Protein AF-A0A7X4ADR6-F1 (afdb_monomer_lite)

Sequence (473 aa):
MSANGYEGRRKHPQASEDVLLRLSPVIRKASERYAVDDDHADDLVHDCLVHIAVKLRRCRAEDIESIEAWAWKVTHNLCESIRRAAPAIHGAWDDRCEIPDSGPLPDQLLERKLRRAAVRAAVRKLPRSQRDAIELVYLQGLSHKTAASRLGVGVNALRASVYRAIHSLRGMRDLAVWRESFHKNAMCGIRNLDDGQHPVLALESETWARDRIRAGICYGEIDRLLDGVYFATGWDDLYEMARRAPGCPVVVDPCFPTTRRSGIEELRVLRARLPTCPIIGHGHARGAWCRASVRHEIGFVAILRKGLDDDREAVRLAALRATDCDETERLLDRIRKCVPRSMHHLLDATLHESLTRSSVARLAEKLGLTPRTLARNCRTHRLPTPKRLLSLAVIFHVERLARWSGHKRGPTALALGFSDAANYAHLVKRTLGATPTEIARRGGPDFVAMMMLRELRCGGADAANRRSKNSAA

pLDDT: mean 72.92, std 17.97, range [28.48, 96.0]

Radius of gyration: 27.36 Å; chains: 1; bounding box: 55×110×75 Å

Secondary structure (DSSP, 8-state):
----------------HHHHHHHHHHHHHHHTTT-SSHHHHHHHHHHHHHHHHHHHTTS-GGG-S-HHHHHHHHHHHHHHHHHTT-SS------TTS-----SPPHHHHHHHHHHHHHHHHHHTTS-HHHHHHHIIIIIS---HHHHHHHHTS-HHHHHHHHHHHHHHHHHHHHTTSTTTGGGTSEEESGGG--TT--PEEEE---HHHHHHHHHHHHSSSGGGTS--EEEESSHHHHHHHHHHSTT--EEE-TT---SSS-HHHHHHHHHHH-TT--EEEEE-TTSGGGSHHHHHHHT-SEEEETTTT--HHHHHHHHHHHHHHHHHHHHHHHHHTTS-GGGHHHHHHHHHHHTTT--HHHHHHHTT--HHHHHHHHHHTTPPPHHHHHHHHHHHHHHHHHHHS---HHHHHHHTT-S-HHHHHHHHHHHHSS-HHHHHHTTTHHHHHHHHHHHHHHHHHHHHHHHHHTT--

Structure (mmCIF, N/CA/C/O backbone):
data_AF-A0A7X4ADR6-F1
#
_entry.id   AF-A0A7X4ADR6-F1
#
loop_
_atom_site.group_PDB
_atom_site.id
_atom_site.type_symbol
_atom_site.label_atom_id
_atom_site.label_alt_id
_atom_site.label_comp_id
_atom_site.label_asym_id
_atom_site.label_entity_id
_atom_site.label_seq_id
_atom_site.pdbx_PDB_ins_code
_atom_site.Cartn_x
_atom_site.Cartn_y
_atom_site.Cartn_z
_atom_site.occupancy
_atom_site.B_iso_or_equiv
_atom_site.auth_seq_id
_atom_site.auth_comp_id
_atom_site.auth_asym_id
_atom_site.auth_atom_id
_atom_site.pdbx_PDB_model_num
ATOM 1 N N . MET A 1 1 ? 7.170 -78.328 5.150 1.00 33.66 1 MET A N 1
ATOM 2 C CA . MET A 1 1 ? 7.908 -77.104 4.778 1.00 33.66 1 MET A CA 1
ATOM 3 C C . MET A 1 1 ? 7.060 -76.309 3.803 1.00 33.66 1 MET A C 1
ATOM 5 O O . MET A 1 1 ? 6.721 -76.823 2.751 1.00 33.66 1 MET A O 1
ATOM 9 N N . SER A 1 2 ? 6.685 -75.118 4.267 1.00 33.12 2 SER A N 1
ATOM 10 C CA . SER A 1 2 ? 6.192 -73.909 3.595 1.00 33.12 2 SER A CA 1
ATOM 11 C C . SER A 1 2 ? 5.150 -73.989 2.473 1.00 33.12 2 SER A C 1
ATOM 13 O O . SER A 1 2 ? 5.432 -74.321 1.327 1.00 33.12 2 SER A O 1
ATOM 15 N N . ALA A 1 3 ? 3.957 -73.527 2.856 1.00 31.69 3 ALA A N 1
ATOM 16 C CA . ALA A 1 3 ? 2.855 -73.061 2.031 1.00 31.69 3 ALA A CA 1
ATOM 17 C C . ALA A 1 3 ? 3.181 -71.728 1.329 1.00 31.69 3 ALA A C 1
ATOM 19 O O . ALA A 1 3 ? 3.885 -70.889 1.891 1.00 31.69 3 ALA A O 1
ATOM 20 N N . ASN A 1 4 ? 2.607 -71.508 0.143 1.00 32.53 4 ASN A N 1
ATOM 21 C CA . ASN A 1 4 ? 2.608 -70.213 -0.537 1.00 32.53 4 ASN A CA 1
ATOM 22 C C . ASN A 1 4 ? 1.157 -69.716 -0.646 1.00 32.53 4 ASN A C 1
ATOM 24 O O . ASN A 1 4 ? 0.418 -70.102 -1.551 1.00 32.53 4 ASN A O 1
ATOM 28 N N . GLY A 1 5 ? 0.736 -68.928 0.346 1.00 31.34 5 GLY A N 1
ATOM 29 C CA . GLY A 1 5 ? -0.575 -68.291 0.413 1.00 31.34 5 GLY A CA 1
ATOM 30 C C . GLY A 1 5 ? -0.587 -66.977 -0.365 1.00 31.34 5 GLY A C 1
ATOM 31 O O . GLY A 1 5 ? 0.107 -66.025 -0.015 1.00 31.34 5 GLY A O 1
ATOM 32 N N . TYR A 1 6 ? -1.402 -66.928 -1.415 1.00 31.30 6 TYR A N 1
ATOM 33 C CA . TYR A 1 6 ? -1.815 -65.694 -2.072 1.00 31.30 6 TYR A CA 1
ATOM 34 C C . TYR A 1 6 ? -2.906 -65.025 -1.230 1.00 31.30 6 TYR A C 1
ATOM 36 O O . TYR A 1 6 ? -4.086 -65.305 -1.408 1.00 31.30 6 TYR A O 1
ATOM 44 N N . GLU A 1 7 ? -2.526 -64.114 -0.336 1.00 30.67 7 GLU A N 1
ATOM 45 C CA . GLU A 1 7 ? -3.484 -63.267 0.378 1.00 30.67 7 GLU A CA 1
ATOM 46 C C . GLU A 1 7 ? -2.957 -61.831 0.518 1.00 30.67 7 GLU A C 1
ATOM 48 O O . GLU A 1 7 ? -1.876 -61.579 1.044 1.00 30.67 7 GLU A O 1
ATOM 53 N N . GLY A 1 8 ? -3.750 -60.867 0.035 1.00 32.00 8 GLY A N 1
ATOM 54 C CA . GLY A 1 8 ? -3.743 -59.506 0.575 1.00 32.00 8 GLY A CA 1
ATOM 55 C C . GLY A 1 8 ? -2.842 -58.451 -0.077 1.00 32.00 8 GLY A C 1
ATOM 56 O O . GLY A 1 8 ? -2.153 -57.725 0.639 1.00 32.00 8 GLY A O 1
ATOM 57 N N . ARG A 1 9 ? -2.942 -58.201 -1.394 1.00 32.81 9 ARG A N 1
ATOM 58 C CA . ARG A 1 9 ? -2.665 -56.832 -1.888 1.00 32.81 9 ARG A CA 1
ATOM 59 C C . ARG A 1 9 ? -3.774 -55.906 -1.384 1.00 32.81 9 ARG A C 1
ATOM 61 O O . ARG A 1 9 ? -4.807 -55.755 -2.035 1.00 32.81 9 ARG A O 1
ATOM 68 N N . ARG A 1 10 ? -3.566 -55.281 -0.222 1.00 32.16 10 ARG A N 1
ATOM 69 C CA . ARG A 1 10 ? -4.364 -54.131 0.227 1.00 32.16 10 ARG A CA 1
ATOM 70 C C . ARG A 1 10 ? -4.291 -53.053 -0.860 1.00 32.16 10 ARG A C 1
ATOM 72 O O . ARG A 1 10 ? -3.235 -52.471 -1.090 1.00 32.16 10 ARG A O 1
ATOM 79 N N . LYS A 1 11 ? -5.403 -52.828 -1.567 1.00 33.94 11 LYS A N 1
ATOM 80 C CA . LYS A 1 11 ? -5.556 -51.726 -2.522 1.00 33.94 11 LYS A CA 1
ATOM 81 C C . LYS A 1 11 ? -5.337 -50.413 -1.764 1.00 33.94 11 LYS A C 1
ATOM 83 O O . LYS A 1 11 ? -6.095 -50.097 -0.852 1.00 33.94 11 LYS A O 1
ATOM 88 N N . HIS A 1 12 ? -4.304 -49.659 -2.133 1.00 34.62 12 HIS A N 1
ATOM 89 C CA . HIS A 1 12 ? -4.188 -48.255 -1.746 1.00 34.62 12 HIS A CA 1
ATOM 90 C C . HIS A 1 12 ? -5.453 -47.507 -2.204 1.00 34.62 12 HIS A C 1
ATOM 92 O O . HIS A 1 12 ? -5.927 -47.789 -3.309 1.00 34.62 12 HIS A O 1
ATOM 98 N N . PRO A 1 13 ? -5.996 -46.556 -1.422 1.00 40.88 13 PRO A N 1
ATOM 99 C CA . PRO A 1 13 ? -7.131 -45.754 -1.850 1.00 40.88 13 PRO A CA 1
ATOM 100 C C . PRO A 1 13 ? -6.663 -44.780 -2.938 1.00 40.88 13 PRO A C 1
ATOM 102 O O . PRO A 1 13 ? -6.348 -43.620 -2.692 1.00 40.88 13 PRO A O 1
ATOM 105 N N . GLN A 1 14 ? -6.609 -45.264 -4.179 1.00 47.75 14 GLN A N 1
ATOM 106 C CA . GLN A 1 14 ? -6.922 -44.425 -5.329 1.00 47.75 14 GLN A CA 1
ATOM 107 C C . GLN A 1 14 ? -8.293 -43.800 -5.041 1.00 47.75 14 GLN A C 1
ATOM 109 O O . GLN A 1 14 ? -9.113 -44.454 -4.401 1.00 47.75 14 GLN A O 1
ATOM 114 N N . ALA A 1 15 ? -8.533 -42.545 -5.434 1.00 55.06 15 ALA A N 1
ATOM 115 C CA . ALA A 1 15 ? -9.849 -41.923 -5.282 1.00 55.06 15 ALA A CA 1
ATOM 116 C C . ALA A 1 15 ? -10.878 -42.776 -6.042 1.00 55.06 15 ALA A C 1
ATOM 118 O O . ALA A 1 15 ? -11.037 -42.608 -7.249 1.00 55.06 15 ALA A O 1
ATOM 119 N N . SER A 1 16 ? -11.471 -43.761 -5.364 1.00 60.09 16 SER A N 1
ATOM 120 C CA . SER A 1 16 ? -12.432 -44.661 -5.966 1.00 60.09 16 SER A CA 1
ATOM 121 C C . SER A 1 16 ? -13.657 -43.833 -6.288 1.00 60.09 16 SER A C 1
ATOM 123 O O . SER A 1 16 ? -14.042 -42.940 -5.529 1.00 60.09 16 SER A O 1
ATOM 125 N N . GLU A 1 17 ? -14.242 -44.111 -7.441 1.00 67.75 17 GLU A N 1
ATOM 126 C CA . GLU A 1 17 ? -15.492 -43.507 -7.880 1.00 67.75 17 GLU A CA 1
ATOM 127 C C . GLU A 1 17 ? -16.547 -43.557 -6.760 1.00 67.75 17 GLU A C 1
ATOM 129 O O . GLU A 1 17 ? -17.162 -42.540 -6.451 1.00 67.75 17 GLU A O 1
ATOM 134 N N . ASP A 1 18 ? -16.595 -44.665 -6.015 1.00 69.44 18 ASP A N 1
ATOM 135 C CA . ASP A 1 18 ? -17.421 -44.859 -4.816 1.00 69.44 18 ASP A CA 1
ATOM 136 C C . ASP A 1 18 ? -17.256 -43.772 -3.740 1.00 69.44 18 ASP A C 1
ATOM 138 O O . ASP A 1 18 ? -18.233 -43.332 -3.132 1.00 69.44 18 ASP A O 1
ATOM 142 N N . VAL A 1 19 ? -16.027 -43.313 -3.480 1.00 75.69 19 VAL A N 1
ATOM 143 C CA . VAL A 1 19 ? -15.764 -42.265 -2.482 1.00 75.69 19 VAL A CA 1
ATOM 144 C C . VAL A 1 19 ? -16.271 -40.916 -2.981 1.00 75.69 19 VAL A C 1
ATOM 146 O O . VAL A 1 19 ? -16.854 -40.158 -2.208 1.00 75.69 19 VAL A O 1
ATOM 149 N N . LEU A 1 20 ? -16.081 -40.610 -4.264 1.00 78.50 20 LEU A N 1
ATOM 150 C CA . LEU A 1 20 ? -16.569 -39.363 -4.856 1.00 78.50 20 LEU A CA 1
ATOM 151 C C . LEU A 1 20 ? -18.102 -39.343 -4.925 1.00 78.50 20 LEU A C 1
ATOM 153 O O . LEU A 1 20 ? -18.711 -38.337 -4.559 1.00 78.50 20 LEU A O 1
ATOM 157 N N . LEU A 1 21 ? -18.727 -40.468 -5.284 1.00 79.19 21 LEU A N 1
ATOM 158 C CA . LEU A 1 21 ? -20.180 -40.643 -5.267 1.00 79.19 21 LEU A CA 1
ATOM 159 C C . LEU A 1 21 ? -20.753 -40.462 -3.856 1.00 79.19 21 LEU A C 1
ATOM 161 O O . LEU A 1 21 ? -21.745 -39.755 -3.684 1.00 79.19 21 LEU A O 1
ATOM 165 N N . ARG A 1 22 ? -20.084 -40.998 -2.825 1.00 81.81 22 ARG A N 1
ATOM 166 C CA . ARG A 1 22 ? -20.490 -40.813 -1.420 1.00 81.81 22 ARG A CA 1
ATOM 167 C C . ARG A 1 22 ? -20.415 -39.355 -0.957 1.00 81.81 22 ARG A C 1
ATOM 169 O O . ARG A 1 22 ? -21.207 -38.933 -0.117 1.00 81.81 22 ARG A O 1
ATOM 176 N N . LEU A 1 23 ? -19.464 -38.584 -1.482 1.00 81.81 23 LEU A N 1
ATOM 177 C CA . LEU A 1 23 ? -19.277 -37.171 -1.136 1.00 81.81 23 LEU A CA 1
ATOM 178 C C . LEU A 1 23 ? -20.188 -36.226 -1.929 1.00 81.81 23 LEU A C 1
ATOM 180 O O . LEU A 1 23 ? -20.439 -35.111 -1.468 1.00 81.81 23 LEU A O 1
ATOM 184 N N . SER A 1 24 ? -20.693 -36.660 -3.087 1.00 81.50 24 SER A N 1
ATOM 185 C CA . SER A 1 24 ? -21.496 -35.841 -4.000 1.00 81.50 24 SER A CA 1
ATOM 186 C C . SER A 1 24 ? -22.678 -35.125 -3.315 1.00 81.50 24 SER A C 1
ATOM 188 O O . SER A 1 24 ? -22.763 -33.901 -3.443 1.00 81.50 24 SER A O 1
ATOM 190 N N . PRO A 1 25 ? -23.509 -35.772 -2.465 1.00 79.31 25 PRO A N 1
ATOM 191 C CA . PRO A 1 25 ? -24.607 -35.079 -1.779 1.00 79.31 25 PRO A CA 1
ATOM 192 C C . PRO A 1 25 ? -24.140 -33.988 -0.801 1.00 79.31 25 PRO A C 1
ATOM 194 O O . PRO A 1 25 ? -24.793 -32.956 -0.643 1.00 79.31 25 PRO A O 1
ATOM 197 N N . VAL A 1 26 ? -22.998 -34.196 -0.136 1.00 75.69 26 VAL A N 1
ATOM 198 C CA . VAL A 1 26 ? -22.420 -33.234 0.821 1.00 75.69 26 VAL A CA 1
ATOM 199 C C . VAL A 1 26 ? -21.851 -32.019 0.091 1.00 75.69 26 VAL A C 1
ATOM 201 O O . VAL A 1 26 ? -21.988 -30.893 0.571 1.00 75.69 26 VAL A O 1
ATOM 204 N N . ILE A 1 27 ? -21.229 -32.252 -1.066 1.00 81.88 27 ILE A N 1
ATOM 205 C CA . ILE A 1 27 ? -20.672 -31.210 -1.931 1.00 81.88 27 ILE A CA 1
ATOM 206 C C . ILE A 1 27 ? -21.804 -30.401 -2.558 1.00 81.88 27 ILE A C 1
ATOM 208 O O . ILE A 1 27 ? -21.786 -29.182 -2.439 1.00 81.88 27 ILE A O 1
ATOM 212 N N . ARG A 1 28 ? -22.827 -31.062 -3.112 1.00 80.38 28 ARG A N 1
ATOM 213 C CA . ARG A 1 28 ? -24.028 -30.422 -3.670 1.00 80.38 28 ARG A CA 1
ATOM 214 C C . ARG A 1 28 ? -24.687 -29.479 -2.673 1.00 80.38 28 ARG A C 1
ATOM 216 O O . ARG A 1 28 ? -24.751 -28.278 -2.917 1.00 80.38 28 ARG A O 1
ATOM 223 N N . LYS A 1 29 ? -25.006 -29.977 -1.478 1.00 70.38 29 LYS A N 1
ATOM 224 C CA . LYS A 1 29 ? -25.606 -29.167 -0.406 1.00 70.38 29 LYS A CA 1
ATOM 225 C C . LYS A 1 29 ? -24.734 -27.987 0.048 1.00 70.38 29 LYS A C 1
ATOM 227 O O . LYS A 1 29 ? -25.226 -27.019 0.632 1.00 70.38 29 LYS A O 1
ATOM 232 N N . ALA A 1 30 ? -23.417 -28.086 -0.122 1.00 69.69 30 ALA A N 1
ATOM 233 C CA . ALA A 1 30 ? -22.496 -27.000 0.184 1.00 69.69 30 ALA A CA 1
ATOM 234 C C . ALA A 1 30 ? -22.424 -25.976 -0.959 1.00 69.69 30 ALA A C 1
ATOM 236 O O . ALA A 1 30 ? -22.438 -24.782 -0.664 1.00 69.69 30 ALA A O 1
ATOM 237 N N . SER A 1 31 ? -22.389 -26.430 -2.215 1.00 72.25 31 SER A N 1
ATOM 238 C CA . SER A 1 31 ? -22.344 -25.611 -3.433 1.00 72.25 31 SER A CA 1
ATOM 239 C C . SER A 1 31 ? -23.630 -24.816 -3.666 1.00 72.25 31 SER A C 1
ATOM 241 O O . SER A 1 31 ? -23.544 -23.645 -4.018 1.00 72.25 31 SER A O 1
ATOM 243 N N . GLU A 1 32 ? -24.801 -25.380 -3.354 1.00 75.19 32 GLU A N 1
ATOM 244 C CA . GLU A 1 32 ? -26.114 -24.704 -3.439 1.00 75.19 32 GLU A CA 1
ATOM 245 C C . GLU A 1 32 ? -26.166 -23.379 -2.659 1.00 75.19 32 GLU A C 1
ATOM 247 O O . GLU A 1 32 ? -26.910 -22.470 -2.999 1.00 75.19 32 GLU A O 1
ATOM 252 N N . ARG A 1 33 ? -25.341 -23.222 -1.616 1.00 68.69 33 ARG A N 1
ATOM 253 C CA . ARG A 1 33 ? -25.262 -21.973 -0.834 1.00 68.69 33 ARG A CA 1
ATOM 254 C C . ARG A 1 33 ? -24.536 -20.837 -1.559 1.00 68.69 33 ARG A C 1
ATOM 256 O O . ARG A 1 33 ? -24.566 -19.705 -1.080 1.00 68.69 33 ARG A O 1
ATOM 263 N N . TYR A 1 34 ? -23.814 -21.164 -2.626 1.00 63.19 34 TYR A N 1
ATOM 264 C CA . TYR A 1 34 ? -22.998 -20.252 -3.429 1.00 63.19 34 TYR A CA 1
ATOM 265 C C . TYR A 1 34 ? -23.509 -20.118 -4.863 1.00 63.19 34 TYR A C 1
ATOM 267 O O . TYR A 1 34 ? -23.107 -19.182 -5.554 1.00 63.19 34 TYR A O 1
ATOM 275 N N . ALA A 1 35 ? -24.359 -21.047 -5.293 1.00 70.00 35 ALA A N 1
ATOM 276 C CA . ALA A 1 35 ? -24.985 -21.052 -6.598 1.00 70.00 35 ALA A CA 1
ATOM 277 C C . ALA A 1 35 ? -26.071 -19.971 -6.703 1.00 70.00 35 ALA A C 1
ATOM 279 O O . ALA A 1 35 ? -26.639 -19.536 -5.700 1.00 70.00 35 ALA A O 1
ATOM 280 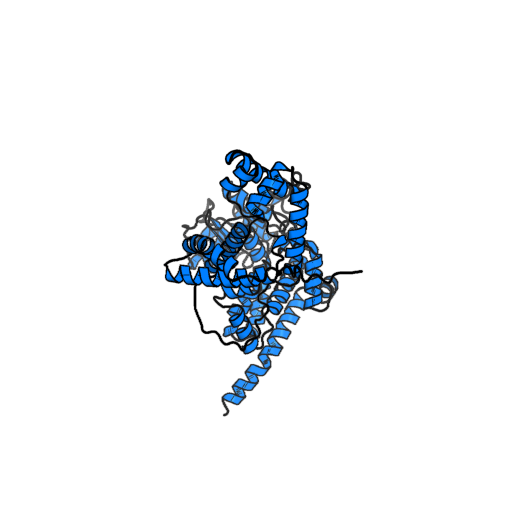N N . VAL A 1 36 ? -26.326 -19.523 -7.931 1.00 63.44 36 VAL A N 1
ATOM 281 C CA . VAL A 1 36 ? -27.368 -18.527 -8.246 1.00 63.44 36 VAL A CA 1
ATOM 282 C C . VAL A 1 36 ? -28.600 -19.214 -8.846 1.00 63.44 36 VAL A C 1
ATOM 284 O O . VAL A 1 36 ? -29.717 -18.749 -8.641 1.00 63.44 36 VAL A O 1
ATOM 287 N N . ASP A 1 37 ? -28.385 -20.345 -9.513 1.00 64.00 37 ASP A N 1
ATOM 288 C CA . ASP A 1 37 ? -29.369 -21.257 -10.088 1.00 64.00 37 ASP A CA 1
ATOM 289 C C . ASP A 1 37 ? -28.838 -22.705 -10.000 1.00 64.00 37 ASP A C 1
ATOM 291 O O . ASP A 1 37 ? -27.716 -22.940 -9.531 1.00 64.00 37 ASP A O 1
ATOM 295 N N . ASP A 1 38 ? -29.660 -23.673 -10.407 1.00 62.97 38 ASP A N 1
ATOM 296 C CA . ASP A 1 38 ? -29.329 -25.101 -10.327 1.00 62.97 38 ASP A CA 1
ATOM 297 C C . ASP A 1 38 ? -28.189 -25.496 -11.284 1.00 62.97 38 ASP A C 1
ATOM 299 O O . ASP A 1 38 ? -27.338 -26.307 -10.914 1.00 62.97 38 ASP A O 1
ATOM 303 N N . ASP A 1 39 ? -28.098 -24.864 -12.458 1.00 63.31 39 ASP A N 1
ATOM 304 C CA . ASP A 1 39 ? -27.028 -25.116 -13.432 1.00 63.31 39 ASP A CA 1
ATOM 305 C C . ASP A 1 39 ? -25.659 -24.686 -12.869 1.00 63.31 39 ASP A C 1
ATOM 307 O O . ASP A 1 39 ? -24.684 -25.440 -12.893 1.00 63.31 39 ASP A O 1
ATOM 311 N N . HIS A 1 40 ? -25.587 -23.508 -12.243 1.00 71.62 40 HIS A N 1
ATOM 312 C CA . HIS A 1 40 ? -24.388 -23.044 -11.548 1.00 71.62 40 HIS A CA 1
ATOM 313 C C . HIS A 1 40 ? -24.062 -23.920 -10.328 1.00 71.62 40 HIS A C 1
ATOM 315 O O . HIS A 1 40 ? -22.891 -24.091 -9.972 1.00 71.62 40 HIS A O 1
ATOM 321 N N . ALA A 1 41 ? -25.070 -24.499 -9.669 1.00 68.12 41 ALA A N 1
ATOM 322 C CA . ALA A 1 41 ? -24.833 -25.454 -8.592 1.00 68.12 41 ALA A CA 1
ATOM 323 C C . ALA A 1 41 ? -24.142 -26.718 -9.121 1.00 68.12 41 ALA A C 1
ATOM 325 O O . ALA A 1 41 ? -23.187 -27.186 -8.493 1.00 68.12 41 ALA A O 1
ATOM 326 N N . ASP A 1 42 ? -24.571 -27.229 -10.274 1.00 70.31 42 ASP A N 1
ATOM 327 C CA . ASP A 1 42 ? -23.968 -28.388 -10.934 1.00 70.31 42 ASP A CA 1
ATOM 328 C C . ASP A 1 42 ? -22.524 -28.120 -11.378 1.00 70.31 42 ASP A C 1
ATOM 330 O O . ASP A 1 42 ? -21.637 -28.936 -11.093 1.00 70.31 42 ASP A O 1
ATOM 334 N N . ASP A 1 43 ? -22.251 -26.945 -11.947 1.00 72.69 43 ASP A N 1
ATOM 335 C CA . ASP A 1 43 ? -20.895 -26.517 -12.310 1.00 72.69 43 ASP A CA 1
ATOM 336 C C . ASP A 1 43 ? -19.966 -26.460 -11.085 1.00 72.69 43 ASP A C 1
ATOM 338 O O . ASP A 1 43 ? -18.859 -27.012 -11.079 1.00 72.69 43 ASP A O 1
ATOM 342 N N . LEU A 1 44 ? -20.432 -25.857 -9.985 1.00 71.38 44 LEU A N 1
ATOM 343 C CA . LEU A 1 44 ? -19.664 -25.788 -8.740 1.00 71.38 44 LEU A CA 1
ATOM 344 C C . LEU A 1 44 ? -19.421 -27.174 -8.136 1.00 71.38 44 LEU A C 1
ATOM 346 O O . LEU A 1 44 ? -18.357 -27.421 -7.558 1.00 71.38 44 LEU A O 1
ATOM 350 N N . VAL A 1 45 ? -20.394 -28.082 -8.228 1.00 79.88 45 VAL A N 1
ATOM 351 C CA . VAL A 1 45 ? -20.243 -29.473 -7.779 1.00 79.88 45 VAL A CA 1
ATOM 352 C C . VAL A 1 45 ? -19.175 -30.184 -8.599 1.00 79.88 45 VAL A C 1
ATOM 354 O O . VAL A 1 45 ? -18.303 -30.830 -8.009 1.00 79.88 45 VAL A O 1
ATOM 357 N N . HIS A 1 46 ? -19.202 -30.029 -9.923 1.00 77.12 46 HIS A N 1
ATOM 358 C CA . HIS A 1 46 ? -18.214 -30.608 -10.823 1.00 77.12 46 HIS A CA 1
ATOM 359 C C . HIS A 1 46 ? -16.795 -30.144 -10.469 1.00 77.12 46 HIS A C 1
ATOM 361 O O . HIS A 1 46 ? -15.924 -30.968 -10.168 1.00 77.12 46 HIS A O 1
ATOM 367 N N . ASP A 1 47 ? -16.580 -28.831 -10.393 1.00 73.69 47 ASP A N 1
ATOM 368 C CA . ASP A 1 47 ? -15.283 -28.239 -10.055 1.00 73.69 47 ASP A CA 1
ATOM 369 C C . ASP A 1 47 ? -14.771 -28.708 -8.688 1.00 73.69 47 ASP A C 1
ATOM 371 O O . ASP A 1 47 ? -13.587 -29.032 -8.509 1.00 73.69 47 ASP A O 1
ATOM 375 N N . CYS A 1 48 ? -15.671 -28.796 -7.706 1.00 77.50 48 CYS A N 1
ATOM 376 C CA . CYS A 1 48 ? -15.334 -29.296 -6.381 1.00 77.50 48 CYS A CA 1
ATOM 377 C C . CYS A 1 48 ? -14.924 -30.767 -6.407 1.00 77.50 48 CYS A C 1
ATOM 379 O O . CYS A 1 48 ? -13.920 -31.114 -5.781 1.00 77.50 48 CYS A O 1
ATOM 381 N N . LEU A 1 49 ? -15.650 -31.623 -7.130 1.00 79.00 49 LEU A N 1
ATOM 382 C CA . LEU A 1 49 ? -15.340 -33.047 -7.257 1.00 79.00 49 LEU A CA 1
ATOM 383 C C . LEU A 1 49 ? -13.998 -33.275 -7.956 1.00 79.00 49 LEU A C 1
ATOM 385 O O . LEU A 1 49 ? -13.177 -34.044 -7.451 1.00 79.00 49 LEU A O 1
ATOM 389 N N . VAL A 1 50 ? -13.719 -32.557 -9.049 1.00 77.19 50 VAL A N 1
ATOM 390 C CA . VAL A 1 50 ? -12.428 -32.616 -9.756 1.00 77.19 50 VAL A CA 1
ATOM 391 C C . VAL A 1 50 ? -11.289 -32.203 -8.825 1.00 77.19 50 VAL A C 1
ATOM 393 O O . VAL A 1 50 ? -10.281 -32.905 -8.687 1.00 77.19 50 VAL A O 1
ATOM 396 N N . HIS A 1 51 ? -11.454 -31.086 -8.117 1.00 72.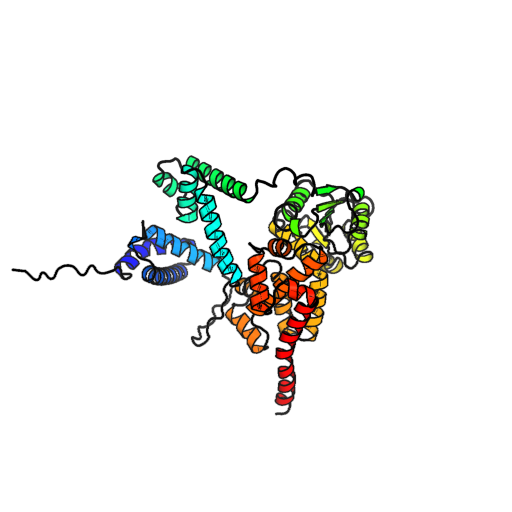06 51 HIS A N 1
ATOM 397 C CA . HIS A 1 51 ? -10.436 -30.578 -7.206 1.00 72.06 51 HIS A CA 1
ATOM 398 C C . HIS A 1 51 ? -10.217 -31.501 -5.994 1.00 72.06 51 HIS A C 1
ATOM 400 O O . HIS A 1 51 ? -9.082 -31.682 -5.536 1.00 72.06 51 HIS A O 1
ATOM 406 N N . ILE A 1 52 ? -11.282 -32.131 -5.494 1.00 75.81 52 ILE A N 1
ATOM 407 C CA . ILE A 1 52 ? -11.230 -33.149 -4.443 1.00 75.81 52 ILE A CA 1
ATOM 408 C C . ILE A 1 52 ? -10.500 -34.401 -4.935 1.00 75.81 52 ILE A C 1
ATOM 410 O O . ILE A 1 52 ? -9.586 -34.862 -4.249 1.00 75.81 52 ILE A O 1
ATOM 414 N N . ALA A 1 53 ? -10.806 -34.899 -6.133 1.00 75.44 53 ALA A N 1
ATOM 415 C CA . ALA A 1 53 ? -10.144 -36.061 -6.720 1.00 75.44 53 ALA A CA 1
ATOM 416 C C . ALA A 1 53 ? -8.630 -35.836 -6.880 1.00 75.44 53 ALA A C 1
ATOM 418 O O . ALA A 1 53 ? -7.821 -36.685 -6.497 1.00 75.44 53 ALA A O 1
ATOM 419 N N . VAL A 1 54 ? -8.221 -34.656 -7.363 1.00 71.56 54 VAL A N 1
ATOM 420 C CA . VAL A 1 54 ? -6.801 -34.278 -7.482 1.00 71.56 54 VAL A CA 1
ATOM 421 C C . VAL A 1 54 ? -6.111 -34.233 -6.117 1.00 71.56 54 VAL A C 1
ATOM 423 O O . VAL A 1 54 ? -4.953 -34.642 -5.996 1.00 71.56 54 VAL A O 1
ATOM 426 N N . LYS A 1 55 ? -6.795 -33.752 -5.074 1.00 68.62 55 LYS A N 1
ATOM 427 C CA . LYS A 1 55 ? -6.227 -33.700 -3.722 1.00 68.62 55 LYS A CA 1
ATOM 428 C C . LYS A 1 55 ? -6.162 -35.065 -3.047 1.00 68.62 55 LYS A C 1
ATOM 430 O O . LYS A 1 55 ? -5.154 -35.345 -2.407 1.00 68.62 55 LYS A O 1
ATOM 435 N N . LEU A 1 56 ? -7.167 -35.919 -3.227 1.00 71.38 56 LEU A N 1
ATOM 436 C CA . LEU A 1 56 ? -7.151 -37.295 -2.721 1.00 71.38 56 LEU A CA 1
ATOM 437 C C . LEU A 1 56 ? -6.013 -38.110 -3.346 1.00 71.38 56 LEU A C 1
ATOM 439 O O . LEU A 1 56 ? -5.395 -38.910 -2.661 1.00 71.38 56 LEU A O 1
ATOM 443 N N . ARG A 1 57 ? -5.637 -37.834 -4.602 1.00 66.56 57 ARG A N 1
ATOM 444 C CA . ARG A 1 57 ? -4.443 -38.436 -5.228 1.00 66.56 57 ARG A CA 1
ATOM 445 C C . ARG A 1 57 ? -3.116 -38.001 -4.590 1.00 66.56 57 ARG A C 1
ATOM 447 O O . ARG A 1 57 ? -2.100 -38.650 -4.812 1.00 66.56 57 ARG A O 1
ATOM 454 N N . ARG A 1 58 ? -3.096 -36.887 -3.850 1.00 62.44 58 ARG A N 1
ATOM 455 C CA . ARG A 1 58 ? -1.886 -36.282 -3.257 1.00 62.44 58 ARG A CA 1
ATOM 456 C C . ARG A 1 58 ? -1.818 -36.402 -1.732 1.00 62.44 58 ARG A C 1
ATOM 458 O O . ARG A 1 58 ? -0.766 -36.122 -1.162 1.00 62.44 58 ARG A O 1
ATOM 465 N N . CYS A 1 59 ? -2.909 -36.784 -1.075 1.00 53.75 59 CYS A N 1
ATOM 466 C CA . CYS A 1 59 ? -3.003 -36.951 0.374 1.00 53.75 59 CYS A CA 1
ATOM 467 C C . CYS A 1 59 ? -3.230 -38.429 0.705 1.00 53.75 59 CYS A C 1
ATOM 469 O O . CYS A 1 59 ? -4.027 -39.086 0.042 1.00 53.75 59 CYS A O 1
ATOM 471 N N . ARG A 1 60 ? -2.566 -38.961 1.738 1.00 55.41 60 ARG A N 1
ATOM 472 C CA . ARG A 1 60 ? -2.903 -40.300 2.235 1.00 55.41 60 ARG A CA 1
ATOM 473 C C . ARG A 1 60 ? -4.268 -40.210 2.918 1.00 55.41 60 ARG A C 1
ATOM 475 O O . ARG A 1 60 ? -4.455 -39.378 3.800 1.00 55.41 60 ARG A O 1
ATOM 482 N N . ALA A 1 61 ? -5.229 -41.032 2.496 1.00 49.25 61 ALA A N 1
ATOM 483 C CA . ALA A 1 61 ? -6.577 -41.043 3.079 1.00 49.25 61 ALA A CA 1
ATOM 484 C C . ALA A 1 61 ? -6.568 -41.399 4.582 1.00 49.25 61 ALA A C 1
ATOM 486 O O . ALA A 1 61 ? -7.474 -41.014 5.311 1.00 49.25 61 ALA A O 1
ATOM 487 N N . GLU A 1 62 ? -5.509 -42.073 5.037 1.00 49.59 62 GLU A N 1
ATOM 488 C CA . GLU A 1 62 ? -5.221 -42.429 6.433 1.00 49.59 62 GLU A CA 1
ATOM 489 C C . GLU A 1 62 ? -5.026 -41.202 7.348 1.00 49.59 62 GLU A C 1
ATOM 491 O O . GLU A 1 62 ? -5.236 -41.303 8.552 1.00 49.59 62 GLU A O 1
ATOM 496 N N . ASP A 1 63 ? -4.696 -40.032 6.786 1.00 49.25 63 ASP A N 1
ATOM 497 C CA . ASP A 1 63 ? -4.507 -38.776 7.530 1.00 49.25 63 ASP A CA 1
ATOM 498 C C . ASP A 1 63 ? -5.816 -37.964 7.686 1.00 49.25 63 ASP A C 1
ATOM 500 O O . ASP A 1 63 ? -5.799 -36.824 8.160 1.00 49.25 63 ASP A O 1
ATOM 504 N N . ILE A 1 64 ? -6.958 -38.500 7.230 1.00 55.94 64 ILE A N 1
ATOM 505 C CA . ILE A 1 64 ? -8.240 -37.787 7.160 1.00 55.94 64 ILE A CA 1
ATOM 506 C C . ILE A 1 64 ? -9.246 -38.412 8.138 1.00 55.94 64 ILE A C 1
ATOM 508 O O . ILE A 1 64 ? -9.929 -39.376 7.811 1.00 55.94 64 ILE A O 1
ATOM 512 N N . GLU A 1 65 ? -9.396 -37.809 9.323 1.00 54.44 65 GLU A N 1
ATOM 513 C CA . GLU A 1 65 ? -10.327 -38.273 10.376 1.00 54.44 65 GLU A CA 1
ATOM 514 C C . GLU A 1 65 ? -11.810 -38.298 9.943 1.00 54.44 65 GLU A C 1
ATOM 516 O O . GLU A 1 65 ? -12.598 -39.083 10.462 1.00 54.44 65 GLU A O 1
ATOM 521 N N . SER A 1 66 ? -12.221 -37.437 9.002 1.00 71.00 66 SER A N 1
ATOM 522 C CA . SER A 1 66 ? -13.526 -37.517 8.326 1.00 71.00 66 SER A CA 1
ATOM 523 C C . SER A 1 66 ? -13.427 -36.932 6.924 1.00 71.00 66 SER A C 1
ATOM 525 O O . SER A 1 66 ? -13.140 -35.743 6.736 1.00 71.00 66 SER A O 1
ATOM 527 N N . ILE A 1 67 ? -13.682 -37.781 5.934 1.00 70.06 67 ILE A N 1
ATOM 528 C CA . ILE A 1 67 ? -13.570 -37.424 4.523 1.00 70.06 67 ILE A CA 1
ATOM 529 C C . ILE A 1 67 ? -14.673 -36.452 4.089 1.00 70.06 67 ILE A C 1
ATOM 531 O O . ILE A 1 67 ? -14.428 -35.575 3.266 1.00 70.06 67 ILE A O 1
ATOM 535 N N . GLU A 1 68 ? -15.844 -36.520 4.724 1.00 70.19 68 GLU A N 1
ATOM 536 C CA . GLU A 1 68 ? -16.982 -35.630 4.499 1.00 70.19 68 GLU A CA 1
ATOM 537 C C . GLU A 1 68 ? -16.686 -34.210 4.997 1.00 70.19 68 GLU A C 1
ATOM 539 O O . GLU A 1 68 ? -16.912 -33.236 4.278 1.00 70.19 68 GLU A O 1
ATOM 544 N N . ALA A 1 69 ? -16.123 -34.073 6.204 1.00 59.19 69 ALA A N 1
ATOM 545 C CA . ALA A 1 69 ? -15.745 -32.771 6.759 1.00 59.19 69 ALA A CA 1
ATOM 546 C C . ALA A 1 69 ? -14.614 -32.117 5.950 1.00 59.19 69 ALA A C 1
ATOM 548 O O . ALA A 1 69 ? -14.615 -30.906 5.708 1.00 59.19 69 ALA A O 1
ATOM 549 N N . TRP A 1 70 ? -13.656 -32.926 5.497 1.00 73.94 70 TRP A N 1
ATOM 550 C CA . TRP A 1 70 ? -12.578 -32.470 4.631 1.00 73.94 70 TRP A CA 1
ATOM 551 C C . TRP A 1 70 ? -13.093 -32.033 3.251 1.00 73.94 70 TRP A C 1
ATOM 553 O O . TRP A 1 70 ? -12.736 -30.945 2.795 1.00 73.94 70 TRP A O 1
ATOM 563 N N . ALA A 1 71 ? -13.971 -32.819 2.623 1.00 71.38 71 ALA A N 1
ATOM 564 C CA . ALA A 1 71 ? -14.587 -32.489 1.339 1.00 71.38 71 ALA A CA 1
ATOM 565 C C . ALA A 1 71 ? -15.394 -31.191 1.427 1.00 71.38 71 ALA A C 1
ATOM 567 O O . ALA A 1 71 ? -15.152 -30.271 0.649 1.00 71.38 71 ALA A O 1
ATOM 568 N N . TRP A 1 72 ? -16.241 -31.054 2.453 1.00 71.88 72 TRP A N 1
ATOM 569 C CA . TRP A 1 72 ? -17.007 -29.832 2.710 1.00 71.88 72 TRP A CA 1
ATOM 570 C C . TRP A 1 72 ? -16.103 -28.598 2.819 1.00 71.88 72 TRP A C 1
ATOM 572 O O . TRP A 1 72 ? -16.380 -27.549 2.239 1.00 71.88 72 TRP A O 1
ATOM 582 N N . LYS A 1 73 ? -14.966 -28.724 3.514 1.00 63.62 73 LYS A N 1
ATOM 583 C CA . LYS A 1 73 ? -13.980 -27.646 3.643 1.00 63.62 73 LYS A CA 1
ATOM 584 C C . LYS A 1 73 ? -13.304 -27.308 2.313 1.00 63.62 73 LYS A C 1
ATOM 586 O O . LYS A 1 73 ? -13.013 -26.136 2.060 1.00 63.62 73 LYS A O 1
ATOM 591 N N . VAL A 1 74 ? -12.993 -28.303 1.482 1.00 69.62 74 VAL A N 1
ATOM 592 C CA . VAL A 1 74 ? -12.417 -28.073 0.148 1.00 69.62 74 VAL A CA 1
ATOM 593 C C . VAL A 1 74 ? -13.423 -27.339 -0.738 1.00 69.62 74 VAL A C 1
ATOM 595 O O . VAL A 1 74 ? -13.035 -26.340 -1.342 1.00 69.62 74 VAL A O 1
ATOM 598 N N . THR A 1 75 ? -14.687 -27.764 -0.725 1.00 70.44 75 THR A N 1
ATOM 599 C CA . THR A 1 75 ? -15.805 -27.127 -1.433 1.00 70.44 75 THR A CA 1
ATOM 600 C C . THR A 1 75 ? -16.003 -25.685 -0.988 1.00 70.44 75 THR A C 1
ATOM 602 O O . THR A 1 75 ? -15.892 -24.774 -1.799 1.00 70.44 75 THR A O 1
ATOM 605 N N . HIS A 1 76 ? -16.156 -25.444 0.317 1.00 64.12 76 HIS A N 1
ATOM 606 C CA . HIS A 1 76 ? -16.349 -24.103 0.872 1.00 64.12 76 HIS A CA 1
ATOM 607 C C . HIS A 1 76 ? -15.254 -23.123 0.434 1.00 64.12 76 HIS A C 1
ATOM 609 O O . HIS A 1 76 ? -15.547 -22.016 -0.005 1.00 64.12 76 HIS A O 1
ATOM 615 N N . ASN A 1 77 ? -13.982 -23.528 0.519 1.00 59.75 77 ASN A N 1
ATOM 616 C CA . ASN A 1 77 ? -12.870 -22.659 0.134 1.00 59.75 77 ASN A CA 1
ATOM 617 C C . ASN A 1 77 ? -12.800 -22.410 -1.376 1.00 59.75 77 ASN A C 1
ATOM 619 O O . ASN A 1 77 ? -12.353 -21.337 -1.778 1.00 59.75 77 ASN A O 1
ATOM 623 N N . LEU A 1 78 ? -13.192 -23.390 -2.195 1.00 65.81 78 LEU A N 1
ATOM 624 C CA . LEU A 1 78 ? -13.217 -23.249 -3.647 1.00 65.81 78 LEU A CA 1
ATOM 625 C C . LEU A 1 78 ? -14.356 -22.319 -4.076 1.00 65.81 78 LEU A C 1
ATOM 627 O O . LEU A 1 78 ? -14.081 -21.308 -4.713 1.00 65.81 78 LEU A O 1
ATOM 631 N N . CYS A 1 79 ? -15.587 -22.575 -3.628 1.00 62.56 79 CYS A N 1
ATOM 632 C CA . CYS A 1 79 ? -16.748 -21.731 -3.922 1.00 62.56 79 CYS A CA 1
ATOM 633 C C . CYS A 1 79 ? -16.551 -20.295 -3.421 1.00 62.56 79 CYS A C 1
ATOM 635 O O . CYS A 1 79 ? -16.832 -19.338 -4.130 1.00 62.56 79 CYS A O 1
ATOM 637 N N . GLU A 1 80 ? -15.985 -20.116 -2.229 1.00 58.47 80 GLU A N 1
ATOM 638 C CA . GLU A 1 80 ? -15.679 -18.793 -1.687 1.00 58.47 80 GLU A CA 1
ATOM 639 C C . GLU A 1 80 ? -14.546 -18.092 -2.461 1.00 58.47 80 GLU A C 1
ATOM 641 O O . GLU A 1 80 ? -14.547 -16.868 -2.593 1.00 58.47 80 GLU A O 1
ATOM 646 N N . SER A 1 81 ? -13.583 -18.846 -3.001 1.00 53.28 81 SER A N 1
ATOM 647 C CA . SER A 1 81 ? -12.554 -18.300 -3.893 1.00 53.28 81 SER A CA 1
ATOM 648 C C . SER A 1 81 ? -13.140 -17.868 -5.237 1.00 53.28 81 SER A C 1
ATOM 650 O O . SER A 1 81 ? -12.735 -16.828 -5.744 1.00 53.28 81 SER A O 1
ATOM 652 N N . ILE A 1 82 ? -14.076 -18.643 -5.792 1.00 63.88 82 ILE A N 1
ATOM 653 C CA . ILE A 1 82 ? -14.790 -18.341 -7.041 1.00 63.88 82 ILE A CA 1
ATOM 654 C C . ILE A 1 82 ? -15.684 -17.111 -6.845 1.00 63.88 82 ILE A C 1
ATOM 656 O O . ILE A 1 82 ? -15.589 -16.151 -7.603 1.00 63.88 82 ILE A O 1
ATOM 660 N N . ARG A 1 83 ? -16.460 -17.069 -5.756 1.00 64.75 83 ARG A N 1
ATOM 661 C CA . ARG A 1 83 ? -17.333 -15.942 -5.392 1.00 64.75 83 ARG A CA 1
ATOM 662 C C . ARG A 1 83 ? -16.566 -14.632 -5.229 1.00 64.75 83 ARG A C 1
ATOM 664 O O . ARG A 1 83 ? -17.048 -13.579 -5.626 1.00 64.75 83 ARG A O 1
ATOM 671 N N . ARG A 1 84 ? -15.370 -14.678 -4.632 1.00 52.16 84 ARG A N 1
ATOM 672 C CA . ARG A 1 84 ? -14.495 -13.499 -4.506 1.00 52.16 84 ARG A CA 1
ATOM 673 C C . ARG A 1 84 ? -13.845 -13.080 -5.826 1.00 52.16 84 ARG A C 1
ATOM 675 O O . ARG A 1 84 ? -13.279 -11.997 -5.871 1.00 52.16 84 ARG A O 1
ATOM 682 N N . ALA A 1 85 ? -13.879 -13.932 -6.847 1.00 54.44 85 ALA A N 1
ATOM 683 C CA . ALA A 1 85 ? -13.207 -13.726 -8.124 1.00 54.44 85 ALA A CA 1
ATOM 684 C C . ALA A 1 85 ? -14.143 -13.292 -9.274 1.00 54.44 85 ALA A C 1
ATOM 686 O O . ALA A 1 85 ? -13.649 -13.097 -10.381 1.00 54.44 85 ALA A O 1
ATOM 687 N N . ALA A 1 86 ? -15.450 -13.113 -9.051 1.00 42.09 86 ALA A N 1
ATOM 688 C CA . ALA A 1 86 ? -16.399 -12.636 -10.073 1.00 42.09 86 ALA A CA 1
ATOM 689 C C . ALA A 1 86 ? -16.834 -11.176 -9.802 1.00 42.09 86 ALA A C 1
ATOM 691 O O . ALA A 1 86 ? -17.032 -10.865 -8.622 1.00 42.09 86 ALA A O 1
ATOM 692 N N . PRO A 1 87 ? -17.021 -10.278 -10.812 1.00 39.00 87 PRO A N 1
ATOM 693 C CA . PRO A 1 87 ? -17.165 -10.468 -12.284 1.00 39.00 87 PRO A CA 1
ATOM 694 C C . PRO A 1 87 ? -16.060 -9.740 -13.125 1.00 39.00 87 PRO A C 1
ATOM 696 O O . PRO A 1 87 ? -15.393 -8.856 -12.604 1.00 39.00 87 PRO A O 1
ATOM 699 N N . ALA A 1 88 ? -15.750 -9.983 -14.413 1.00 38.66 88 ALA A N 1
ATOM 700 C CA . ALA A 1 88 ? -16.457 -10.542 -15.573 1.00 38.66 88 ALA A CA 1
ATOM 701 C C . ALA A 1 88 ? -15.486 -11.169 -16.622 1.00 38.66 88 ALA A C 1
ATOM 703 O O . ALA A 1 88 ? -14.278 -10.932 -16.594 1.00 38.66 88 ALA A O 1
ATOM 704 N N . ILE A 1 89 ? -16.085 -11.835 -17.622 1.00 34.97 89 ILE A N 1
ATOM 705 C CA . ILE A 1 89 ? -15.552 -12.371 -18.896 1.00 34.97 89 ILE A CA 1
ATOM 706 C C . ILE A 1 89 ? -15.046 -13.823 -18.842 1.00 34.97 89 ILE A C 1
ATOM 708 O O . ILE A 1 89 ? -13.856 -14.109 -18.698 1.00 34.97 89 ILE A O 1
ATOM 712 N N . HIS A 1 90 ? -15.988 -14.738 -19.092 1.00 34.12 90 HIS A N 1
ATOM 713 C CA . HIS A 1 90 ? -15.716 -16.022 -19.731 1.00 34.12 90 HIS A CA 1
ATOM 714 C C . HIS A 1 90 ? -15.121 -15.770 -21.124 1.00 34.12 90 HIS A C 1
ATOM 716 O O . HIS A 1 90 ? -15.763 -15.179 -21.989 1.00 34.12 90 HIS A O 1
ATOM 722 N N . GLY A 1 91 ? -13.878 -16.199 -21.329 1.00 29.66 91 GLY A N 1
ATOM 723 C CA . GLY A 1 91 ? -13.192 -16.152 -22.615 1.00 29.66 91 GLY A CA 1
ATOM 724 C C . GLY A 1 91 ? -12.412 -17.443 -22.825 1.00 29.66 91 GLY A C 1
ATOM 725 O O . GLY A 1 91 ? -11.671 -17.858 -21.937 1.00 29.66 91 GLY A O 1
ATOM 726 N N . ALA A 1 92 ? -12.644 -18.058 -23.983 1.00 29.98 92 ALA A N 1
ATOM 727 C CA . ALA A 1 92 ? -12.197 -19.371 -24.439 1.00 29.98 92 ALA A CA 1
ATOM 728 C C . ALA A 1 92 ? -10.772 -19.795 -24.028 1.00 29.98 92 ALA A C 1
ATOM 730 O O . ALA A 1 92 ? -9.824 -19.006 -24.012 1.00 29.98 92 ALA A O 1
ATOM 731 N N . TRP A 1 93 ? -10.653 -21.089 -23.736 1.00 29.89 93 TRP A N 1
ATOM 732 C CA . TRP A 1 93 ? -9.431 -21.786 -23.364 1.00 29.89 93 TRP A CA 1
ATOM 733 C C . TRP A 1 93 ? -8.604 -22.068 -24.627 1.00 29.89 93 TRP A C 1
ATOM 735 O O . TRP A 1 93 ? -9.074 -22.754 -25.528 1.00 29.89 93 TRP A O 1
ATOM 745 N N . ASP A 1 94 ? -7.382 -21.537 -24.690 1.00 30.27 94 ASP A N 1
ATOM 746 C CA . ASP A 1 94 ? -6.349 -21.969 -25.639 1.00 30.27 94 ASP A CA 1
ATOM 747 C C . ASP A 1 94 ? -5.194 -22.594 -24.840 1.00 30.27 94 ASP A C 1
ATOM 749 O O . ASP A 1 94 ? -4.541 -21.931 -24.024 1.00 30.27 94 ASP A O 1
ATOM 753 N N . ASP A 1 95 ? -4.980 -23.891 -25.060 1.00 30.77 95 ASP A N 1
ATOM 754 C CA . ASP A 1 95 ? -4.113 -24.801 -24.298 1.00 30.77 95 ASP A CA 1
ATOM 755 C C . ASP A 1 95 ? -2.606 -24.651 -24.598 1.00 30.77 95 ASP A C 1
ATOM 757 O O . ASP A 1 95 ? -1.795 -25.505 -24.241 1.00 30.77 95 ASP A O 1
ATOM 761 N N . ARG A 1 96 ? -2.177 -23.550 -25.229 1.00 30.50 96 ARG A N 1
ATOM 762 C CA . ARG A 1 96 ? -0.771 -23.350 -25.647 1.00 30.50 96 ARG A CA 1
ATOM 763 C C . ARG A 1 96 ? 0.011 -22.278 -24.888 1.00 30.50 96 ARG A C 1
ATOM 765 O O . ARG A 1 96 ? 1.135 -21.952 -25.266 1.00 30.50 96 ARG A O 1
ATOM 772 N N . CYS A 1 97 ? -0.524 -21.732 -23.799 1.00 32.75 97 CYS A N 1
ATOM 773 C CA . CYS A 1 97 ? 0.181 -20.732 -22.993 1.00 32.75 97 CYS A CA 1
ATOM 774 C C . CYS A 1 97 ? 0.665 -21.312 -21.658 1.00 32.75 97 CYS A C 1
ATOM 776 O O . CYS A 1 97 ? -0.153 -21.586 -20.779 1.00 32.75 97 CYS A O 1
ATOM 778 N N . GLU A 1 98 ? 1.989 -21.393 -21.456 1.00 33.75 98 GLU A N 1
ATOM 779 C CA . GLU A 1 98 ? 2.578 -21.526 -20.116 1.00 33.75 98 GLU A CA 1
ATOM 780 C C . GLU A 1 98 ? 1.894 -20.540 -19.162 1.00 33.75 98 GLU A C 1
ATOM 782 O O . GLU A 1 98 ? 1.871 -19.328 -19.403 1.00 33.75 98 GLU A O 1
ATOM 787 N N . ILE A 1 99 ? 1.293 -21.068 -18.096 1.00 39.44 99 ILE A N 1
ATOM 788 C CA . ILE A 1 99 ? 0.606 -20.275 -17.080 1.00 39.44 99 ILE A CA 1
ATOM 789 C C . ILE A 1 99 ? 1.679 -19.434 -16.375 1.00 39.44 99 ILE A C 1
ATOM 791 O O . ILE A 1 99 ? 2.513 -20.003 -15.669 1.00 39.44 99 ILE A O 1
ATOM 795 N N . PRO A 1 100 ? 1.699 -18.096 -16.534 1.00 44.34 100 PRO A N 1
ATOM 796 C CA . PRO A 1 100 ? 2.666 -17.266 -15.831 1.00 44.34 100 PRO A CA 1
ATOM 797 C C . PRO A 1 100 ? 2.447 -17.416 -14.325 1.00 44.34 100 PRO A C 1
ATOM 799 O O . PRO A 1 100 ? 1.297 -17.495 -13.892 1.00 44.34 100 PRO A O 1
ATOM 802 N N . ASP A 1 101 ? 3.525 -17.420 -13.534 1.00 51.03 101 ASP A N 1
ATOM 803 C CA . ASP A 1 101 ? 3.465 -17.452 -12.067 1.00 51.03 101 ASP A CA 1
ATOM 804 C C . ASP A 1 101 ? 2.703 -16.223 -11.537 1.00 51.03 101 ASP A C 1
ATOM 806 O O . ASP A 1 101 ? 3.270 -15.161 -11.267 1.00 51.03 101 ASP A O 1
ATOM 810 N N . SER A 1 102 ? 1.382 -16.373 -11.437 1.00 48.97 102 SER A N 1
ATOM 811 C CA . SER A 1 102 ? 0.422 -15.411 -10.898 1.00 48.97 102 SER A CA 1
ATOM 812 C C . SER A 1 102 ? 0.413 -15.410 -9.369 1.00 48.97 102 SER A C 1
ATOM 814 O O . SER A 1 102 ? -0.389 -14.707 -8.745 1.00 48.97 102 SER A O 1
ATOM 816 N N . GLY A 1 103 ? 1.284 -16.223 -8.765 1.00 56.09 103 GLY A N 1
ATOM 817 C CA . GLY A 1 103 ? 1.436 -16.361 -7.336 1.00 56.09 103 GLY A CA 1
ATOM 818 C C . GLY A 1 103 ? 2.019 -15.110 -6.672 1.00 56.09 103 GLY A C 1
ATOM 819 O O . GLY A 1 103 ? 2.542 -14.200 -7.324 1.00 56.09 103 GLY A O 1
ATOM 820 N N . PRO A 1 104 ? 1.923 -15.036 -5.336 1.00 58.25 104 PRO A N 1
ATOM 821 C CA . PRO A 1 104 ? 2.645 -14.030 -4.567 1.00 58.25 104 PRO A CA 1
ATOM 822 C C . PRO A 1 104 ? 4.161 -14.158 -4.805 1.00 58.25 104 PRO A C 1
ATOM 824 O O . PRO A 1 104 ? 4.650 -15.209 -5.226 1.00 58.25 104 PRO A O 1
ATOM 827 N N . LEU A 1 105 ? 4.926 -13.096 -4.530 1.00 61.88 105 LEU A N 1
ATOM 828 C CA . LEU A 1 105 ? 6.388 -13.134 -4.669 1.00 61.88 105 LEU A CA 1
ATOM 829 C C . LEU A 1 105 ? 6.969 -14.338 -3.883 1.00 61.88 105 LEU A C 1
ATOM 831 O O . LEU A 1 105 ? 6.443 -14.677 -2.826 1.00 61.88 105 LEU A O 1
ATOM 835 N N . PRO A 1 106 ? 8.051 -14.996 -4.340 1.00 54.8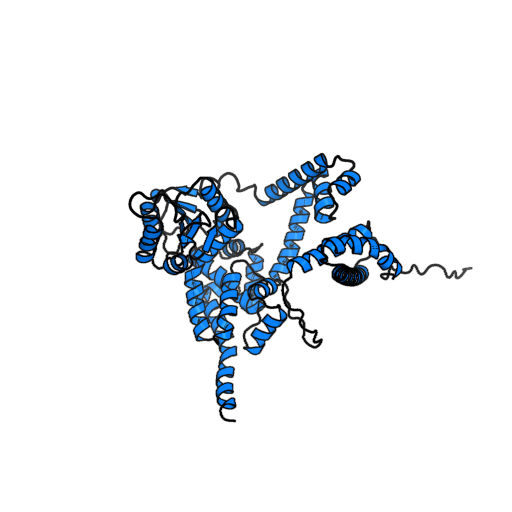1 106 PRO A N 1
ATOM 836 C CA . PRO A 1 106 ? 8.643 -16.146 -3.654 1.00 54.81 106 PRO A CA 1
ATOM 837 C C . PRO A 1 106 ? 8.924 -15.892 -2.171 1.00 54.81 106 PRO A C 1
ATOM 839 O O . PRO A 1 106 ? 8.644 -16.746 -1.332 1.00 54.81 106 PRO A O 1
ATOM 842 N N . ASP A 1 107 ? 9.355 -14.678 -1.830 1.00 57.59 107 ASP A N 1
ATOM 843 C CA . ASP A 1 107 ? 9.589 -14.273 -0.442 1.00 57.59 107 ASP A CA 1
ATOM 844 C C . ASP A 1 107 ? 8.276 -14.170 0.353 1.00 57.59 107 ASP A C 1
ATOM 846 O O . ASP A 1 107 ? 8.228 -14.538 1.521 1.00 57.59 107 ASP A O 1
ATOM 850 N N . GLN A 1 108 ? 7.169 -13.781 -0.290 1.00 58.16 108 GLN A N 1
ATOM 851 C CA . GLN A 1 108 ? 5.827 -13.826 0.302 1.00 58.16 108 GLN A CA 1
ATOM 852 C 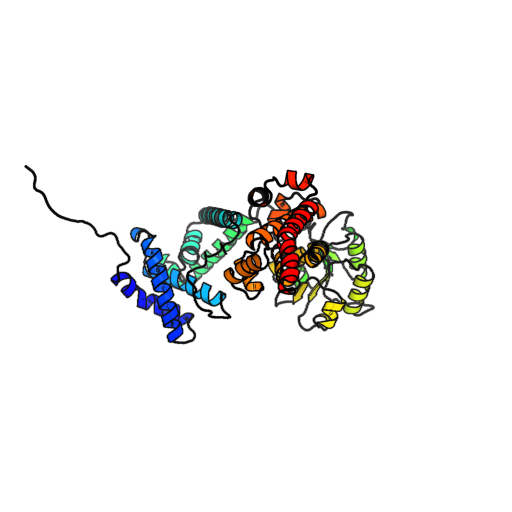C . GLN A 1 108 ? 5.319 -15.271 0.479 1.00 58.16 108 GLN A C 1
ATOM 854 O O . GLN A 1 108 ? 4.553 -15.543 1.405 1.00 58.16 108 GLN A O 1
ATOM 859 N N . LEU A 1 109 ? 5.720 -16.222 -0.378 1.00 53.78 109 LEU A N 1
ATOM 860 C CA . LEU A 1 109 ? 5.415 -17.650 -0.194 1.00 53.78 109 LEU A CA 1
ATOM 861 C C . LEU A 1 109 ? 6.176 -18.232 1.001 1.00 53.78 109 LEU A C 1
ATOM 863 O O . LEU A 1 109 ? 5.578 -18.942 1.816 1.00 53.78 109 LEU A O 1
ATOM 867 N N . LEU A 1 110 ? 7.468 -17.918 1.119 1.00 52.56 110 LEU A N 1
ATOM 868 C CA . LEU A 1 110 ? 8.296 -18.292 2.264 1.00 52.56 110 LEU A CA 1
ATOM 869 C C . LEU A 1 110 ? 7.741 -17.678 3.552 1.00 52.56 110 LEU A C 1
ATOM 871 O O . LEU A 1 110 ? 7.490 -18.389 4.522 1.00 52.56 110 LEU A O 1
ATOM 875 N N . GLU A 1 111 ? 7.423 -16.390 3.527 1.00 54.16 111 GLU A N 1
ATOM 876 C CA . GLU A 1 111 ? 6.774 -15.687 4.625 1.00 54.16 111 GLU A CA 1
ATOM 877 C C . GLU A 1 111 ? 5.429 -16.301 5.009 1.00 54.16 111 GLU A C 1
ATOM 879 O O . GLU A 1 111 ? 5.158 -16.500 6.188 1.00 54.16 111 GLU A O 1
ATOM 884 N N . ARG A 1 112 ? 4.579 -16.669 4.046 1.00 52.19 112 ARG A N 1
ATOM 885 C CA . ARG A 1 112 ? 3.325 -17.377 4.342 1.00 52.19 112 ARG A CA 1
ATOM 886 C C . ARG A 1 112 ? 3.585 -18.703 5.055 1.00 52.19 112 ARG A C 1
ATOM 888 O O . ARG A 1 112 ? 2.837 -19.044 5.971 1.00 52.19 112 ARG A O 1
ATOM 895 N N . LYS A 1 113 ? 4.625 -19.451 4.669 1.00 46.66 113 LYS A N 1
ATOM 896 C CA . LYS A 1 113 ? 5.025 -20.698 5.347 1.00 46.66 113 LYS A CA 1
ATOM 897 C C . LYS A 1 113 ? 5.537 -20.428 6.767 1.00 46.66 113 LYS A C 1
ATOM 899 O O . LYS A 1 113 ? 5.071 -21.086 7.699 1.00 46.66 113 LYS A O 1
ATOM 904 N N . LEU A 1 114 ? 6.411 -19.438 6.942 1.00 44.16 114 LEU A N 1
ATOM 905 C CA . LEU A 1 114 ? 6.973 -19.038 8.237 1.00 44.16 114 LEU A CA 1
ATOM 906 C C . LEU A 1 114 ? 5.899 -18.478 9.175 1.00 44.16 114 LEU A C 1
ATOM 908 O O . LEU A 1 114 ? 5.795 -18.906 10.318 1.00 44.16 114 LEU A O 1
ATOM 912 N N . ARG A 1 115 ? 5.007 -17.617 8.679 1.00 48.25 115 ARG A N 1
ATOM 913 C CA . ARG A 1 115 ? 3.870 -17.069 9.429 1.00 48.25 115 ARG A CA 1
ATOM 914 C C . ARG A 1 115 ? 2.897 -18.164 9.853 1.00 48.25 115 ARG A C 1
ATOM 916 O O . ARG A 1 115 ? 2.427 -18.150 10.983 1.00 48.25 115 ARG A O 1
ATOM 923 N N . ARG A 1 116 ? 2.632 -19.161 9.000 1.00 51.72 116 ARG A N 1
ATOM 924 C CA . ARG A 1 116 ? 1.856 -20.357 9.387 1.00 51.72 116 ARG A CA 1
ATOM 925 C C . ARG A 1 116 ? 2.570 -21.179 10.461 1.00 51.72 116 ARG A C 1
ATOM 927 O O . ARG A 1 116 ? 1.909 -21.715 11.345 1.00 51.72 116 ARG A O 1
ATOM 934 N N . ALA A 1 117 ? 3.896 -21.301 10.407 1.00 53.34 117 ALA A N 1
ATOM 935 C CA . ALA A 1 117 ? 4.674 -21.963 11.453 1.00 53.34 117 ALA A CA 1
ATOM 936 C C . ALA A 1 117 ? 4.629 -21.184 12.781 1.00 53.34 117 ALA A C 1
ATOM 938 O O . ALA A 1 117 ? 4.339 -21.784 13.812 1.00 53.34 117 ALA A O 1
ATOM 939 N N . ALA A 1 118 ? 4.794 -19.861 12.744 1.00 53.56 118 ALA A N 1
ATOM 940 C CA . ALA A 1 118 ? 4.717 -18.978 13.906 1.00 53.56 118 ALA A CA 1
ATOM 941 C C . ALA A 1 118 ? 3.318 -18.968 14.544 1.00 53.56 118 ALA A C 1
ATOM 943 O O . ALA A 1 118 ? 3.199 -19.094 15.758 1.00 53.56 118 ALA A O 1
ATOM 944 N N . VAL A 1 119 ? 2.250 -18.910 13.738 1.00 55.72 119 VAL A N 1
ATOM 945 C CA . VAL A 1 119 ? 0.866 -19.029 14.231 1.00 55.72 119 VAL A CA 1
ATOM 946 C C . VAL A 1 119 ? 0.641 -20.392 14.882 1.00 55.72 119 VAL A C 1
ATOM 948 O O . VAL A 1 119 ? 0.095 -20.447 15.977 1.00 55.72 119 VAL A O 1
ATOM 951 N N . ARG A 1 120 ? 1.114 -21.491 14.278 1.00 61.03 120 ARG A N 1
ATOM 952 C CA . ARG A 1 120 ? 1.038 -22.824 14.903 1.00 61.03 120 ARG A CA 1
ATOM 953 C C . ARG A 1 120 ? 1.817 -22.889 16.218 1.00 61.03 120 ARG A C 1
ATOM 955 O O . ARG A 1 120 ? 1.322 -23.467 17.179 1.00 61.03 120 ARG A O 1
ATOM 962 N N . ALA A 1 121 ? 2.995 -22.273 16.289 1.00 65.12 121 ALA A N 1
ATOM 963 C CA . ALA A 1 121 ? 3.779 -22.195 17.518 1.00 65.12 121 ALA A CA 1
ATOM 964 C C . ALA A 1 121 ? 3.075 -21.364 18.607 1.00 65.12 121 ALA A C 1
ATOM 966 O O . ALA A 1 121 ? 3.067 -21.770 19.763 1.00 65.12 121 ALA A O 1
ATOM 967 N N . ALA A 1 122 ? 2.430 -20.250 18.248 1.00 64.06 122 ALA A N 1
ATOM 968 C CA . ALA A 1 122 ? 1.643 -19.436 19.175 1.00 64.06 122 ALA A CA 1
ATOM 969 C C . ALA A 1 122 ? 0.377 -20.167 19.658 1.00 64.06 122 ALA A C 1
ATOM 971 O O . ALA A 1 122 ? 0.082 -20.167 20.848 1.00 64.06 122 ALA A O 1
ATOM 972 N N . VAL A 1 123 ? -0.327 -20.876 18.769 1.00 68.19 123 VAL A N 1
ATOM 973 C CA . VAL A 1 123 ? -1.485 -21.720 19.122 1.00 68.19 123 VAL A CA 1
ATOM 974 C C . VAL A 1 123 ? -1.089 -22.829 20.103 1.00 68.19 123 VAL A C 1
ATOM 976 O O . VAL A 1 123 ? -1.830 -23.106 21.044 1.00 68.19 123 VAL A O 1
ATOM 979 N N . ARG A 1 124 ? 0.117 -23.401 19.976 1.00 74.50 124 ARG A N 1
ATOM 980 C CA . ARG A 1 124 ? 0.659 -24.365 20.955 1.00 74.50 124 ARG A CA 1
ATOM 981 C C . ARG A 1 124 ? 0.939 -23.767 22.338 1.00 74.50 124 ARG A C 1
ATOM 983 O O . ARG A 1 124 ? 1.075 -24.534 23.284 1.00 74.50 124 ARG A O 1
ATOM 990 N N . LYS A 1 125 ? 1.030 -22.442 22.478 1.00 76.44 125 LYS A N 1
ATOM 991 C CA . LYS A 1 125 ? 1.194 -21.771 23.780 1.00 76.44 125 LYS A CA 1
ATOM 992 C C . LYS A 1 125 ? -0.141 -21.490 24.477 1.00 76.44 125 LYS A C 1
ATOM 994 O O . LYS A 1 125 ? -0.140 -21.090 25.635 1.00 76.44 125 LYS A O 1
ATOM 999 N N . LEU A 1 126 ? -1.276 -21.696 23.804 1.00 80.19 126 LEU A N 1
ATOM 1000 C CA . LEU A 1 126 ? -2.591 -21.520 24.416 1.00 80.19 126 LEU A CA 1
ATOM 1001 C C . LEU A 1 126 ? -2.919 -22.648 25.409 1.00 80.19 126 LEU A C 1
ATOM 1003 O O . LEU A 1 126 ? -2.524 -23.801 25.172 1.00 80.19 126 LEU A O 1
ATOM 1007 N N . PRO A 1 127 ? -3.721 -22.351 26.453 1.00 82.75 127 PRO A N 1
ATOM 1008 C CA . PRO A 1 127 ? -4.385 -23.364 27.266 1.00 82.75 127 PRO A CA 1
ATOM 1009 C C . PRO A 1 127 ? -5.145 -24.371 26.396 1.00 82.75 127 PRO A C 1
ATOM 1011 O O . PRO A 1 127 ? -5.721 -24.006 25.369 1.00 82.75 127 PRO A O 1
ATOM 1014 N N . ARG A 1 128 ? -5.170 -25.640 26.814 1.00 76.00 128 ARG A N 1
ATOM 1015 C CA . ARG A 1 128 ? -5.714 -26.758 26.023 1.00 76.00 128 ARG A CA 1
ATOM 1016 C C . ARG A 1 128 ? -7.144 -26.501 25.529 1.00 76.00 128 ARG A C 1
ATOM 1018 O O . ARG A 1 128 ? -7.396 -26.556 24.335 1.00 76.00 128 ARG A O 1
ATOM 1025 N N . SER A 1 129 ? -8.033 -26.046 26.412 1.00 72.38 129 SER A N 1
ATOM 1026 C CA . SER A 1 129 ? -9.429 -25.722 26.073 1.00 72.38 129 SER A CA 1
ATOM 1027 C C . SER A 1 129 ? -9.596 -24.612 25.023 1.00 72.38 129 SER A C 1
ATOM 1029 O O . SER A 1 129 ? -10.581 -24.592 24.285 1.00 72.38 129 SER A O 1
ATOM 1031 N N . GLN A 1 130 ? -8.649 -23.677 24.946 1.00 78.81 130 GLN A N 1
ATOM 1032 C CA . GLN A 1 130 ? -8.628 -22.574 23.980 1.00 78.81 130 GLN A CA 1
ATOM 1033 C C . GLN A 1 130 ? -8.033 -23.009 22.639 1.00 78.81 130 GLN A C 1
ATOM 1035 O O . GLN A 1 130 ? -8.534 -22.635 21.577 1.00 78.81 130 GLN A O 1
ATOM 1040 N N . ARG A 1 131 ? -6.978 -23.825 22.701 1.00 82.56 131 ARG A N 1
ATOM 1041 C CA . ARG A 1 131 ? -6.329 -24.432 21.541 1.00 82.56 131 ARG A CA 1
ATOM 1042 C C . ARG A 1 131 ? -7.293 -25.329 20.782 1.00 82.56 131 ARG A C 1
ATOM 1044 O O . ARG A 1 131 ? -7.499 -25.092 19.598 1.00 82.56 131 ARG A O 1
ATOM 1051 N N . ASP A 1 132 ? -7.920 -26.272 21.478 1.00 71.94 132 ASP A N 1
ATOM 1052 C CA . ASP A 1 132 ? -8.805 -27.268 20.875 1.00 71.94 132 ASP A CA 1
ATOM 1053 C C . ASP A 1 132 ? -10.025 -26.583 20.235 1.00 71.94 132 ASP A C 1
ATOM 1055 O O . ASP A 1 132 ? -10.442 -26.923 19.130 1.00 71.94 132 ASP A O 1
ATOM 1059 N N . ALA A 1 133 ? -10.543 -25.527 20.873 1.00 70.94 133 ALA A N 1
ATOM 1060 C CA . ALA A 1 133 ? -11.630 -24.719 20.331 1.00 70.94 133 ALA A CA 1
ATOM 1061 C C . ALA A 1 133 ? -11.237 -23.968 19.041 1.00 70.94 133 ALA A C 1
ATOM 1063 O O . ALA A 1 133 ? -11.991 -23.994 18.066 1.00 70.94 133 ALA A O 1
ATOM 1064 N N . ILE A 1 134 ? -10.065 -23.317 18.997 1.00 66.81 134 ILE A N 1
ATOM 1065 C CA . ILE A 1 134 ? -9.571 -22.658 17.772 1.00 66.81 134 ILE A CA 1
ATOM 1066 C C . ILE A 1 134 ? -9.215 -23.673 16.688 1.00 66.81 134 ILE A C 1
ATOM 1068 O O . ILE A 1 134 ? -9.453 -23.416 15.508 1.00 66.81 134 ILE A O 1
ATOM 1072 N N . GLU A 1 135 ? -8.652 -24.815 17.062 1.00 65.94 135 GLU A N 1
ATOM 1073 C CA . GLU A 1 135 ? -8.281 -25.862 16.123 1.00 65.94 135 GLU A CA 1
ATOM 1074 C C . GLU A 1 135 ? -9.523 -26.434 15.442 1.00 65.94 135 GLU A C 1
ATOM 1076 O O . GLU A 1 135 ? -9.598 -26.431 14.216 1.00 65.94 135 GLU A O 1
ATOM 1081 N N . LEU A 1 136 ? -10.557 -26.783 16.202 1.00 58.91 136 LEU A N 1
ATOM 1082 C CA . LEU A 1 136 ? -11.808 -27.299 15.652 1.00 58.91 136 LEU A CA 1
ATOM 1083 C C . LEU A 1 136 ? -12.548 -26.268 14.784 1.00 58.91 136 LEU A C 1
ATOM 1085 O O . LEU A 1 136 ? -13.005 -26.598 13.690 1.00 58.91 136 LEU A O 1
ATOM 1089 N N . VAL A 1 137 ? -12.637 -25.010 15.226 1.00 51.00 137 VAL A N 1
ATOM 1090 C CA . VAL A 1 137 ? -13.412 -23.976 14.515 1.00 51.00 137 VAL A CA 1
ATOM 1091 C C . VAL A 1 137 ? -12.651 -23.393 13.322 1.00 51.00 137 VAL A C 1
ATOM 1093 O O . VAL A 1 137 ? -13.198 -23.312 12.227 1.00 51.00 137 VAL A O 1
ATOM 1096 N N . TYR A 1 138 ? -11.385 -23.005 13.490 1.00 48.81 138 TYR A N 1
ATOM 1097 C CA . TYR A 1 138 ? -10.628 -22.291 12.453 1.00 48.81 138 TYR A CA 1
ATOM 1098 C C . TYR A 1 138 ? -9.685 -23.184 11.646 1.00 48.81 138 TYR A C 1
ATOM 1100 O O . TYR A 1 138 ? -9.494 -22.935 10.454 1.00 48.81 138 TYR A O 1
ATOM 1108 N N . LEU A 1 139 ? -9.074 -24.207 12.257 1.00 51.94 139 LEU A N 1
ATOM 1109 C CA . LEU A 1 139 ? -8.165 -25.103 11.532 1.00 51.94 139 LEU A CA 1
ATOM 1110 C C . LEU A 1 139 ? -8.917 -26.256 10.869 1.00 51.94 139 LEU A C 1
ATOM 1112 O O . LEU A 1 139 ? -8.587 -26.602 9.737 1.00 51.94 139 LEU A O 1
ATOM 1116 N N . GLN A 1 140 ? -9.944 -26.807 11.509 1.00 48.72 140 GLN A N 1
ATOM 1117 C CA . GLN A 1 140 ? -10.762 -27.896 10.976 1.00 48.72 140 GLN A CA 1
ATOM 1118 C C . GLN A 1 140 ? -12.069 -27.401 10.335 1.00 48.72 140 GLN A C 1
ATOM 1120 O O . GLN A 1 140 ? -12.636 -28.115 9.515 1.00 48.72 140 GLN A O 1
ATOM 1125 N N . GLY A 1 141 ? -12.489 -26.156 10.596 1.00 40.94 141 GLY A N 1
ATOM 1126 C CA . GLY A 1 141 ? -13.623 -25.520 9.910 1.00 40.94 141 GLY A CA 1
ATOM 1127 C C . GLY A 1 141 ? -14.998 -25.975 10.403 1.00 40.94 141 GLY A C 1
ATOM 1128 O O . GLY A 1 141 ? -15.979 -25.847 9.675 1.00 40.94 141 GLY A O 1
ATOM 1129 N N . LEU A 1 142 ? -15.084 -26.541 11.609 1.00 51.81 142 LEU A N 1
ATOM 1130 C CA . LEU A 1 142 ? -16.343 -27.021 12.169 1.00 51.81 142 LEU A CA 1
ATOM 1131 C C . LEU A 1 142 ? -17.244 -25.860 12.595 1.00 51.81 142 LEU A C 1
ATOM 1133 O O . LEU A 1 142 ? -16.787 -24.836 13.105 1.00 51.81 142 LEU A O 1
ATOM 1137 N N . SER A 1 143 ? -18.558 -26.060 12.468 1.00 52.16 143 SER A N 1
ATOM 1138 C CA . SER A 1 143 ? -19.531 -25.133 13.045 1.00 52.16 143 SER A CA 1
ATOM 1139 C C . SER A 1 143 ? -19.386 -25.086 14.569 1.00 52.16 143 SER A C 1
ATOM 1141 O O . SER A 1 143 ? -19.062 -26.094 15.202 1.00 52.16 143 SER A O 1
ATOM 1143 N N . HIS A 1 144 ? -19.700 -23.943 15.186 1.00 50.16 144 HIS A N 1
ATOM 1144 C CA . HIS A 1 144 ? -19.671 -23.814 16.647 1.00 50.16 144 HIS A CA 1
ATOM 1145 C C . HIS A 1 144 ? -20.537 -24.869 17.356 1.00 50.16 144 HIS A C 1
ATOM 1147 O O . HIS A 1 144 ? -20.204 -25.292 18.455 1.00 50.16 144 HIS A O 1
ATOM 1153 N N . LYS A 1 145 ? -21.630 -25.325 16.728 1.00 51.69 145 LYS A N 1
ATOM 1154 C CA . LYS A 1 145 ? -22.486 -26.383 17.278 1.00 51.69 145 LYS A CA 1
ATOM 1155 C C . LYS A 1 145 ? -21.768 -27.736 17.261 1.00 51.69 145 LYS A C 1
ATOM 1157 O O . LYS A 1 145 ? -21.697 -28.402 18.283 1.00 51.69 145 LYS A O 1
ATOM 1162 N N . THR A 1 146 ? -21.167 -28.096 16.128 1.00 48.62 146 THR A N 1
ATOM 1163 C CA . THR A 1 146 ? -20.446 -29.368 15.945 1.00 48.62 146 THR A CA 1
ATOM 1164 C C . THR A 1 146 ? -19.169 -29.441 16.785 1.00 48.62 146 THR A C 1
ATOM 1166 O O . THR A 1 146 ? -18.882 -30.471 17.388 1.00 48.62 146 THR A O 1
ATOM 1169 N N . ALA A 1 147 ? -18.411 -28.345 16.857 1.00 58.41 147 ALA A N 1
ATOM 1170 C CA . ALA A 1 147 ? -17.201 -28.259 17.671 1.00 58.41 147 ALA A CA 1
ATOM 1171 C C . ALA A 1 147 ? -17.511 -28.334 19.175 1.00 58.41 147 ALA A C 1
ATOM 1173 O O . ALA A 1 147 ? -16.770 -28.967 19.920 1.00 58.41 147 ALA A O 1
ATOM 1174 N N . ALA A 1 148 ? -18.629 -27.747 19.614 1.00 59.16 148 ALA A N 1
ATOM 1175 C CA . ALA A 1 148 ? -19.075 -27.817 21.001 1.00 59.16 148 ALA A CA 1
ATOM 1176 C C . ALA A 1 148 ? -19.459 -29.253 21.386 1.00 59.16 148 ALA A C 1
ATOM 1178 O O . ALA A 1 148 ? -18.989 -29.756 22.404 1.00 59.16 148 ALA A O 1
ATOM 1179 N N . SER A 1 149 ? -20.207 -29.944 20.517 1.00 65.00 149 SER A N 1
ATOM 1180 C CA . SER A 1 149 ? -20.530 -31.364 20.695 1.00 65.00 149 SER A CA 1
ATOM 1181 C C . SER A 1 149 ? -19.282 -32.249 20.745 1.00 65.00 149 SER A C 1
ATOM 1183 O O . SER A 1 149 ? -19.197 -33.108 21.613 1.00 65.00 149 SER A O 1
ATOM 1185 N N . ARG A 1 150 ? -18.286 -32.018 19.874 1.00 64.81 150 ARG A N 1
ATOM 1186 C CA . ARG A 1 150 ? -17.020 -32.778 19.889 1.00 64.81 150 ARG A CA 1
ATOM 1187 C C . ARG A 1 150 ? -16.192 -32.565 21.155 1.00 64.81 150 ARG A C 1
ATOM 1189 O O . ARG A 1 150 ? -15.485 -33.473 21.567 1.00 64.81 150 ARG A O 1
ATOM 1196 N N . LEU A 1 151 ? -16.263 -31.378 21.749 1.00 69.06 151 LEU A N 1
ATOM 1197 C CA . LEU A 1 151 ? -15.526 -31.040 22.967 1.00 69.06 151 LEU A CA 1
ATOM 1198 C C . LEU A 1 151 ? -16.300 -31.338 24.256 1.00 69.06 151 LEU A C 1
ATOM 1200 O O . LEU A 1 151 ? -15.761 -31.111 25.336 1.00 69.06 151 LEU A O 1
ATOM 1204 N N . GLY A 1 152 ? -17.550 -31.804 24.167 1.00 76.12 152 GLY A N 1
ATOM 1205 C CA . GLY A 1 152 ? -18.397 -32.032 25.341 1.00 76.12 152 GLY A CA 1
ATOM 1206 C C . GLY A 1 152 ? -18.740 -30.747 26.105 1.00 76.12 152 GLY A C 1
ATOM 1207 O O . GLY A 1 152 ? -18.950 -30.786 27.313 1.00 76.12 152 GLY A O 1
ATOM 1208 N N . VAL A 1 153 ? -18.775 -29.595 25.424 1.00 79.88 153 VAL A N 1
ATOM 1209 C CA . VAL A 1 153 ? -19.050 -28.279 26.031 1.00 79.88 153 VAL A CA 1
ATOM 1210 C C . VAL A 1 153 ? -20.294 -27.627 25.434 1.00 79.88 153 VAL A C 1
ATOM 1212 O O . VAL A 1 153 ? -20.713 -27.935 24.322 1.00 79.88 153 VAL A O 1
ATOM 1215 N N . GLY A 1 154 ? -20.875 -26.656 26.144 1.00 73.56 154 GLY A N 1
ATOM 1216 C CA . GLY A 1 154 ? -21.946 -25.821 25.596 1.00 73.56 154 GLY A CA 1
ATOM 1217 C C . GLY A 1 154 ? -21.454 -24.893 24.474 1.00 73.56 154 GLY A C 1
ATOM 1218 O O . GLY A 1 154 ? -20.332 -24.388 24.513 1.00 73.56 154 GLY A O 1
ATOM 1219 N N . VAL A 1 155 ? -22.315 -24.587 23.495 1.00 64.12 155 VAL A N 1
ATOM 1220 C CA . VAL A 1 155 ? -21.981 -23.704 22.351 1.00 64.12 155 VAL A CA 1
ATOM 1221 C C . VAL A 1 155 ? -21.508 -22.316 22.807 1.00 64.12 155 VAL A C 1
ATOM 1223 O O . VAL A 1 155 ? -20.577 -21.753 22.230 1.00 64.12 155 VAL A O 1
ATOM 1226 N N . ASN A 1 156 ? -22.096 -21.776 23.878 1.00 56.38 156 ASN A N 1
ATOM 1227 C CA . ASN A 1 156 ? -21.678 -20.497 24.460 1.00 56.38 156 ASN A CA 1
ATOM 1228 C C . ASN A 1 156 ? -20.294 -20.585 25.129 1.00 56.38 156 ASN A C 1
ATOM 1230 O O . ASN A 1 156 ? -19.484 -19.670 24.982 1.00 56.38 156 ASN A O 1
ATOM 1234 N N . ALA A 1 157 ? -19.980 -21.708 25.784 1.00 58.84 157 ALA A N 1
ATOM 1235 C CA . ALA A 1 157 ? -18.662 -21.956 26.367 1.00 58.84 157 ALA A CA 1
ATOM 1236 C C . ALA A 1 157 ? -17.583 -22.100 25.281 1.00 58.84 157 ALA A C 1
ATOM 1238 O O . ALA A 1 157 ? -16.492 -21.542 25.422 1.00 58.84 157 ALA A O 1
ATOM 1239 N N . LEU A 1 158 ? -17.906 -22.755 24.158 1.00 67.62 158 LEU A N 1
ATOM 1240 C CA . LEU A 1 158 ? -17.029 -22.813 22.989 1.00 67.62 158 LEU A CA 1
ATOM 1241 C C . LEU A 1 158 ? -16.761 -21.412 22.422 1.00 67.62 158 LEU A C 1
ATOM 1243 O O . LEU A 1 158 ? -15.602 -21.058 22.218 1.00 67.62 158 LEU A O 1
ATOM 1247 N N . ARG A 1 159 ? -17.803 -20.595 22.209 1.00 52.97 159 ARG A N 1
ATOM 1248 C CA . ARG A 1 159 ? -17.659 -19.207 21.725 1.00 52.97 159 ARG A CA 1
ATOM 1249 C C . ARG A 1 159 ? -16.763 -18.375 22.645 1.00 52.97 159 ARG A C 1
ATOM 1251 O O . ARG A 1 159 ? -15.872 -17.683 22.161 1.00 52.97 159 ARG A O 1
ATOM 1258 N N . ALA A 1 160 ? -16.941 -18.494 23.961 1.00 57.28 160 ALA A N 1
ATOM 1259 C CA . ALA A 1 160 ? -16.090 -17.829 24.946 1.00 57.28 160 ALA A CA 1
ATOM 1260 C C . ALA A 1 160 ? -14.640 -18.351 24.926 1.00 57.28 160 ALA A C 1
ATOM 1262 O O . ALA A 1 160 ? -13.699 -17.584 25.132 1.00 57.28 160 ALA A O 1
ATOM 1263 N N . SER A 1 161 ? -14.434 -19.648 24.678 1.00 65.31 161 SER A N 1
ATOM 1264 C CA . SER A 1 161 ? -13.096 -20.237 24.541 1.00 65.31 161 SER A CA 1
ATOM 1265 C C . SER A 1 161 ? -12.386 -19.734 23.282 1.00 65.31 161 SER A C 1
ATOM 1267 O O . SER A 1 161 ? -11.252 -19.273 23.366 1.00 65.31 161 SER A O 1
ATOM 1269 N N . VAL A 1 162 ? -13.086 -19.711 22.143 1.00 59.97 162 VAL A N 1
ATOM 1270 C CA . VAL A 1 162 ? -12.599 -19.144 20.876 1.00 59.97 162 VAL A CA 1
ATOM 1271 C C . VAL A 1 162 ? -12.254 -17.663 21.033 1.00 59.97 162 VAL A C 1
ATOM 1273 O O . VAL A 1 162 ? -11.175 -17.236 20.628 1.00 59.97 162 VAL A O 1
ATOM 1276 N N . TYR A 1 163 ? -13.133 -16.884 21.665 1.00 56.12 163 TYR A N 1
ATOM 1277 C CA . TYR A 1 163 ? -12.900 -15.466 21.928 1.00 56.12 163 TYR A CA 1
ATOM 1278 C C . TYR A 1 163 ? -11.628 -15.238 22.757 1.00 56.12 163 TYR A C 1
ATOM 1280 O O . TYR A 1 163 ? -10.764 -14.451 22.366 1.00 56.12 163 TYR A O 1
ATOM 1288 N N . ARG A 1 164 ? -11.469 -15.976 23.865 1.00 65.19 164 ARG A N 1
ATOM 1289 C CA . ARG A 1 164 ? -10.280 -15.898 24.730 1.00 65.19 164 ARG A CA 1
ATOM 1290 C C . ARG A 1 164 ? -9.013 -16.331 24.003 1.00 65.19 164 ARG A C 1
ATOM 1292 O O . ARG A 1 164 ? -8.007 -15.642 24.090 1.00 65.19 164 ARG A O 1
ATOM 1299 N N . ALA A 1 165 ? -9.087 -17.401 23.222 1.00 67.88 165 ALA A N 1
ATOM 1300 C CA . ALA A 1 165 ? -7.982 -17.891 22.417 1.00 67.88 165 ALA A CA 1
ATOM 1301 C C . ALA A 1 165 ? -7.510 -16.846 21.384 1.00 67.88 165 ALA A C 1
ATOM 1303 O O . ALA A 1 165 ? -6.313 -16.596 21.261 1.00 67.88 165 ALA A O 1
ATOM 1304 N N . ILE A 1 166 ? -8.439 -16.172 20.688 1.00 63.66 166 ILE A N 1
ATOM 1305 C CA . ILE A 1 166 ? -8.120 -15.077 19.754 1.00 63.66 166 ILE A CA 1
ATOM 1306 C C . ILE A 1 166 ? -7.472 -13.908 20.504 1.00 63.66 166 ILE A C 1
ATOM 1308 O O . ILE A 1 166 ? -6.483 -13.350 20.025 1.00 63.66 166 ILE A O 1
ATOM 1312 N N . HIS A 1 167 ? -7.995 -13.549 21.678 1.00 60.78 167 HIS A N 1
ATOM 1313 C CA . HIS A 1 167 ? -7.427 -12.491 22.512 1.00 60.78 167 HIS A CA 1
ATOM 1314 C C . HIS A 1 167 ? -6.013 -12.818 23.001 1.00 60.78 167 HIS A C 1
ATOM 1316 O O . HIS A 1 167 ? -5.123 -11.980 22.881 1.00 60.78 167 HIS A O 1
ATOM 1322 N N . SER A 1 168 ? -5.773 -14.038 23.480 1.00 69.56 168 SER A N 1
ATOM 1323 C CA . SER A 1 168 ? -4.452 -14.492 23.917 1.00 69.56 168 SER A CA 1
ATOM 1324 C C . SER A 1 168 ? -3.455 -14.559 22.758 1.00 69.56 168 SER A C 1
ATOM 1326 O O . SER A 1 168 ? -2.313 -14.143 22.923 1.00 69.56 168 SER A O 1
ATOM 1328 N N . LEU A 1 169 ? -3.873 -14.996 21.564 1.00 64.25 169 LEU A N 1
ATOM 1329 C CA . LEU A 1 169 ? -3.014 -14.992 20.370 1.00 64.25 169 LEU A CA 1
ATOM 1330 C C . LEU A 1 169 ? -2.668 -13.581 19.888 1.00 64.25 169 LEU A C 1
ATOM 1332 O O . LEU A 1 169 ? -1.543 -13.351 19.448 1.00 64.25 169 LEU A O 1
ATOM 1336 N N . ARG A 1 170 ? -3.618 -12.639 19.961 1.00 57.59 170 ARG A N 1
ATOM 1337 C CA . ARG A 1 170 ? -3.361 -11.216 19.684 1.00 57.59 170 ARG A CA 1
ATOM 1338 C C . ARG A 1 170 ? -2.394 -10.637 20.714 1.00 57.59 170 ARG A C 1
ATOM 1340 O O . ARG A 1 170 ? -1.418 -10.005 20.337 1.00 57.59 170 ARG A O 1
ATOM 1347 N N . GLY A 1 171 ? -2.602 -10.952 21.990 1.00 52.97 171 GLY A N 1
ATOM 1348 C CA . GLY A 1 171 ? -1.723 -10.532 23.072 1.00 52.97 171 GLY A CA 1
ATOM 1349 C C . GLY A 1 171 ? -0.288 -11.049 22.937 1.00 52.97 171 GLY A C 1
ATOM 1350 O O . GLY A 1 171 ? 0.654 -10.276 23.052 1.00 52.97 171 GLY A O 1
ATOM 1351 N N . MET A 1 172 ? -0.096 -12.327 22.596 1.00 63.06 172 MET A N 1
ATOM 1352 C CA . MET A 1 172 ? 1.241 -12.908 22.373 1.00 63.06 172 MET A CA 1
ATOM 1353 C C . MET A 1 172 ? 1.993 -12.297 21.181 1.00 63.06 172 MET A C 1
ATOM 1355 O O . MET A 1 172 ? 3.201 -12.492 21.070 1.00 63.06 172 MET A O 1
ATOM 1359 N N . ARG A 1 173 ? 1.293 -11.600 20.279 1.00 48.59 173 ARG A N 1
ATOM 1360 C CA . ARG A 1 173 ? 1.894 -10.918 19.131 1.00 48.59 173 ARG A CA 1
ATOM 1361 C C . ARG A 1 173 ? 2.292 -9.471 19.445 1.00 48.59 173 ARG A C 1
ATOM 1363 O O . ARG A 1 173 ? 3.218 -8.988 18.807 1.00 48.59 173 ARG A O 1
ATOM 1370 N N . ASP A 1 174 ? 1.654 -8.845 20.440 1.00 47.78 174 ASP A N 1
ATOM 1371 C CA . ASP A 1 174 ? 1.698 -7.389 20.642 1.00 47.78 174 ASP A CA 1
ATOM 1372 C C . ASP A 1 174 ? 2.099 -6.903 22.066 1.00 47.78 174 ASP A C 1
ATOM 1374 O O . ASP A 1 174 ? 2.307 -5.708 22.229 1.00 47.78 174 ASP A O 1
ATOM 1378 N N . LEU A 1 175 ? 2.241 -7.733 23.119 1.00 36.91 175 LEU A N 1
ATOM 1379 C CA . LEU A 1 175 ? 2.168 -7.223 24.519 1.00 36.91 175 LEU A CA 1
ATOM 1380 C C . LEU A 1 175 ? 3.447 -6.880 25.321 1.00 36.91 175 LEU A C 1
ATOM 1382 O O . LEU A 1 175 ? 3.301 -6.513 26.483 1.00 36.91 175 LEU A O 1
ATOM 1386 N N . ALA A 1 176 ? 4.672 -6.906 24.787 1.00 32.38 176 ALA A N 1
ATOM 1387 C CA . ALA A 1 176 ? 5.838 -6.450 25.580 1.00 32.38 176 ALA A CA 1
ATOM 1388 C C . ALA A 1 176 ? 6.164 -4.946 25.423 1.00 32.38 176 ALA A C 1
ATOM 1390 O O . ALA A 1 176 ? 6.793 -4.364 26.295 1.00 32.38 176 ALA A O 1
ATOM 1391 N N . VAL A 1 177 ? 5.693 -4.299 24.349 1.00 38.38 177 VAL A N 1
ATOM 1392 C CA . VAL A 1 177 ? 5.929 -2.863 24.044 1.00 38.38 177 VAL A CA 1
ATOM 1393 C C . VAL A 1 177 ? 4.675 -2.004 24.333 1.00 38.38 177 VAL A C 1
ATOM 1395 O O . VAL A 1 177 ? 4.681 -0.778 24.278 1.00 38.38 177 VAL A O 1
ATOM 1398 N N . TRP A 1 178 ? 3.570 -2.663 24.692 1.00 40.12 178 TRP A N 1
ATOM 1399 C CA . TRP A 1 178 ? 2.194 -2.167 24.604 1.00 40.12 178 TRP A CA 1
ATOM 1400 C C . TRP A 1 178 ? 1.754 -1.145 25.661 1.00 40.12 178 TRP A C 1
ATOM 1402 O O . TRP A 1 178 ? 0.661 -0.622 25.536 1.00 40.12 178 TRP A O 1
ATOM 1412 N N . ARG A 1 179 ? 2.518 -0.840 26.715 1.00 28.48 179 ARG A N 1
ATOM 1413 C CA . ARG A 1 179 ? 2.031 0.072 27.779 1.00 28.48 179 ARG A CA 1
ATOM 1414 C C . ARG A 1 179 ? 2.835 1.358 27.951 1.00 28.48 179 ARG A C 1
ATOM 1416 O O . ARG A 1 179 ? 2.255 2.361 28.349 1.00 28.48 179 ARG A O 1
ATOM 1423 N N . GLU A 1 180 ? 4.107 1.375 27.564 1.00 31.22 180 GLU A N 1
ATOM 1424 C CA . GLU A 1 180 ? 4.962 2.569 27.666 1.00 31.22 180 GLU A CA 1
ATOM 1425 C C . GLU A 1 180 ? 4.922 3.472 26.421 1.00 31.22 180 GLU A C 1
ATOM 1427 O O . GLU A 1 180 ? 5.023 4.691 26.553 1.00 31.22 180 GLU A O 1
ATOM 1432 N N . SER A 1 181 ? 4.698 2.922 25.220 1.00 34.22 181 SER A N 1
ATOM 1433 C CA . SER A 1 181 ? 4.634 3.720 23.977 1.00 34.22 181 SER A CA 1
ATOM 1434 C C . SER A 1 181 ? 3.283 4.420 23.752 1.00 34.22 181 SER A C 1
ATOM 1436 O O . SER A 1 181 ? 3.190 5.329 22.930 1.00 34.22 181 SER A O 1
ATOM 1438 N N . PHE A 1 182 ? 2.234 4.042 24.499 1.00 33.53 182 PHE A N 1
ATOM 1439 C CA . PHE A 1 182 ? 0.853 4.534 24.323 1.00 33.53 182 PHE A CA 1
ATOM 1440 C C . PHE A 1 182 ? 0.685 6.048 24.514 1.00 33.53 182 PHE A C 1
ATOM 1442 O O . PHE A 1 182 ? -0.237 6.627 23.947 1.00 33.53 182 PHE A O 1
ATOM 1449 N N . HIS A 1 183 ? 1.557 6.680 25.303 1.00 41.53 183 HIS A N 1
ATOM 1450 C CA . HIS A 1 183 ? 1.497 8.117 25.594 1.00 41.53 183 HIS A CA 1
ATOM 1451 C C . HIS A 1 183 ? 2.553 8.935 24.837 1.00 41.53 183 HIS A C 1
ATOM 1453 O O . HIS A 1 183 ? 2.442 10.154 24.800 1.00 41.53 183 HIS A O 1
ATOM 1459 N N . LYS A 1 184 ? 3.560 8.299 24.217 1.00 46.97 184 LYS A N 1
ATOM 1460 C CA . LYS A 1 184 ? 4.678 9.014 23.573 1.00 46.97 184 LYS A CA 1
ATOM 1461 C C . LYS A 1 184 ? 4.413 9.406 22.114 1.00 46.97 184 LYS A C 1
ATOM 1463 O O . LYS A 1 184 ? 4.986 10.378 21.650 1.00 46.97 184 LYS A O 1
ATOM 1468 N N . ASN A 1 185 ? 3.518 8.706 21.411 1.00 51.22 185 ASN A N 1
ATOM 1469 C CA . ASN A 1 185 ? 3.400 8.820 19.944 1.00 51.22 185 ASN A CA 1
ATOM 1470 C C . ASN A 1 185 ? 2.144 9.568 19.458 1.00 51.22 185 ASN A C 1
ATOM 1472 O O . ASN A 1 185 ? 1.839 9.548 18.267 1.00 51.22 185 ASN A O 1
ATOM 1476 N N . ALA A 1 186 ? 1.377 10.171 20.370 1.00 56.84 186 ALA A N 1
ATOM 1477 C CA . ALA A 1 186 ? 0.211 10.985 20.043 1.00 56.84 186 ALA A CA 1
ATOM 1478 C C . ALA A 1 186 ? 0.291 12.319 20.791 1.00 56.84 186 ALA A C 1
ATOM 1480 O O . ALA A 1 186 ? -0.264 12.455 21.881 1.00 56.84 186 ALA A O 1
ATOM 1481 N N . MET A 1 187 ? 0.999 13.281 20.205 1.00 64.12 187 MET A N 1
ATOM 1482 C CA . MET A 1 187 ? 1.224 14.600 20.797 1.00 64.12 187 MET A CA 1
ATOM 1483 C C . MET A 1 187 ? 0.209 15.618 20.277 1.00 64.12 187 MET A C 1
ATOM 1485 O O . MET A 1 187 ? -0.391 15.427 19.219 1.00 64.12 187 MET A O 1
ATOM 1489 N N . CYS A 1 188 ? -0.018 16.686 21.038 1.00 64.62 188 CYS A N 1
ATOM 1490 C CA . CYS A 1 188 ? -0.930 17.762 20.656 1.00 64.62 188 CYS A CA 1
ATOM 1491 C C . CYS A 1 188 ? -0.180 19.095 20.587 1.00 64.62 188 CYS A C 1
ATOM 1493 O O . CYS A 1 188 ? 0.557 19.430 21.513 1.00 64.62 188 CYS A O 1
ATOM 1495 N N . GLY A 1 189 ? -0.379 19.846 19.507 1.00 64.25 189 GLY A N 1
ATOM 1496 C CA . GLY A 1 189 ? 0.171 21.182 19.299 1.00 64.25 189 GLY A CA 1
ATOM 1497 C C . GLY A 1 189 ? 1.631 21.230 18.841 1.00 64.25 189 GLY A C 1
ATOM 1498 O O . GLY A 1 189 ? 2.457 20.379 19.185 1.00 64.25 189 GLY A O 1
ATOM 1499 N N . ILE A 1 190 ? 1.962 22.296 18.105 1.00 71.25 190 ILE A N 1
ATOM 1500 C CA . ILE A 1 190 ? 3.290 22.536 17.518 1.00 71.25 190 ILE A CA 1
ATOM 1501 C C . ILE A 1 190 ? 4.460 22.505 18.507 1.00 71.25 190 ILE A C 1
ATOM 1503 O O . ILE A 1 190 ? 5.582 22.186 18.124 1.00 71.25 190 ILE A O 1
ATOM 1507 N N . ARG A 1 191 ? 4.222 22.826 19.784 1.00 73.19 191 ARG A N 1
ATOM 1508 C CA . ARG A 1 191 ? 5.279 22.893 20.809 1.00 73.19 191 ARG A CA 1
ATOM 1509 C C . ARG A 1 191 ? 5.951 21.546 21.075 1.00 73.19 191 ARG A C 1
ATOM 1511 O O . ARG A 1 191 ? 7.057 21.535 21.592 1.00 73.19 191 ARG A O 1
ATOM 1518 N N . ASN A 1 192 ? 5.282 20.447 20.737 1.00 74.94 192 ASN A N 1
ATOM 1519 C CA . ASN A 1 192 ? 5.813 19.098 20.905 1.00 74.94 192 ASN A CA 1
ATOM 1520 C C . ASN A 1 192 ? 6.534 18.580 19.649 1.00 74.94 192 ASN A C 1
ATOM 1522 O O . ASN A 1 192 ? 7.076 17.477 19.684 1.00 74.94 192 ASN A O 1
ATOM 1526 N N . LEU A 1 193 ? 6.475 19.322 18.535 1.00 78.50 193 LEU A N 1
ATOM 1527 C CA . LEU A 1 193 ? 7.083 18.943 17.264 1.00 78.50 193 LEU A CA 1
ATOM 1528 C C . LEU A 1 193 ? 8.508 19.503 17.188 1.00 78.50 193 LEU A C 1
ATOM 1530 O O . LEU A 1 193 ? 8.700 20.725 17.143 1.00 78.50 193 LEU A O 1
ATOM 1534 N N . ASP A 1 194 ? 9.481 18.601 17.143 1.00 81.81 194 ASP A N 1
ATOM 1535 C CA . ASP A 1 194 ? 10.893 18.933 16.974 1.00 81.81 194 ASP A CA 1
ATOM 1536 C C . ASP A 1 194 ? 11.271 18.972 15.488 1.00 81.81 194 ASP A C 1
ATOM 1538 O O . ASP A 1 194 ? 10.654 18.318 14.641 1.00 81.81 194 ASP A O 1
ATOM 1542 N N . ASP A 1 195 ? 12.303 19.747 15.156 1.00 78.62 195 ASP A N 1
ATOM 1543 C CA . ASP A 1 195 ? 12.777 19.838 13.776 1.00 78.62 195 ASP A CA 1
ATOM 1544 C C . ASP A 1 195 ? 13.393 18.501 13.323 1.00 78.62 195 ASP A C 1
ATOM 1546 O O . ASP A 1 195 ? 14.136 17.850 14.057 1.00 78.62 195 ASP A O 1
ATOM 1550 N N . GLY A 1 196 ? 13.089 18.092 12.088 1.00 79.12 196 GLY A N 1
ATOM 1551 C CA . GLY A 1 196 ? 13.586 16.841 11.502 1.00 79.12 196 GLY A CA 1
ATOM 1552 C C . GLY A 1 196 ? 12.753 15.592 11.817 1.00 79.12 196 GLY A C 1
ATOM 1553 O O . GLY A 1 196 ? 13.109 14.509 11.349 1.00 79.12 196 GLY A O 1
ATOM 1554 N N . GLN A 1 197 ? 11.650 15.728 12.560 1.00 84.06 197 GLN A N 1
ATOM 1555 C CA . GLN A 1 197 ? 10.664 14.658 12.733 1.00 84.06 197 GLN A CA 1
ATOM 1556 C C . GLN A 1 197 ? 9.794 14.479 11.481 1.00 84.06 197 GLN A C 1
ATOM 1558 O O . GLN A 1 197 ? 9.489 15.430 10.758 1.00 84.06 197 GLN A O 1
ATOM 1563 N N . HIS A 1 198 ? 9.342 13.245 11.272 1.00 88.56 198 HIS A N 1
ATOM 1564 C CA . HIS A 1 198 ? 8.526 12.795 10.150 1.00 88.56 198 HIS A CA 1
ATOM 1565 C C . HIS A 1 198 ? 7.165 12.227 10.610 1.00 88.56 198 HIS A C 1
ATOM 1567 O O . HIS A 1 198 ? 6.885 11.037 10.408 1.00 88.56 198 HIS A O 1
ATOM 1573 N N . PRO A 1 199 ? 6.305 13.023 11.274 1.00 90.06 199 PRO A N 1
ATOM 1574 C CA . PRO A 1 199 ? 5.031 12.544 11.803 1.00 90.06 199 PRO A CA 1
ATOM 1575 C C . PRO A 1 199 ? 3.915 12.491 10.752 1.00 90.06 199 PRO A C 1
ATOM 1577 O O . PRO A 1 199 ? 4.016 13.035 9.656 1.00 90.06 199 PRO A O 1
ATOM 1580 N N . VAL A 1 200 ? 2.775 11.916 11.136 1.00 90.75 200 VAL A N 1
ATOM 1581 C CA . VAL A 1 200 ? 1.483 12.264 10.528 1.00 90.75 200 VAL A CA 1
ATOM 1582 C C . VAL A 1 200 ? 0.889 13.444 11.283 1.00 90.75 200 VAL A C 1
ATOM 1584 O O . VAL A 1 200 ? 0.670 13.366 12.490 1.00 90.75 200 VAL A O 1
ATOM 1587 N N . LEU A 1 201 ? 0.582 14.523 10.578 1.00 92.81 201 LEU A N 1
ATOM 1588 C CA . LEU A 1 201 ? -0.132 15.661 11.140 1.00 92.81 201 LEU A CA 1
ATOM 1589 C C . LEU A 1 201 ? -1.631 15.433 10.977 1.00 92.81 201 LEU A C 1
ATOM 1591 O O . LEU A 1 201 ? -2.078 14.956 9.936 1.00 92.81 201 LEU A O 1
ATOM 1595 N N . ALA A 1 202 ? -2.426 15.768 11.983 1.00 90.50 202 ALA A N 1
ATOM 1596 C CA . ALA A 1 202 ? -3.872 15.627 11.912 1.00 90.50 202 ALA A CA 1
ATOM 1597 C C . ALA A 1 202 ? -4.571 16.808 12.577 1.00 90.50 202 ALA A C 1
ATOM 1599 O O . ALA A 1 202 ? -4.142 17.252 13.633 1.00 90.50 202 ALA A O 1
ATOM 1600 N N . LEU A 1 203 ? -5.678 17.292 12.017 1.00 86.06 203 LEU A N 1
ATOM 1601 C CA . LEU A 1 203 ? -6.551 18.196 12.771 1.00 86.06 203 LEU A CA 1
ATOM 1602 C C . LEU A 1 203 ? -7.200 17.444 13.932 1.00 86.06 203 LEU A C 1
ATOM 1604 O O . LEU A 1 203 ? -7.676 16.312 13.775 1.00 86.06 203 LEU A O 1
ATOM 1608 N N . GLU A 1 204 ? -7.221 18.080 15.100 1.00 75.88 204 GLU A N 1
ATOM 1609 C CA . GLU A 1 204 ? -7.878 17.556 16.283 1.00 75.88 204 GLU A CA 1
ATOM 1610 C C . GLU A 1 204 ? -9.382 17.426 16.023 1.00 75.88 204 GLU A C 1
ATOM 1612 O O . GLU A 1 204 ? -10.134 18.379 16.121 1.00 75.88 204 GLU A O 1
ATOM 1617 N N . SER A 1 205 ? -9.833 16.225 15.678 1.00 67.81 205 SER A N 1
ATOM 1618 C CA . SER A 1 205 ? -11.234 15.927 15.370 1.00 67.81 205 SER A CA 1
ATOM 1619 C C . SER A 1 205 ? -11.961 15.322 16.575 1.00 67.81 205 SER A C 1
ATOM 1621 O O . SER A 1 205 ? -11.367 15.122 17.646 1.00 67.81 205 SER A O 1
ATOM 1623 N N . GLU A 1 206 ? -13.256 15.021 16.392 1.00 62.59 206 GLU A N 1
ATOM 1624 C CA . GLU A 1 206 ? -14.046 14.198 17.315 1.00 62.59 206 GLU A CA 1
ATOM 1625 C C . GLU A 1 206 ? -13.238 12.987 17.807 1.00 62.59 206 GLU A C 1
ATOM 1627 O O . GLU A 1 206 ? -12.469 12.383 17.051 1.00 62.59 206 GLU A O 1
ATOM 1632 N N . THR A 1 207 ? -13.460 12.588 19.061 1.00 64.06 207 THR A N 1
ATOM 1633 C CA . THR A 1 207 ? -12.766 11.471 19.729 1.00 64.06 207 THR A CA 1
ATOM 1634 C C . THR A 1 207 ? -12.685 10.221 18.857 1.00 64.06 207 THR A C 1
ATOM 1636 O O . THR A 1 207 ? -11.631 9.604 18.753 1.00 64.06 207 THR A O 1
ATOM 1639 N N . TRP A 1 208 ? -13.761 9.900 18.139 1.00 66.56 208 TRP A N 1
ATOM 1640 C CA . TRP A 1 208 ? -13.800 8.752 17.240 1.00 66.56 208 TRP A CA 1
ATOM 1641 C C . TRP A 1 208 ? -12.782 8.830 16.084 1.00 66.56 208 TRP A C 1
ATOM 1643 O O . TRP A 1 208 ? -12.079 7.857 15.817 1.00 66.56 208 TRP A O 1
ATOM 1653 N N . ALA A 1 209 ? -12.676 9.971 15.398 1.00 70.19 209 ALA A N 1
ATOM 1654 C CA . ALA A 1 209 ? -11.774 10.137 14.254 1.00 70.19 209 ALA A CA 1
ATOM 1655 C C . ALA A 1 209 ? -10.314 10.155 14.720 1.00 70.19 209 ALA A C 1
ATOM 1657 O O . ALA A 1 209 ? -9.446 9.520 14.122 1.00 70.19 209 ALA A O 1
ATOM 1658 N N . ARG A 1 210 ? -10.067 10.798 15.862 1.00 76.12 210 ARG A N 1
ATOM 1659 C CA . ARG A 1 210 ? -8.784 10.767 16.564 1.00 76.12 210 ARG A CA 1
ATOM 1660 C C . ARG A 1 210 ? -8.348 9.342 16.891 1.00 76.12 210 ARG A C 1
ATOM 1662 O O . ARG A 1 210 ? -7.209 8.978 16.605 1.00 76.12 210 ARG A O 1
ATOM 1669 N N . ASP A 1 211 ? -9.248 8.526 17.430 1.00 74.06 211 ASP A N 1
ATOM 1670 C CA . ASP A 1 211 ? -8.963 7.130 17.763 1.00 74.06 211 ASP A CA 1
ATOM 1671 C C . ASP A 1 211 ? -8.724 6.278 16.516 1.00 74.06 211 ASP A C 1
ATOM 1673 O O . ASP A 1 211 ? -7.861 5.405 16.540 1.00 74.06 211 ASP A O 1
ATOM 1677 N N . ARG A 1 212 ? -9.417 6.549 15.402 1.00 79.12 212 ARG A N 1
ATOM 1678 C CA . ARG A 1 212 ? -9.181 5.877 14.111 1.00 79.12 212 ARG A CA 1
ATOM 1679 C C . ARG A 1 212 ? -7.826 6.223 13.511 1.00 79.12 212 ARG A C 1
ATOM 1681 O O . ARG A 1 212 ? -7.096 5.316 13.113 1.00 79.12 212 ARG A O 1
ATOM 1688 N N . ILE A 1 213 ? -7.466 7.505 13.498 1.00 80.25 213 ILE A N 1
ATOM 1689 C CA . ILE A 1 213 ? -6.163 7.973 13.015 1.00 80.25 213 ILE A CA 1
ATOM 1690 C C . ILE A 1 213 ? -5.052 7.378 13.884 1.00 80.25 213 ILE A C 1
ATOM 1692 O O . ILE A 1 213 ? -4.132 6.745 13.368 1.00 80.25 213 ILE A O 1
ATOM 1696 N N . ARG A 1 214 ? -5.185 7.473 15.213 1.00 77.81 214 ARG A N 1
ATOM 1697 C CA . ARG A 1 214 ? -4.259 6.833 16.157 1.00 77.81 214 ARG A CA 1
ATOM 1698 C C . ARG A 1 214 ? -4.181 5.333 15.920 1.00 77.81 214 ARG A C 1
ATOM 1700 O O . ARG A 1 214 ? -3.081 4.807 15.838 1.00 77.81 214 ARG A O 1
ATOM 1707 N N . ALA A 1 215 ? -5.314 4.651 15.756 1.00 72.06 215 ALA A N 1
ATOM 1708 C CA . ALA A 1 215 ? -5.361 3.226 15.450 1.00 72.06 215 ALA A CA 1
ATOM 1709 C C . ALA A 1 215 ? -4.582 2.888 14.172 1.00 72.06 215 ALA A C 1
ATOM 1711 O O . ALA A 1 215 ? -3.843 1.912 14.155 1.00 72.06 215 ALA A O 1
ATOM 1712 N N . GLY A 1 216 ? -4.742 3.662 13.100 1.00 73.56 216 GLY A N 1
ATOM 1713 C CA . GLY A 1 216 ? -4.085 3.400 11.816 1.00 73.56 216 GLY A CA 1
ATOM 1714 C C . GLY A 1 216 ? -2.579 3.638 11.819 1.00 73.56 216 GLY A C 1
ATOM 1715 O O . GLY A 1 216 ? -1.848 2.904 11.155 1.00 73.56 216 GLY A O 1
ATOM 1716 N N . ILE A 1 217 ? -2.121 4.648 12.562 1.00 77.31 217 ILE A N 1
ATOM 1717 C CA . ILE A 1 217 ? -0.722 5.093 12.539 1.00 77.31 217 ILE A CA 1
ATOM 1718 C C . ILE A 1 217 ? 0.078 4.539 13.718 1.00 77.31 217 ILE A C 1
ATOM 1720 O O . ILE A 1 217 ? 1.167 4.010 13.538 1.00 77.31 217 ILE A O 1
ATOM 1724 N N . CYS A 1 218 ? -0.461 4.601 14.930 1.00 66.44 218 CYS A N 1
ATOM 1725 C CA . CYS A 1 218 ? 0.257 4.162 16.125 1.00 66.44 218 CYS A CA 1
ATOM 1726 C C . CYS A 1 218 ? 0.142 2.650 16.365 1.00 66.44 218 CYS A C 1
ATOM 1728 O O . CYS A 1 218 ? 0.863 2.118 17.203 1.00 66.44 218 CYS A O 1
ATOM 1730 N N . TYR A 1 219 ? -0.759 1.948 15.664 1.00 59.62 219 TYR A N 1
ATOM 1731 C CA . TYR A 1 219 ? -0.911 0.498 15.799 1.00 59.62 219 TYR A CA 1
ATOM 1732 C C . TYR A 1 219 ? -0.560 -0.202 14.491 1.00 59.62 219 TYR A C 1
ATOM 1734 O O . TYR A 1 219 ? -1.389 -0.374 13.595 1.00 59.62 219 TYR A O 1
ATOM 1742 N N . GLY A 1 220 ? 0.677 -0.675 14.406 1.00 59.28 220 GLY A N 1
ATOM 1743 C CA . GLY A 1 220 ? 1.154 -1.447 13.273 1.00 59.28 220 GLY A CA 1
ATOM 1744 C C . GLY A 1 220 ? 2.667 -1.440 13.200 1.00 59.28 220 GLY A C 1
ATOM 1745 O O . GLY A 1 220 ? 3.344 -1.350 14.207 1.00 59.28 220 GLY A O 1
ATOM 1746 N N . GLU A 1 221 ? 3.171 -1.572 11.982 1.00 68.19 221 GLU A N 1
ATOM 1747 C CA . GLU A 1 221 ? 4.598 -1.488 11.667 1.00 68.19 221 GLU A CA 1
ATOM 1748 C C . GLU A 1 221 ? 4.970 -0.097 11.110 1.00 68.19 221 GLU A C 1
ATOM 1750 O O . GLU A 1 221 ? 6.118 0.138 10.757 1.00 68.19 221 GLU A O 1
ATOM 1755 N N . ILE A 1 222 ? 3.991 0.810 10.956 1.00 74.06 222 ILE A N 1
ATOM 1756 C CA . ILE A 1 222 ? 4.171 2.137 10.335 1.00 74.06 222 ILE A CA 1
ATOM 1757 C C . ILE A 1 222 ? 4.800 3.163 11.288 1.00 74.06 222 ILE A C 1
ATOM 1759 O O . ILE A 1 222 ? 5.463 4.083 10.826 1.00 74.06 222 ILE A O 1
ATOM 1763 N N . ASP A 1 223 ? 4.673 2.963 12.598 1.00 69.12 223 ASP A N 1
ATOM 1764 C CA . ASP A 1 223 ? 5.389 3.701 13.649 1.00 69.12 223 ASP A CA 1
ATOM 1765 C C . ASP A 1 223 ? 6.914 3.500 13.580 1.00 69.12 223 ASP A C 1
ATOM 1767 O O . ASP A 1 223 ? 7.681 4.259 14.156 1.00 69.12 223 ASP A O 1
ATOM 1771 N N . ARG A 1 224 ? 7.372 2.483 12.841 1.00 73.75 224 ARG A N 1
ATOM 1772 C CA . ARG A 1 224 ? 8.791 2.265 12.525 1.00 73.75 224 ARG A CA 1
ATOM 1773 C C . ARG A 1 224 ? 9.303 3.105 11.356 1.00 73.75 224 ARG A C 1
ATOM 1775 O O . ARG A 1 224 ? 10.461 2.954 10.963 1.00 73.75 224 ARG A O 1
ATOM 1782 N N . LEU A 1 225 ? 8.415 3.875 10.739 1.00 80.81 225 LEU A N 1
ATOM 1783 C CA . LEU A 1 225 ? 8.679 4.726 9.587 1.00 80.81 225 LEU A CA 1
ATOM 1784 C C . LEU A 1 225 ? 8.305 6.183 9.868 1.00 80.81 225 LEU A C 1
ATOM 1786 O O . LEU A 1 225 ? 9.008 7.075 9.406 1.00 80.81 225 LEU A O 1
ATOM 1790 N N . LEU A 1 226 ? 7.187 6.397 10.561 1.00 83.94 226 LEU A N 1
ATOM 1791 C CA . LEU A 1 226 ? 6.645 7.706 10.905 1.00 83.94 226 LEU A CA 1
ATOM 1792 C C . LEU A 1 226 ? 6.791 7.940 12.404 1.00 83.94 226 LEU A C 1
ATOM 1794 O O . LEU A 1 226 ? 6.495 7.043 13.194 1.00 83.94 226 LEU A O 1
ATOM 1798 N N . ASP A 1 227 ? 7.140 9.166 12.785 1.00 84.31 227 ASP A N 1
ATOM 1799 C CA . ASP A 1 227 ? 7.341 9.579 14.180 1.00 84.31 227 ASP A CA 1
ATOM 1800 C C . ASP A 1 227 ? 6.001 9.810 14.911 1.00 84.31 227 ASP A C 1
ATOM 1802 O O . ASP A 1 227 ? 5.797 10.795 15.610 1.00 84.31 227 ASP A O 1
ATOM 1806 N N . GLY A 1 228 ? 5.037 8.903 14.731 1.00 83.00 228 GLY A N 1
ATOM 1807 C CA . GLY A 1 228 ? 3.717 8.962 15.355 1.00 83.00 228 GLY A CA 1
ATOM 1808 C C . GLY A 1 228 ? 2.744 9.945 14.699 1.00 83.00 228 GLY A C 1
ATOM 1809 O O . GLY A 1 228 ? 2.835 10.259 13.510 1.00 83.00 228 GLY A O 1
ATOM 1810 N N . VAL A 1 229 ? 1.750 10.380 15.479 1.00 85.75 229 VAL A N 1
ATOM 1811 C CA . VAL A 1 229 ? 0.711 11.327 15.053 1.00 85.75 229 VAL A CA 1
ATOM 1812 C C . VAL A 1 229 ? 0.748 12.567 15.927 1.00 85.75 229 VAL A C 1
ATOM 1814 O O . VAL A 1 229 ? 0.753 12.472 17.154 1.00 85.75 229 VAL A O 1
ATOM 1817 N N . TYR A 1 230 ? 0.678 13.730 15.296 1.00 88.88 230 TYR A N 1
ATOM 1818 C CA . TYR A 1 230 ? 0.588 15.007 15.976 1.00 88.88 230 TYR A CA 1
ATOM 1819 C C . TYR A 1 230 ? -0.731 15.684 15.634 1.00 88.88 230 TYR A C 1
ATOM 1821 O O . TYR A 1 230 ? -1.024 15.952 14.469 1.00 88.88 230 TYR A O 1
ATOM 1829 N N . PHE A 1 231 ? -1.529 15.951 16.662 1.00 87.94 231 PHE A N 1
ATOM 1830 C CA . PHE A 1 231 ? -2.816 16.611 16.516 1.00 87.94 231 PHE A CA 1
ATOM 1831 C C . PHE A 1 231 ? -2.651 18.123 16.643 1.00 87.94 231 PHE A C 1
ATOM 1833 O O . PHE A 1 231 ? -2.183 18.616 17.666 1.00 87.94 231 PHE A O 1
ATOM 1840 N N . ALA A 1 232 ? -3.036 18.846 15.602 1.00 87.31 232 ALA A N 1
ATOM 1841 C CA . ALA A 1 232 ? -3.143 20.291 15.602 1.00 87.31 232 ALA A CA 1
ATOM 1842 C C . ALA A 1 232 ? -4.467 20.710 16.242 1.00 87.31 232 ALA A C 1
ATOM 1844 O O . ALA A 1 232 ? -5.523 20.186 15.888 1.00 87.31 232 ALA A O 1
ATOM 1845 N N . THR A 1 233 ? -4.420 21.698 17.126 1.00 84.06 233 THR A N 1
ATOM 1846 C CA . THR A 1 233 ? -5.604 22.231 17.827 1.00 84.06 233 THR A CA 1
ATOM 1847 C C . THR A 1 233 ? -6.516 23.074 16.924 1.00 84.06 233 THR A C 1
ATOM 1849 O O . THR A 1 233 ? -7.665 23.350 17.263 1.00 84.06 233 THR A O 1
ATOM 1852 N N . GLY A 1 234 ? -6.023 23.470 15.746 1.00 85.38 234 GLY A N 1
ATOM 1853 C CA . GLY A 1 234 ? -6.761 24.222 14.735 1.00 85.38 234 GLY A CA 1
ATOM 1854 C C . GLY A 1 234 ? -5.958 24.399 13.443 1.00 85.38 234 GLY A C 1
ATOM 1855 O O . GLY A 1 234 ? -4.843 23.896 13.319 1.00 85.38 234 GLY A O 1
ATOM 1856 N N . TRP A 1 235 ? -6.518 25.128 12.473 1.00 86.94 235 TRP A N 1
ATOM 1857 C CA . TRP A 1 235 ? -5.904 25.321 11.150 1.00 86.94 235 TRP A CA 1
ATOM 1858 C C . TRP A 1 235 ? -4.588 26.107 11.177 1.00 86.94 235 TRP A C 1
ATOM 1860 O O . TRP A 1 235 ? -3.666 25.746 10.450 1.00 86.94 235 TRP A O 1
ATOM 1870 N N . ASP A 1 236 ? -4.472 27.135 12.023 1.00 87.75 236 ASP A N 1
ATOM 1871 C CA . ASP A 1 236 ? -3.232 27.918 12.149 1.00 87.75 236 ASP A CA 1
ATOM 1872 C C . ASP A 1 236 ? -2.087 27.070 12.734 1.00 87.75 236 ASP A C 1
ATOM 1874 O O . ASP A 1 236 ? -0.966 27.087 12.226 1.00 87.75 236 ASP A O 1
ATOM 1878 N N . ASP A 1 237 ? -2.389 26.264 13.756 1.00 88.00 237 ASP A N 1
ATOM 1879 C CA . ASP A 1 237 ? -1.452 25.309 14.364 1.00 88.00 237 ASP A CA 1
ATOM 1880 C C . ASP A 1 237 ? -1.036 24.241 13.339 1.00 88.00 237 ASP A C 1
ATOM 1882 O O . ASP A 1 237 ? 0.150 23.987 13.140 1.00 88.00 237 ASP A O 1
ATOM 1886 N N . LEU A 1 238 ? -2.000 23.703 12.581 1.00 90.50 238 LEU A N 1
ATOM 1887 C CA . LEU A 1 238 ? -1.741 22.744 11.505 1.00 90.50 238 LEU A CA 1
ATOM 1888 C C . LEU A 1 238 ? -0.818 23.322 10.431 1.00 90.50 238 LEU A C 1
ATOM 1890 O O . LEU A 1 238 ? 0.082 22.630 9.956 1.00 90.50 238 LEU A O 1
ATOM 1894 N N . TYR A 1 239 ? -1.050 24.573 10.034 1.00 90.62 239 TYR A N 1
ATOM 1895 C CA . TYR A 1 239 ? -0.246 25.255 9.029 1.00 90.62 239 TYR A CA 1
ATOM 1896 C C . TYR A 1 239 ? 1.214 25.371 9.472 1.00 90.62 239 TYR A C 1
ATOM 1898 O O . TYR A 1 239 ? 2.119 25.006 8.719 1.00 90.62 239 TYR A O 1
ATOM 1906 N N . GLU A 1 240 ? 1.455 25.825 10.702 1.00 90.44 240 GLU A N 1
ATOM 1907 C CA . GLU A 1 240 ? 2.815 25.952 11.223 1.00 90.44 240 GLU A CA 1
ATOM 1908 C C . GLU A 1 240 ? 3.492 24.587 11.411 1.00 90.44 240 GLU A C 1
ATOM 1910 O O . GLU A 1 240 ? 4.674 24.435 11.097 1.00 90.44 240 GLU A O 1
ATOM 1915 N N . MET A 1 241 ? 2.746 23.563 11.836 1.00 91.75 241 MET A N 1
ATOM 1916 C CA . MET A 1 241 ? 3.260 22.194 11.923 1.00 91.75 241 MET A CA 1
ATOM 1917 C C . MET A 1 241 ? 3.651 21.649 10.545 1.00 91.75 241 MET A C 1
ATOM 1919 O O . MET A 1 241 ? 4.747 21.116 10.385 1.00 91.75 241 MET A O 1
ATOM 1923 N N . ALA A 1 242 ? 2.802 21.833 9.529 1.00 92.00 242 ALA A N 1
ATOM 1924 C CA . ALA A 1 242 ? 3.080 21.400 8.158 1.00 92.00 242 ALA A CA 1
ATOM 1925 C C . ALA A 1 242 ? 4.264 22.157 7.538 1.00 92.00 242 ALA A C 1
ATOM 1927 O O . ALA A 1 242 ? 5.015 21.594 6.742 1.00 92.00 242 ALA A O 1
ATOM 1928 N N . ARG A 1 243 ? 4.470 23.420 7.931 1.00 91.12 243 ARG A N 1
ATOM 1929 C CA . ARG A 1 243 ? 5.641 24.210 7.536 1.00 91.12 243 ARG A CA 1
ATOM 1930 C C . ARG A 1 243 ? 6.936 23.687 8.170 1.00 91.12 243 ARG A C 1
ATOM 1932 O O . ARG A 1 243 ? 7.966 23.700 7.502 1.00 91.12 243 ARG A O 1
ATOM 1939 N N . ARG A 1 244 ? 6.900 23.239 9.433 1.00 90.38 244 ARG A N 1
ATOM 1940 C CA . ARG A 1 244 ? 8.066 22.664 10.139 1.00 90.38 244 ARG A CA 1
ATOM 1941 C C . ARG A 1 244 ? 8.383 21.227 9.718 1.00 90.38 244 ARG A C 1
ATOM 1943 O O . ARG A 1 244 ? 9.547 20.845 9.747 1.00 90.38 244 ARG A O 1
ATOM 1950 N N . ALA A 1 245 ? 7.381 20.466 9.283 1.00 88.81 245 ALA A N 1
ATOM 1951 C CA . ALA A 1 245 ? 7.524 19.084 8.822 1.00 88.81 245 ALA A CA 1
ATOM 1952 C C . ALA A 1 245 ? 7.125 18.933 7.333 1.00 88.81 245 ALA A C 1
ATOM 1954 O O . ALA A 1 245 ? 6.095 18.327 7.016 1.00 88.81 245 ALA A O 1
ATOM 1955 N N . PRO A 1 246 ? 7.909 19.487 6.386 1.00 87.88 246 PRO A N 1
ATOM 1956 C CA . PRO A 1 246 ? 7.566 19.454 4.967 1.00 87.88 246 PRO A CA 1
ATOM 1957 C C . PRO A 1 246 ? 7.526 18.021 4.412 1.00 87.88 246 PRO A C 1
ATOM 1959 O O . PRO A 1 246 ? 8.368 17.182 4.725 1.00 87.88 246 PRO A O 1
ATOM 1962 N N . GLY A 1 247 ? 6.543 17.742 3.551 1.00 86.50 247 GLY A N 1
ATOM 1963 C CA . GLY A 1 247 ? 6.346 16.422 2.933 1.00 86.50 247 GLY A CA 1
ATOM 1964 C C . GLY A 1 247 ? 5.704 15.373 3.850 1.00 86.50 247 GLY A C 1
ATOM 1965 O O . GLY A 1 247 ? 5.471 14.247 3.414 1.00 86.50 247 GLY A O 1
ATOM 1966 N N . CYS A 1 248 ? 5.387 15.725 5.098 1.00 91.56 248 CYS A N 1
ATOM 1967 C CA . CYS A 1 248 ? 4.666 14.843 6.007 1.00 91.56 248 CYS A CA 1
ATOM 1968 C C . CYS A 1 248 ? 3.160 14.789 5.681 1.00 91.56 248 CYS A C 1
ATOM 1970 O O . CYS A 1 248 ? 2.578 15.818 5.331 1.00 91.56 248 CYS A O 1
ATOM 1972 N N . PRO A 1 249 ? 2.504 13.617 5.805 1.00 93.62 249 PRO A N 1
ATOM 1973 C CA . PRO A 1 249 ? 1.061 13.472 5.607 1.00 93.62 249 PRO A CA 1
ATOM 1974 C C . PRO A 1 249 ? 0.241 14.367 6.528 1.00 93.62 249 PRO A C 1
ATOM 1976 O O . PRO A 1 249 ? 0.465 14.380 7.738 1.00 93.62 249 PRO A O 1
ATOM 1979 N N . VAL A 1 250 ? -0.769 15.030 5.964 1.00 94.44 250 VAL A N 1
ATOM 1980 C CA . VAL A 1 250 ? -1.720 15.855 6.713 1.00 94.44 250 VAL A CA 1
ATOM 1981 C C . VAL A 1 250 ? -3.127 15.283 6.585 1.00 94.44 250 VAL A C 1
ATOM 1983 O O . VAL A 1 250 ? -3.698 15.253 5.498 1.00 94.44 250 VAL A O 1
ATOM 1986 N N . VAL A 1 251 ? -3.704 14.841 7.700 1.00 92.38 251 VAL A N 1
ATOM 1987 C CA . VAL A 1 251 ? -5.076 14.333 7.789 1.00 92.38 251 VAL A CA 1
ATOM 1988 C C . VAL A 1 251 ? -6.005 15.443 8.263 1.00 92.38 251 VAL A C 1
ATOM 1990 O O . VAL A 1 251 ? -5.855 15.987 9.356 1.00 92.38 251 VAL A O 1
ATOM 1993 N N . VAL A 1 252 ? -6.997 15.776 7.450 1.00 90.06 252 VAL A N 1
ATOM 1994 C CA . VAL A 1 252 ? -7.902 16.903 7.698 1.00 90.06 252 VAL A CA 1
ATOM 1995 C C . VAL A 1 252 ? -9.344 16.460 7.584 1.00 90.06 252 VAL A C 1
ATOM 1997 O O . VAL A 1 252 ? -9.698 15.757 6.640 1.00 90.06 252 VAL A O 1
ATOM 2000 N N . ASP A 1 253 ? -10.189 16.915 8.505 1.00 85.69 253 ASP A N 1
ATOM 2001 C CA . ASP A 1 253 ? -11.632 16.927 8.281 1.00 85.69 253 ASP A CA 1
ATOM 2002 C C . ASP A 1 253 ? -12.002 18.270 7.637 1.00 85.69 253 ASP A C 1
ATOM 2004 O O . ASP A 1 253 ? -11.910 19.305 8.299 1.00 85.69 253 ASP A O 1
ATOM 2008 N N . PRO A 1 254 ? -12.414 18.312 6.356 1.00 81.25 254 PRO A N 1
ATOM 2009 C CA . PRO A 1 254 ? -12.788 19.568 5.705 1.00 81.25 254 PRO A CA 1
ATOM 2010 C C . PRO A 1 254 ? -14.044 20.216 6.304 1.00 81.25 254 PRO A C 1
ATOM 2012 O O . PRO A 1 254 ? -14.366 21.353 5.962 1.00 81.25 254 PRO A O 1
ATOM 2015 N N . CYS A 1 255 ? -14.774 19.495 7.158 1.00 77.06 255 CYS A N 1
ATOM 2016 C CA . CYS A 1 255 ? -15.902 20.003 7.930 1.00 77.06 255 CYS A CA 1
ATOM 2017 C C . CYS A 1 255 ? -15.508 20.429 9.355 1.00 77.06 255 CYS A C 1
ATOM 2019 O O . CYS A 1 255 ? -16.396 20.780 10.131 1.00 77.06 255 CYS A O 1
ATOM 2021 N N . PHE A 1 256 ? -14.215 20.401 9.707 1.00 75.00 256 PHE A N 1
ATOM 2022 C CA . PHE A 1 256 ? -13.740 20.846 11.015 1.00 75.00 256 PHE A CA 1
ATOM 2023 C C . PHE A 1 256 ? -14.193 22.290 11.292 1.00 75.00 256 PHE A C 1
ATOM 2025 O O . PHE A 1 256 ? -14.053 23.129 10.395 1.00 75.00 256 PHE A O 1
ATOM 2032 N N . PRO A 1 257 ? -14.735 22.596 12.489 1.00 69.62 257 PRO A N 1
ATOM 2033 C CA . PRO A 1 257 ? -15.219 23.930 12.808 1.00 69.62 257 PRO A CA 1
ATOM 2034 C C . PRO A 1 257 ? -14.143 24.996 12.629 1.00 69.62 257 PRO A C 1
ATOM 2036 O O . PRO A 1 257 ? -12.979 24.822 12.988 1.00 69.62 257 PRO A O 1
ATOM 2039 N N . THR A 1 258 ? -14.560 26.133 12.100 1.00 70.06 258 THR A N 1
ATOM 2040 C CA . THR A 1 258 ? -13.697 27.269 11.802 1.00 70.06 258 THR A CA 1
ATOM 2041 C C . THR A 1 258 ? -14.379 28.555 12.243 1.00 70.06 258 THR A C 1
ATOM 2043 O O . THR A 1 258 ? -15.600 28.681 12.195 1.00 70.06 258 THR A O 1
ATOM 2046 N N . THR A 1 259 ? -13.589 29.535 12.675 1.00 64.12 259 THR A N 1
ATOM 2047 C CA . THR A 1 259 ? -14.106 30.835 13.128 1.00 64.12 259 THR A CA 1
ATOM 2048 C C . THR A 1 259 ? -14.132 31.892 12.023 1.00 64.12 259 THR A C 1
ATOM 2050 O O . THR A 1 259 ? -14.849 32.878 12.158 1.00 64.12 259 THR A O 1
ATOM 2053 N N . ARG A 1 260 ? -13.357 31.718 10.938 1.00 66.69 260 ARG A N 1
ATOM 2054 C CA . ARG A 1 260 ? -13.126 32.762 9.915 1.00 66.69 260 ARG A CA 1
ATOM 2055 C C . ARG A 1 260 ? -13.530 32.392 8.486 1.00 66.69 260 ARG A C 1
ATOM 2057 O O . ARG A 1 260 ? -13.985 33.263 7.755 1.00 66.69 260 ARG A O 1
ATOM 2064 N N . ARG A 1 261 ? -13.325 31.143 8.068 1.00 75.88 261 ARG A N 1
ATOM 2065 C CA . ARG A 1 261 ? -13.512 30.657 6.686 1.00 75.88 261 ARG A CA 1
ATOM 2066 C C . ARG A 1 261 ? -14.133 29.281 6.690 1.00 75.88 261 ARG A C 1
ATOM 2068 O O . ARG A 1 261 ? -13.956 28.577 7.665 1.00 75.88 261 ARG A O 1
ATOM 2075 N N . SER A 1 262 ? -14.772 28.827 5.623 1.00 83.12 262 SER A N 1
ATOM 2076 C CA . SER A 1 262 ? -15.142 27.406 5.532 1.00 83.12 262 SER A CA 1
ATOM 2077 C C . SER A 1 262 ? -13.893 26.503 5.520 1.00 83.12 262 SER A C 1
ATOM 2079 O O . SER A 1 262 ? -12.842 26.895 5.017 1.00 83.12 262 SER A O 1
ATOM 2081 N N . GLY A 1 263 ? -13.988 25.260 6.008 1.00 83.25 263 GLY A N 1
ATOM 2082 C CA . GLY A 1 263 ? -12.842 24.335 5.983 1.00 83.25 263 GLY A CA 1
ATOM 2083 C C . GLY A 1 263 ? -12.307 24.040 4.570 1.00 83.25 263 GLY A C 1
ATOM 2084 O O . GLY A 1 263 ? -11.122 23.777 4.396 1.00 83.25 263 GLY A O 1
ATOM 2085 N N . ILE A 1 264 ? -13.140 24.168 3.528 1.00 85.50 264 ILE A N 1
ATOM 2086 C CA . ILE A 1 264 ? -12.695 24.073 2.125 1.00 85.50 264 ILE A CA 1
ATOM 2087 C C . ILE A 1 264 ? -11.804 25.264 1.744 1.00 85.50 264 ILE A C 1
ATOM 2089 O O . ILE A 1 264 ? -10.812 25.089 1.040 1.00 85.50 264 ILE A O 1
ATOM 2093 N N . GLU A 1 265 ? -12.129 26.472 2.200 1.00 87.50 265 GLU A N 1
ATOM 2094 C CA . GLU A 1 265 ? -11.290 27.653 1.970 1.00 87.50 265 GLU A CA 1
ATOM 2095 C C . GLU A 1 265 ? -9.958 27.551 2.714 1.00 87.50 265 GLU A C 1
ATOM 2097 O O . GLU A 1 265 ? -8.930 27.906 2.140 1.00 87.50 265 GLU A O 1
ATOM 2102 N N . GLU A 1 266 ? -9.936 26.998 3.930 1.00 90.50 266 GLU A N 1
ATOM 2103 C CA . GLU A 1 266 ? -8.668 26.746 4.628 1.00 90.50 266 GLU A CA 1
ATOM 2104 C C . GLU A 1 266 ? -7.795 25.732 3.881 1.00 90.50 266 GLU A C 1
ATOM 2106 O O . GLU A 1 266 ? -6.584 25.918 3.772 1.00 90.50 266 GLU A O 1
ATOM 2111 N N . LEU A 1 267 ? -8.395 24.715 3.256 1.00 89.75 267 LEU A N 1
ATOM 2112 C CA . LEU A 1 267 ? -7.653 23.780 2.404 1.00 89.75 267 LEU A CA 1
ATOM 2113 C C . LEU A 1 267 ? -7.083 24.434 1.150 1.00 89.75 267 LEU A C 1
ATOM 2115 O O . LEU A 1 267 ? -5.965 24.105 0.753 1.00 89.75 267 LEU A O 1
ATOM 2119 N N . ARG A 1 268 ? -7.811 25.373 0.537 1.00 90.88 268 ARG A N 1
ATOM 2120 C CA . ARG A 1 268 ? -7.287 26.160 -0.590 1.00 90.88 268 ARG A CA 1
ATOM 2121 C C . ARG A 1 268 ? -6.086 26.990 -0.164 1.00 90.88 268 ARG A C 1
ATOM 2123 O O . ARG A 1 268 ? -5.089 27.027 -0.877 1.00 90.88 268 ARG A O 1
ATOM 2130 N N . VAL A 1 269 ? -6.158 27.616 1.009 1.00 90.81 269 VAL A N 1
ATOM 2131 C CA . VAL A 1 269 ? -5.054 28.405 1.569 1.00 90.81 269 VAL A CA 1
ATOM 2132 C C . VAL A 1 269 ? -3.855 27.514 1.882 1.00 90.81 269 VAL A C 1
ATOM 2134 O O . VAL A 1 269 ? -2.733 27.856 1.506 1.00 90.81 269 VAL A O 1
ATOM 2137 N N . LEU A 1 270 ? -4.084 26.353 2.501 1.00 90.31 270 LEU A N 1
ATOM 2138 C CA . LEU A 1 270 ? -3.042 25.368 2.776 1.00 90.31 270 LEU A CA 1
ATOM 2139 C C . LEU A 1 270 ? -2.360 24.917 1.480 1.00 90.31 270 LEU A C 1
ATOM 2141 O O . LEU A 1 270 ? -1.137 24.962 1.395 1.00 90.31 270 LEU A O 1
ATOM 2145 N N . ARG A 1 271 ? -3.135 24.555 0.449 1.00 91.19 271 ARG A N 1
ATOM 2146 C CA . ARG A 1 271 ? -2.605 24.131 -0.855 1.00 91.19 271 ARG A CA 1
ATOM 2147 C C . ARG A 1 271 ? -1.853 25.251 -1.574 1.00 91.19 271 ARG A C 1
ATOM 2149 O O . ARG A 1 271 ? -0.813 24.986 -2.164 1.00 91.19 271 ARG A O 1
ATOM 2156 N N . ALA A 1 272 ? -2.346 26.487 -1.521 1.00 91.00 272 ALA A N 1
ATOM 2157 C CA . ALA A 1 272 ? -1.691 27.631 -2.154 1.00 91.00 272 ALA A CA 1
ATOM 2158 C C . ALA A 1 272 ? -0.330 27.949 -1.515 1.00 91.00 272 ALA A C 1
ATOM 2160 O O . ALA A 1 272 ? 0.610 28.320 -2.213 1.00 91.00 272 ALA A O 1
ATOM 2161 N N . ARG A 1 273 ? -0.214 27.797 -0.190 1.00 90.81 273 ARG A N 1
ATOM 2162 C CA . ARG A 1 273 ? 1.027 28.074 0.547 1.00 90.81 273 ARG A CA 1
ATOM 2163 C C . ARG A 1 273 ? 1.996 26.893 0.557 1.00 90.81 273 ARG A C 1
ATOM 2165 O O . ARG A 1 273 ? 3.203 27.101 0.503 1.00 90.81 273 ARG A O 1
ATOM 2172 N N . LEU A 1 274 ? 1.475 25.670 0.629 1.00 91.00 274 LEU A N 1
ATOM 2173 C CA . LEU A 1 274 ? 2.238 24.424 0.697 1.00 91.00 274 LEU A CA 1
ATOM 2174 C C . LEU A 1 274 ? 1.787 23.480 -0.438 1.00 91.00 274 LEU A C 1
ATOM 2176 O O . LEU A 1 274 ? 1.065 22.508 -0.198 1.00 91.00 274 LEU A O 1
ATOM 2180 N N . PRO A 1 275 ? 2.200 23.743 -1.692 1.00 88.81 275 PRO A N 1
ATOM 2181 C CA . PRO A 1 275 ? 1.687 23.036 -2.867 1.00 88.81 275 PRO A CA 1
ATOM 2182 C C . PRO A 1 275 ? 2.029 21.546 -2.884 1.00 88.81 275 PRO A C 1
ATOM 2184 O O . PRO A 1 275 ? 1.246 20.757 -3.403 1.00 88.81 275 PRO A O 1
ATOM 2187 N N . THR A 1 276 ? 3.144 21.148 -2.271 1.00 87.00 276 THR A N 1
ATOM 2188 C CA . THR A 1 276 ? 3.603 19.753 -2.166 1.00 87.00 276 THR A CA 1
ATOM 2189 C C . THR A 1 276 ? 3.119 19.055 -0.895 1.00 87.00 276 THR A C 1
ATOM 2191 O O . THR A 1 276 ? 3.518 17.933 -0.614 1.00 87.00 276 THR A O 1
ATOM 2194 N N . CYS A 1 277 ? 2.276 19.702 -0.083 1.00 90.62 277 CYS A N 1
ATOM 2195 C CA . CYS A 1 277 ? 1.761 19.090 1.137 1.00 90.62 277 CYS A CA 1
ATOM 2196 C C . CYS A 1 277 ? 0.816 17.922 0.791 1.00 90.62 277 CYS A C 1
ATOM 2198 O O . CYS A 1 277 ? -0.177 18.133 0.083 1.00 90.62 277 CYS A O 1
ATOM 2200 N N . PRO A 1 278 ? 1.079 16.691 1.253 1.00 93.19 278 PRO A N 1
ATOM 2201 C CA . PRO A 1 278 ? 0.215 15.563 0.949 1.00 93.19 278 PRO A CA 1
ATOM 2202 C C . PRO A 1 278 ? -0.996 15.532 1.889 1.00 93.19 278 PRO A C 1
ATOM 2204 O O . PRO A 1 278 ? -0.885 15.242 3.080 1.00 93.19 278 PRO A O 1
ATOM 2207 N N . ILE A 1 279 ? -2.177 15.825 1.337 1.00 93.81 279 ILE A N 1
ATOM 2208 C CA . ILE A 1 279 ? -3.420 15.994 2.104 1.00 93.81 279 ILE A CA 1
ATOM 2209 C C . ILE A 1 279 ? -4.299 14.742 1.998 1.00 93.81 279 ILE A C 1
ATOM 2211 O O . ILE A 1 279 ? -4.624 14.283 0.900 1.00 93.81 279 ILE A O 1
ATOM 2215 N N . ILE A 1 280 ? -4.746 14.231 3.143 1.00 93.00 280 ILE A N 1
ATOM 2216 C CA . ILE A 1 280 ? -5.716 13.144 3.288 1.00 93.00 280 ILE A CA 1
ATOM 2217 C C . ILE A 1 280 ? -7.004 13.726 3.869 1.00 93.00 280 ILE A C 1
ATOM 2219 O O . ILE A 1 280 ? -7.018 14.217 4.994 1.00 93.00 280 ILE A O 1
ATOM 2223 N N . GLY A 1 281 ? -8.103 13.645 3.122 1.00 90.25 281 GLY A N 1
ATOM 2224 C CA . GLY A 1 281 ? -9.413 14.058 3.624 1.00 90.25 281 GLY A CA 1
ATOM 2225 C C . GLY A 1 281 ? -10.034 12.954 4.476 1.00 90.25 281 GLY A C 1
ATOM 2226 O O . GLY A 1 281 ? -10.154 11.827 4.007 1.00 90.25 281 GLY A O 1
ATOM 2227 N N . HIS A 1 282 ? -10.454 13.256 5.699 1.00 89.19 282 HIS A N 1
ATOM 2228 C CA . HIS A 1 282 ? -11.101 12.313 6.604 1.00 89.19 282 HIS A CA 1
ATOM 2229 C C . HIS A 1 282 ? -12.354 12.937 7.222 1.00 89.19 282 HIS A C 1
ATOM 2231 O O . HIS A 1 282 ? -12.255 13.791 8.096 1.00 89.19 282 HIS A O 1
ATOM 2237 N N . GLY A 1 283 ? -13.542 12.491 6.815 1.00 82.50 283 GLY A N 1
ATOM 2238 C CA . GLY A 1 283 ? -14.793 13.069 7.314 1.00 82.50 283 GLY A CA 1
ATOM 2239 C C . GLY A 1 283 ? -16.042 12.393 6.754 1.00 82.50 283 GLY A C 1
ATOM 2240 O O . GLY A 1 283 ? -15.983 11.313 6.168 1.00 82.50 283 GLY A O 1
ATOM 2241 N N . HIS A 1 284 ? -17.206 13.023 6.906 1.00 77.75 284 HIS A N 1
ATOM 2242 C CA . HIS A 1 284 ? -18.474 12.450 6.443 1.00 77.75 284 HIS A CA 1
ATOM 2243 C C . HIS A 1 284 ? -18.601 12.391 4.909 1.00 77.75 284 HIS A C 1
ATOM 2245 O O . HIS A 1 284 ? -18.376 13.373 4.203 1.00 77.75 284 HIS A O 1
ATOM 2251 N N . ALA A 1 285 ? -19.094 11.254 4.398 1.00 68.25 285 ALA A N 1
ATOM 2252 C CA . ALA A 1 285 ? -19.238 10.971 2.962 1.00 68.25 285 ALA A CA 1
ATOM 2253 C C . ALA A 1 285 ? -20.151 11.943 2.184 1.00 68.25 285 ALA A C 1
ATOM 2255 O O . ALA A 1 285 ? -20.084 11.998 0.958 1.00 68.25 285 ALA A O 1
ATOM 2256 N N . ARG A 1 286 ? -21.033 12.674 2.879 1.00 67.56 286 ARG A N 1
ATOM 2257 C CA . ARG A 1 286 ? -22.029 13.583 2.282 1.00 67.56 286 ARG A CA 1
ATOM 2258 C C . ARG A 1 286 ? -21.561 15.041 2.186 1.00 67.56 286 ARG A C 1
ATOM 2260 O O . ARG A 1 286 ? -22.324 15.887 1.732 1.00 67.56 286 ARG A O 1
ATOM 2267 N N . GLY A 1 287 ? -20.335 15.355 2.608 1.00 66.69 287 GLY A N 1
ATOM 2268 C CA . GLY A 1 287 ? -19.818 16.723 2.557 1.00 66.69 287 GLY A CA 1
ATOM 2269 C C . GLY A 1 287 ? -19.561 17.211 1.126 1.00 66.69 287 GLY A C 1
ATOM 2270 O O . GLY A 1 287 ? -19.180 16.435 0.251 1.00 66.69 287 GLY A O 1
ATOM 2271 N N . ALA A 1 288 ? -19.708 18.517 0.881 1.00 73.50 288 ALA A N 1
ATOM 2272 C CA . ALA A 1 288 ? -19.429 19.128 -0.427 1.00 73.50 288 ALA A CA 1
ATOM 2273 C C . ALA A 1 288 ? -17.981 18.889 -0.911 1.00 73.50 288 ALA A C 1
ATOM 2275 O O . ALA A 1 288 ? -17.735 18.811 -2.113 1.00 73.50 288 ALA A O 1
ATOM 2276 N N . TRP A 1 289 ? -17.044 18.679 0.017 1.00 74.75 289 TRP A N 1
ATOM 2277 C CA . TRP A 1 289 ? -15.647 18.324 -0.246 1.00 74.75 289 TRP A CA 1
ATOM 2278 C C . TRP A 1 289 ? -15.464 16.938 -0.894 1.00 74.75 289 TRP A C 1
ATOM 2280 O O . TRP A 1 289 ? -14.438 16.667 -1.512 1.00 74.75 289 TRP A O 1
ATOM 2290 N N . CYS A 1 290 ? -16.477 16.065 -0.818 1.00 71.06 290 CYS A N 1
ATOM 2291 C CA . CYS A 1 290 ? -16.494 14.794 -1.536 1.00 71.06 290 CYS A CA 1
ATOM 2292 C C . CYS A 1 290 ? -16.835 14.939 -3.031 1.00 71.06 290 CYS A C 1
ATOM 2294 O O . CYS A 1 290 ? -16.756 13.944 -3.750 1.00 71.06 290 CYS A O 1
ATOM 2296 N N . ARG A 1 291 ? -17.202 16.128 -3.528 1.00 79.50 291 ARG A N 1
ATOM 2297 C CA . ARG A 1 291 ? -17.466 16.344 -4.961 1.00 79.50 291 ARG A CA 1
ATOM 2298 C C . ARG A 1 291 ? -16.174 16.267 -5.771 1.00 79.50 291 ARG A C 1
ATOM 2300 O O . ARG A 1 291 ? -15.144 16.785 -5.349 1.00 79.50 291 ARG A O 1
ATOM 2307 N N . ALA A 1 292 ? -16.239 15.668 -6.960 1.00 75.81 292 ALA A N 1
ATOM 2308 C CA . ALA A 1 292 ? -15.070 15.451 -7.817 1.00 75.81 292 ALA A CA 1
ATOM 2309 C C . ALA A 1 292 ? -14.297 16.742 -8.144 1.00 75.81 292 ALA A C 1
ATOM 2311 O O . ALA A 1 292 ? -13.070 16.702 -8.190 1.00 75.81 292 ALA A O 1
ATOM 2312 N N . SER A 1 293 ? -14.995 17.871 -8.308 1.00 78.06 293 SER A N 1
ATOM 2313 C CA . SER A 1 293 ? -14.386 19.186 -8.545 1.00 78.06 293 SER A CA 1
ATOM 2314 C C . SER A 1 293 ? -13.486 19.624 -7.390 1.00 78.06 293 SER A C 1
ATOM 2316 O O . SER A 1 293 ? -12.314 19.907 -7.606 1.00 78.06 293 SER A O 1
ATOM 2318 N N . VAL A 1 294 ? -13.996 19.581 -6.155 1.00 79.25 294 VAL A N 1
ATOM 2319 C CA . VAL A 1 294 ? -13.225 19.943 -4.953 1.00 79.25 294 VAL A CA 1
ATOM 2320 C C . VAL A 1 294 ? -12.071 18.967 -4.734 1.00 79.25 294 VAL A C 1
ATOM 2322 O O . VAL A 1 294 ? -10.980 19.371 -4.349 1.00 79.25 294 VAL A O 1
ATOM 2325 N N . ARG A 1 295 ? -12.272 17.676 -5.027 1.00 80.88 295 ARG A N 1
ATOM 2326 C CA . ARG A 1 295 ? -11.206 16.671 -4.899 1.00 80.88 295 ARG A CA 1
ATOM 2327 C C . ARG A 1 295 ? -10.012 16.952 -5.805 1.00 80.88 295 ARG A C 1
ATOM 2329 O O . ARG A 1 295 ? -8.883 16.833 -5.339 1.00 80.88 295 ARG A O 1
ATOM 2336 N N . HIS A 1 296 ? -10.266 17.306 -7.065 1.00 82.81 296 HIS A N 1
ATOM 2337 C CA . HIS A 1 296 ? -9.208 17.653 -8.016 1.00 82.81 296 HIS A CA 1
ATOM 2338 C C . HIS A 1 296 ? -8.563 18.993 -7.670 1.00 82.81 296 HIS A C 1
ATOM 2340 O O . HIS A 1 296 ? -7.346 19.102 -7.734 1.00 82.81 296 HIS A O 1
ATOM 2346 N N . GLU A 1 297 ? -9.363 19.980 -7.261 1.00 86.00 297 GLU A N 1
ATOM 2347 C CA . GLU A 1 297 ? -8.877 21.304 -6.869 1.00 86.00 297 GLU A CA 1
ATOM 2348 C C . GLU A 1 297 ? -7.916 21.232 -5.671 1.00 86.00 297 GLU A C 1
ATOM 2350 O O . GLU A 1 297 ? -6.819 21.781 -5.713 1.00 86.00 297 GLU A O 1
ATOM 2355 N N . ILE A 1 298 ? -8.308 20.525 -4.605 1.00 87.56 298 ILE A N 1
ATOM 2356 C CA . ILE A 1 298 ? -7.479 20.375 -3.402 1.00 87.56 298 ILE A CA 1
ATOM 2357 C C . ILE A 1 298 ? -6.356 19.353 -3.615 1.00 87.56 298 ILE A C 1
ATOM 2359 O O . ILE A 1 298 ? -5.319 19.440 -2.957 1.00 87.56 298 ILE A O 1
ATOM 2363 N N . GLY A 1 299 ? -6.539 18.379 -4.509 1.00 86.56 299 GLY A N 1
ATOM 2364 C CA . GLY A 1 299 ? -5.558 17.326 -4.770 1.00 86.56 299 GLY A CA 1
ATOM 2365 C C . GLY A 1 299 ? -5.379 16.388 -3.576 1.00 86.56 299 GLY A C 1
ATOM 2366 O O . GLY A 1 299 ? -4.261 16.195 -3.099 1.00 86.56 299 GLY A O 1
ATOM 2367 N N . PHE A 1 300 ? -6.476 15.847 -3.035 1.00 89.94 300 PHE A N 1
ATOM 2368 C CA . PHE A 1 300 ? -6.387 14.856 -1.956 1.00 89.94 300 PHE A CA 1
ATOM 2369 C C . PHE A 1 300 ? -5.670 13.591 -2.441 1.00 89.94 300 PHE A C 1
ATOM 2371 O O . PHE A 1 300 ? -6.087 12.984 -3.427 1.00 89.94 300 PHE A O 1
ATOM 2378 N N . VAL A 1 301 ? -4.657 13.143 -1.696 1.00 89.00 301 VAL A N 1
ATOM 2379 C CA . VAL A 1 301 ? -3.966 11.871 -1.966 1.00 89.00 301 VAL A CA 1
ATOM 2380 C C . VAL A 1 301 ? -4.883 10.685 -1.662 1.00 89.00 301 VAL A C 1
ATOM 2382 O O . VAL A 1 301 ? -4.889 9.677 -2.369 1.00 89.00 301 VAL A O 1
ATOM 2385 N N . ALA A 1 302 ? -5.673 10.804 -0.596 1.00 88.38 302 ALA A N 1
ATOM 2386 C CA . ALA A 1 302 ? -6.660 9.815 -0.198 1.00 88.38 302 ALA A CA 1
ATOM 2387 C C . ALA A 1 302 ? -7.852 10.486 0.486 1.00 88.38 302 ALA A C 1
ATOM 2389 O O . ALA A 1 302 ? -7.741 11.573 1.055 1.00 88.38 302 ALA A O 1
ATOM 2390 N N . ILE A 1 303 ? -8.998 9.810 0.427 1.00 88.50 303 ILE A N 1
ATOM 2391 C CA . ILE A 1 303 ? -10.229 10.232 1.087 1.00 88.50 303 ILE A CA 1
ATOM 2392 C C . ILE A 1 303 ? -10.751 9.060 1.899 1.00 88.50 303 ILE A C 1
ATOM 2394 O O . ILE A 1 303 ? -11.013 7.995 1.347 1.00 88.50 303 ILE A O 1
ATOM 2398 N N . LEU A 1 304 ? -10.899 9.288 3.196 1.00 86.25 304 LEU A N 1
ATOM 2399 C CA . LEU A 1 304 ? -11.420 8.359 4.180 1.00 86.25 304 LEU A CA 1
ATOM 2400 C C . LEU A 1 304 ? -12.795 8.863 4.610 1.00 86.25 304 LEU A C 1
ATOM 2402 O O . LEU A 1 304 ? -12.949 9.970 5.132 1.00 86.25 304 LEU A O 1
ATOM 2406 N N . ARG A 1 305 ? -13.824 8.072 4.333 1.00 83.19 305 ARG A N 1
ATOM 2407 C CA . ARG A 1 305 ? -15.209 8.406 4.639 1.00 83.19 305 ARG A CA 1
ATOM 2408 C C . ARG A 1 305 ? -15.586 7.733 5.941 1.00 83.19 305 ARG A C 1
ATOM 2410 O O . ARG A 1 305 ? -15.607 6.508 6.053 1.00 83.19 305 ARG A O 1
ATOM 2417 N N . LYS A 1 306 ? -15.940 8.573 6.907 1.00 80.50 306 LYS A N 1
ATOM 2418 C CA . LYS A 1 306 ? -16.316 8.179 8.259 1.00 80.50 306 LYS A CA 1
ATOM 2419 C C . LYS A 1 306 ? -17.394 7.095 8.254 1.00 80.50 306 LYS A C 1
ATOM 2421 O O . LYS A 1 306 ? -18.494 7.318 7.744 1.00 80.50 306 LYS A O 1
ATOM 2426 N N . GLY A 1 307 ? -17.069 5.947 8.848 1.00 69.75 307 GLY A N 1
ATOM 2427 C CA . GLY A 1 307 ? -17.947 4.790 9.009 1.00 69.75 307 GLY A CA 1
ATOM 2428 C C . GLY A 1 307 ? -18.113 3.925 7.758 1.00 69.75 307 GLY A C 1
ATOM 2429 O O . GLY A 1 307 ? -18.895 2.978 7.802 1.00 69.75 307 GLY A O 1
ATOM 2430 N N . LEU A 1 308 ? -17.421 4.240 6.658 1.00 73.69 308 LEU A N 1
ATOM 2431 C CA . LEU A 1 308 ? -17.559 3.533 5.384 1.00 73.69 308 LEU A CA 1
ATOM 2432 C C . LEU A 1 308 ? -16.249 2.867 4.953 1.00 73.69 308 LEU A C 1
ATOM 2434 O O . LEU A 1 308 ? -16.249 1.678 4.648 1.00 73.69 308 LEU A O 1
ATOM 2438 N N . ASP A 1 309 ? -15.151 3.621 4.913 1.00 75.31 309 ASP A N 1
ATOM 2439 C CA . ASP A 1 309 ? -13.846 3.153 4.423 1.00 75.31 309 ASP A CA 1
ATOM 2440 C C . ASP A 1 309 ? -12.659 3.770 5.184 1.00 75.31 309 ASP A C 1
ATOM 2442 O O . ASP A 1 309 ? -11.581 3.973 4.635 1.00 75.31 309 ASP A O 1
ATOM 2446 N N . ASP A 1 310 ? -12.850 4.030 6.476 1.00 77.31 310 ASP A N 1
ATOM 2447 C CA . ASP A 1 310 ? -11.855 4.577 7.406 1.00 77.31 310 ASP A CA 1
ATOM 2448 C C . ASP A 1 310 ? -11.296 3.521 8.382 1.00 77.31 310 ASP A C 1
ATOM 2450 O O . ASP A 1 310 ? -10.844 3.831 9.487 1.00 77.31 310 ASP A O 1
ATOM 2454 N N . ASP A 1 311 ? -11.344 2.238 8.011 1.00 78.19 311 ASP A N 1
ATOM 2455 C CA . ASP A 1 311 ? -10.763 1.208 8.863 1.00 78.19 311 ASP A CA 1
ATOM 2456 C C . ASP A 1 311 ? -9.256 1.434 9.090 1.00 78.19 311 ASP A C 1
ATOM 2458 O O . ASP A 1 311 ? -8.582 2.217 8.414 1.00 78.19 311 ASP A O 1
ATOM 2462 N N . ARG A 1 312 ? -8.710 0.725 10.079 1.00 79.69 312 ARG A N 1
ATOM 2463 C CA . ARG A 1 312 ? -7.313 0.885 10.489 1.00 79.69 312 ARG A CA 1
ATOM 2464 C C . ARG A 1 312 ? -6.333 0.743 9.319 1.00 79.69 312 ARG A C 1
ATOM 2466 O O . ARG A 1 312 ? -5.362 1.491 9.246 1.00 79.69 312 ARG A O 1
ATOM 2473 N N . GLU A 1 313 ? -6.557 -0.232 8.441 1.00 77.75 313 GLU A N 1
ATOM 2474 C CA . GLU A 1 313 ? -5.667 -0.461 7.306 1.00 77.75 313 GLU A CA 1
ATOM 2475 C C . GLU A 1 313 ? -5.854 0.636 6.257 1.00 77.75 313 GLU A C 1
ATOM 2477 O O . GLU A 1 313 ? -4.867 1.122 5.717 1.00 77.75 313 GLU A O 1
ATOM 2482 N N . ALA A 1 314 ? -7.081 1.099 6.014 1.00 82.06 314 ALA A N 1
ATOM 2483 C CA . ALA A 1 314 ? -7.339 2.211 5.102 1.00 82.06 314 ALA A CA 1
ATOM 2484 C C . ALA A 1 314 ? -6.604 3.495 5.527 1.00 82.06 314 ALA A C 1
ATOM 2486 O O . ALA A 1 314 ? -5.926 4.111 4.702 1.00 82.06 314 ALA A O 1
ATOM 2487 N N . VAL A 1 315 ? -6.651 3.846 6.818 1.00 84.56 315 VAL A N 1
ATOM 2488 C CA . VAL A 1 315 ? -5.896 4.977 7.392 1.00 84.56 315 VAL A CA 1
ATOM 2489 C C . VAL A 1 315 ? -4.391 4.791 7.186 1.00 84.56 315 VAL A C 1
ATOM 2491 O O . VAL A 1 315 ? -3.708 5.687 6.687 1.00 84.56 315 VAL A O 1
ATOM 2494 N N . ARG A 1 316 ? -3.872 3.608 7.529 1.00 85.56 316 ARG A N 1
ATOM 2495 C CA . ARG A 1 316 ? -2.454 3.258 7.378 1.00 85.56 316 ARG A CA 1
ATOM 2496 C C . ARG A 1 316 ? -1.986 3.407 5.928 1.00 85.56 316 ARG A C 1
ATOM 2498 O O . ARG A 1 316 ? -0.930 3.976 5.664 1.00 85.56 316 ARG A O 1
ATOM 2505 N N . LEU A 1 317 ? -2.776 2.908 4.980 1.00 84.50 317 LEU A N 1
ATOM 2506 C CA . LEU A 1 317 ? -2.474 2.968 3.552 1.00 84.50 317 LEU A CA 1
ATOM 2507 C C . LEU A 1 317 ? -2.563 4.384 2.990 1.00 84.50 317 LEU A C 1
ATOM 2509 O O . LEU A 1 317 ? -1.747 4.745 2.142 1.00 84.50 317 LEU A O 1
ATOM 2513 N N . ALA A 1 318 ? -3.526 5.179 3.454 1.00 89.19 318 ALA A N 1
ATOM 2514 C CA . ALA A 1 318 ? -3.634 6.586 3.094 1.00 89.19 318 ALA A CA 1
ATOM 2515 C C . ALA A 1 318 ? -2.378 7.355 3.521 1.00 89.19 318 ALA A C 1
ATOM 2517 O O . ALA A 1 318 ? -1.795 8.054 2.694 1.00 89.19 318 ALA A O 1
ATOM 2518 N N . ALA A 1 319 ? -1.914 7.156 4.759 1.00 89.88 319 ALA A N 1
ATOM 2519 C CA . ALA A 1 319 ? -0.686 7.773 5.256 1.00 89.88 319 ALA A CA 1
ATOM 2520 C C . ALA A 1 319 ? 0.549 7.339 4.458 1.00 89.88 319 ALA A C 1
ATOM 2522 O O . ALA A 1 319 ? 1.280 8.197 3.980 1.00 89.88 319 ALA A O 1
ATOM 2523 N N . LEU A 1 320 ? 0.739 6.036 4.215 1.00 87.75 320 LEU A N 1
ATOM 2524 C CA . LEU A 1 320 ? 1.863 5.548 3.401 1.00 87.75 320 LEU A CA 1
ATOM 2525 C C . LEU A 1 320 ? 1.874 6.145 1.989 1.00 87.75 320 LEU A C 1
ATOM 2527 O O . LEU A 1 320 ? 2.929 6.528 1.491 1.00 87.75 320 LEU A O 1
ATOM 2531 N N . ARG A 1 321 ? 0.708 6.231 1.338 1.00 88.69 321 ARG A N 1
ATOM 2532 C CA . ARG A 1 321 ? 0.584 6.836 0.003 1.00 88.69 321 ARG A CA 1
ATOM 2533 C C . ARG A 1 321 ? 0.878 8.328 0.027 1.00 88.69 321 ARG A C 1
ATOM 2535 O O . ARG A 1 321 ? 1.551 8.807 -0.875 1.00 88.69 321 ARG A O 1
ATOM 2542 N N . ALA A 1 322 ? 0.405 9.040 1.046 1.00 91.00 322 ALA A N 1
ATOM 2543 C CA . ALA A 1 322 ? 0.706 10.452 1.253 1.00 91.00 322 ALA A CA 1
ATOM 2544 C C . ALA A 1 322 ? 2.207 10.693 1.454 1.00 91.00 322 ALA A C 1
ATOM 2546 O O . ALA A 1 322 ? 2.755 11.609 0.858 1.00 91.00 322 ALA A O 1
ATOM 2547 N N . THR A 1 323 ? 2.901 9.826 2.192 1.00 89.69 323 THR A N 1
ATOM 2548 C CA . THR A 1 323 ? 4.359 9.918 2.368 1.00 89.69 323 THR A CA 1
ATOM 2549 C C . THR A 1 323 ? 5.145 9.646 1.073 1.00 89.69 323 THR A C 1
ATOM 2551 O O . THR A 1 323 ? 6.318 10.008 0.967 1.00 89.69 323 THR A O 1
ATOM 2554 N N . ASP A 1 324 ? 4.555 8.952 0.093 1.00 88.25 324 ASP A N 1
ATOM 2555 C CA . ASP A 1 324 ? 5.217 8.547 -1.161 1.00 88.25 324 ASP A CA 1
ATOM 2556 C C . ASP A 1 324 ? 4.759 9.291 -2.416 1.00 88.25 324 ASP A C 1
ATOM 2558 O O . ASP A 1 324 ? 5.348 9.112 -3.481 1.00 88.25 324 ASP A O 1
ATOM 2562 N N . CYS A 1 325 ? 3.718 10.120 -2.330 1.00 86.75 325 CYS A N 1
ATOM 2563 C CA . CYS A 1 325 ? 3.025 10.604 -3.523 1.00 86.75 325 CYS A CA 1
ATOM 2564 C C . CYS A 1 325 ? 3.945 11.356 -4.490 1.00 86.75 325 CYS A C 1
ATOM 2566 O O . CYS A 1 325 ? 3.984 11.020 -5.672 1.00 86.75 325 CYS A O 1
ATOM 2568 N N . ASP A 1 326 ? 4.736 12.304 -3.991 1.00 86.62 326 ASP A N 1
ATOM 2569 C CA . ASP A 1 326 ? 5.509 13.214 -4.838 1.00 86.62 326 ASP A CA 1
ATOM 2570 C C . ASP A 1 326 ? 6.632 12.499 -5.591 1.00 86.62 326 ASP A C 1
ATOM 2572 O O . ASP A 1 326 ? 6.816 12.681 -6.793 1.00 86.62 326 ASP A O 1
ATOM 2576 N N . GLU A 1 327 ? 7.390 11.655 -4.896 1.00 89.12 327 GLU A N 1
ATOM 2577 C CA . GLU A 1 327 ? 8.494 10.905 -5.499 1.00 89.12 327 GLU A CA 1
ATOM 2578 C C . GLU A 1 327 ? 7.991 9.791 -6.421 1.00 89.12 327 GLU A C 1
ATOM 2580 O O . GLU A 1 327 ? 8.596 9.528 -7.465 1.00 89.12 327 GLU A O 1
ATOM 2585 N N . THR A 1 328 ? 6.855 9.177 -6.079 1.00 91.25 328 THR A N 1
ATOM 2586 C CA . THR A 1 328 ? 6.176 8.235 -6.970 1.00 91.25 328 THR A CA 1
ATOM 2587 C C . THR A 1 328 ? 5.744 8.926 -8.264 1.00 91.25 328 THR A C 1
ATOM 2589 O O . THR A 1 328 ? 6.068 8.426 -9.341 1.00 91.25 328 THR A O 1
ATOM 2592 N N . GLU A 1 329 ? 5.091 10.091 -8.197 1.00 90.38 329 GLU A N 1
ATOM 2593 C CA . GLU A 1 329 ? 4.683 10.845 -9.393 1.00 90.38 329 GLU A CA 1
ATOM 2594 C C . GLU A 1 329 ? 5.885 11.333 -10.210 1.00 90.38 329 GLU A C 1
ATOM 2596 O O . GLU A 1 329 ? 5.895 11.192 -11.433 1.00 90.38 329 GLU A O 1
ATOM 2601 N N . ARG A 1 330 ? 6.965 11.798 -9.566 1.00 92.12 330 ARG A N 1
ATOM 2602 C CA . ARG A 1 330 ? 8.217 12.152 -10.266 1.00 92.12 330 ARG A CA 1
ATOM 2603 C C . ARG A 1 330 ? 8.785 10.974 -11.058 1.00 92.12 330 ARG A C 1
ATOM 2605 O O . ARG A 1 330 ? 9.274 11.152 -12.180 1.00 92.12 330 ARG A O 1
ATOM 2612 N N . LEU A 1 331 ? 8.750 9.765 -10.495 1.00 94.62 331 LEU A N 1
ATOM 2613 C CA . LEU A 1 331 ? 9.163 8.559 -11.210 1.00 94.62 331 LEU A CA 1
ATOM 2614 C C . LEU A 1 331 ? 8.187 8.226 -12.346 1.00 94.62 331 LEU A C 1
ATOM 2616 O O . LEU A 1 331 ? 8.638 7.925 -13.456 1.00 94.62 331 LEU A O 1
ATOM 2620 N N . LEU A 1 332 ? 6.879 8.318 -12.107 1.00 93.81 332 LEU A N 1
ATOM 2621 C CA . LEU A 1 332 ? 5.858 8.085 -13.127 1.00 93.81 332 LEU A CA 1
ATOM 2622 C C . LEU A 1 332 ? 5.999 9.038 -14.308 1.00 93.81 332 LEU A C 1
ATOM 2624 O O . LEU A 1 332 ? 5.985 8.581 -15.445 1.00 93.81 332 LEU A O 1
ATOM 2628 N N . ASP A 1 333 ? 6.267 10.319 -14.088 1.00 93.75 333 ASP A N 1
ATOM 2629 C CA . ASP A 1 333 ? 6.500 11.281 -15.168 1.00 93.75 333 ASP A CA 1
ATOM 2630 C C . ASP A 1 333 ? 7.717 10.924 -16.024 1.00 93.75 333 ASP A C 1
ATOM 2632 O O . ASP A 1 333 ? 7.704 11.068 -17.251 1.00 93.75 333 ASP A O 1
ATOM 2636 N N . ARG A 1 334 ? 8.779 10.397 -15.406 1.00 94.88 334 ARG A N 1
ATOM 2637 C CA . ARG A 1 334 ? 9.948 9.883 -16.138 1.00 94.88 334 ARG A CA 1
ATOM 2638 C C . ARG A 1 334 ? 9.606 8.613 -16.917 1.00 94.88 334 ARG A C 1
ATOM 2640 O O . ARG A 1 334 ? 10.063 8.459 -18.051 1.00 94.88 334 ARG A O 1
ATOM 2647 N N . ILE A 1 335 ? 8.802 7.724 -16.338 1.00 93.06 335 ILE A N 1
ATOM 2648 C CA . ILE A 1 335 ? 8.333 6.485 -16.971 1.00 93.06 335 ILE A CA 1
ATOM 2649 C C . ILE A 1 335 ? 7.422 6.795 -18.165 1.00 93.06 335 ILE A C 1
ATOM 2651 O O . ILE A 1 335 ? 7.653 6.266 -19.253 1.00 93.06 335 ILE A O 1
ATOM 2655 N N . ARG A 1 336 ? 6.444 7.693 -18.001 1.00 91.69 336 ARG A N 1
ATOM 2656 C CA . ARG A 1 336 ? 5.472 8.123 -19.021 1.00 91.69 336 ARG A CA 1
ATOM 2657 C C . ARG A 1 336 ? 6.157 8.682 -20.271 1.00 91.69 336 ARG A C 1
ATOM 2659 O O . ARG A 1 336 ? 5.664 8.467 -21.375 1.00 91.69 336 ARG A O 1
ATOM 2666 N N . LYS A 1 337 ? 7.328 9.316 -20.116 1.00 90.25 337 LYS A N 1
ATOM 2667 C CA . LYS A 1 337 ? 8.188 9.788 -21.222 1.00 90.25 337 LYS A CA 1
ATOM 2668 C C . LYS A 1 337 ? 8.887 8.661 -21.998 1.00 90.25 337 LYS A C 1
ATOM 2670 O O . LYS A 1 337 ? 9.353 8.895 -23.106 1.00 90.25 337 LYS A O 1
ATOM 2675 N N . CYS A 1 338 ? 8.997 7.462 -21.426 1.00 86.62 338 CYS A N 1
ATOM 2676 C CA . CYS A 1 338 ? 9.764 6.344 -21.989 1.00 86.62 338 CYS A CA 1
ATOM 2677 C C . CYS A 1 338 ? 8.894 5.177 -22.478 1.00 86.62 338 CYS A C 1
ATOM 2679 O O . CYS A 1 338 ? 9.418 4.264 -23.113 1.00 86.62 338 CYS A O 1
ATOM 2681 N N . VAL A 1 339 ? 7.594 5.173 -22.167 1.00 87.06 339 VAL A N 1
ATOM 2682 C CA . VAL A 1 339 ? 6.670 4.078 -22.495 1.00 87.06 339 VAL A CA 1
ATOM 2683 C C . VAL A 1 339 ? 5.424 4.579 -23.237 1.00 87.06 339 VAL A C 1
ATOM 2685 O O . VAL A 1 339 ? 4.999 5.718 -23.027 1.00 87.06 339 VAL A O 1
ATOM 2688 N N . PRO A 1 340 ? 4.796 3.746 -24.091 1.00 84.44 340 PRO A N 1
ATOM 2689 C CA . PRO A 1 340 ? 3.570 4.123 -24.791 1.00 84.44 340 PRO A CA 1
ATOM 2690 C C . PRO A 1 340 ? 2.432 4.485 -23.829 1.00 84.44 340 PRO A C 1
ATOM 2692 O O . PRO A 1 340 ? 2.267 3.832 -22.798 1.00 84.44 340 PRO A O 1
ATOM 2695 N N . ARG A 1 341 ? 1.581 5.447 -24.224 1.00 87.00 341 ARG A N 1
ATOM 2696 C CA . ARG A 1 341 ? 0.390 5.867 -23.453 1.00 87.00 341 ARG A CA 1
ATOM 2697 C C . ARG A 1 341 ? -0.513 4.701 -23.048 1.00 87.00 341 ARG A C 1
ATOM 2699 O O . ARG A 1 341 ? -1.052 4.704 -21.949 1.00 87.00 341 ARG A O 1
ATOM 2706 N N . SER A 1 342 ? -0.620 3.670 -23.892 1.00 83.88 342 SER A N 1
ATOM 2707 C CA . SER A 1 342 ? -1.425 2.476 -23.598 1.00 83.88 342 SER A CA 1
ATOM 2708 C C . SER A 1 342 ? -0.960 1.715 -22.350 1.00 83.88 342 SER A C 1
ATOM 2710 O O . SER A 1 342 ? -1.755 0.994 -21.758 1.00 83.88 342 SER A O 1
ATOM 2712 N N . MET A 1 343 ? 0.302 1.872 -21.936 1.00 88.56 343 MET A N 1
ATOM 2713 C CA . MET A 1 343 ? 0.894 1.190 -20.780 1.00 88.56 343 MET A CA 1
ATOM 2714 C C . MET A 1 343 ? 0.976 2.063 -19.523 1.00 88.56 343 MET A C 1
ATOM 2716 O O . MET A 1 343 ? 1.366 1.552 -18.474 1.00 88.56 343 MET A O 1
ATOM 2720 N N . HIS A 1 344 ? 0.607 3.350 -19.594 1.00 90.81 344 HIS A N 1
ATOM 2721 C CA . HIS A 1 344 ? 0.691 4.274 -18.451 1.00 90.81 344 HIS A CA 1
ATOM 2722 C C . HIS A 1 344 ? -0.121 3.747 -17.266 1.00 90.81 344 HIS A C 1
ATOM 2724 O O . HIS A 1 344 ? 0.435 3.528 -16.198 1.00 90.81 344 HIS A O 1
ATOM 2730 N N . HIS A 1 345 ? -1.381 3.371 -17.493 1.00 89.56 345 HIS A N 1
ATOM 2731 C CA . HIS A 1 345 ? -2.261 2.857 -16.438 1.00 89.56 345 HIS A CA 1
ATOM 2732 C C . HIS A 1 345 ? -1.715 1.600 -15.726 1.00 89.56 345 HIS A C 1
ATOM 2734 O O . HIS A 1 345 ? -1.898 1.432 -14.522 1.00 89.56 345 HIS A O 1
ATOM 2740 N N . LEU A 1 346 ? -1.010 0.713 -16.443 1.00 91.50 346 LEU A N 1
ATOM 2741 C CA . LEU A 1 346 ? -0.383 -0.475 -15.849 1.00 91.50 346 LEU A CA 1
ATOM 2742 C C . LEU A 1 346 ? 0.749 -0.087 -14.892 1.00 91.50 346 LEU A C 1
ATOM 2744 O O . LEU A 1 346 ? 0.852 -0.643 -13.796 1.00 91.50 346 LEU A O 1
ATOM 2748 N N . LEU A 1 347 ? 1.614 0.835 -15.315 1.00 92.81 347 LEU A N 1
ATOM 2749 C CA . LEU A 1 347 ? 2.796 1.245 -14.555 1.00 92.81 347 LEU A CA 1
ATOM 2750 C C . LEU A 1 347 ? 2.412 2.133 -13.367 1.00 92.81 347 LEU A C 1
ATOM 2752 O O . LEU A 1 347 ? 2.922 1.906 -12.269 1.00 92.81 347 LEU A O 1
ATOM 2756 N N . ASP A 1 348 ? 1.437 3.023 -13.557 1.00 91.38 348 ASP A N 1
ATOM 2757 C CA . ASP A 1 348 ? 0.793 3.801 -12.497 1.00 91.38 348 ASP A CA 1
ATOM 2758 C C . ASP A 1 348 ? 0.226 2.853 -11.425 1.00 91.38 348 ASP A C 1
ATOM 2760 O O . ASP A 1 348 ? 0.600 2.917 -10.250 1.00 91.38 348 ASP A O 1
ATOM 2764 N N . ALA A 1 349 ? -0.600 1.877 -11.825 1.00 89.75 349 ALA A N 1
ATOM 2765 C CA . ALA A 1 349 ? -1.158 0.899 -10.893 1.00 89.75 349 ALA A CA 1
ATOM 2766 C C . ALA A 1 349 ? -0.075 0.070 -10.186 1.00 89.75 349 ALA A C 1
ATOM 2768 O O . ALA A 1 349 ? -0.201 -0.207 -8.995 1.00 89.75 349 ALA A O 1
ATOM 2769 N N . THR A 1 350 ? 1.000 -0.303 -10.886 1.00 92.44 350 THR A N 1
ATOM 2770 C CA . THR A 1 350 ? 2.106 -1.076 -10.303 1.00 92.44 350 THR A CA 1
ATOM 2771 C C . THR A 1 350 ? 2.773 -0.313 -9.161 1.00 92.44 350 THR A C 1
ATOM 2773 O O . THR A 1 350 ? 2.952 -0.872 -8.076 1.00 92.44 350 THR A O 1
ATOM 2776 N N . LEU A 1 351 ? 3.131 0.955 -9.382 1.00 91.75 351 LEU A N 1
ATOM 2777 C CA . LEU A 1 351 ? 3.811 1.760 -8.371 1.00 91.75 351 LEU A CA 1
ATOM 2778 C C . LEU A 1 351 ? 2.900 2.025 -7.168 1.00 91.75 351 LEU A C 1
ATOM 2780 O O . LEU A 1 351 ? 3.319 1.762 -6.041 1.00 91.75 351 LEU A O 1
ATOM 2784 N N . HIS A 1 352 ? 1.634 2.392 -7.373 1.00 86.38 352 HIS A N 1
ATOM 2785 C CA . HIS A 1 352 ? 0.717 2.641 -6.253 1.00 86.38 352 HIS A CA 1
ATOM 2786 C C . HIS A 1 352 ? 0.311 1.379 -5.470 1.00 86.38 352 HIS A C 1
ATOM 2788 O O . HIS A 1 352 ? 0.082 1.455 -4.261 1.00 86.38 352 HIS A O 1
ATOM 2794 N N . GLU A 1 353 ? 0.209 0.214 -6.120 1.00 84.12 353 GLU A N 1
ATOM 2795 C CA . GLU A 1 353 ? -0.151 -1.047 -5.447 1.00 84.12 353 GLU A CA 1
ATOM 2796 C C . GLU A 1 353 ? 1.034 -1.729 -4.759 1.00 84.12 353 GLU A C 1
ATOM 2798 O O . GLU A 1 353 ? 0.848 -2.552 -3.858 1.00 84.12 353 GLU A O 1
ATOM 2803 N N . SER A 1 354 ? 2.262 -1.407 -5.157 1.00 87.06 354 SER A N 1
ATOM 2804 C CA . SER A 1 354 ? 3.457 -2.017 -4.570 1.00 87.06 354 SER A CA 1
ATOM 2805 C C . SER A 1 354 ? 3.719 -1.593 -3.117 1.00 87.06 354 SER A C 1
ATOM 2807 O O . SER A 1 354 ? 4.281 -2.389 -2.364 1.00 87.06 354 SER A O 1
ATOM 2809 N N . LEU A 1 355 ? 3.214 -0.431 -2.675 1.00 81.50 355 LEU A N 1
ATOM 2810 C CA . LEU A 1 355 ? 3.301 0.047 -1.281 1.00 81.50 355 LEU A CA 1
ATOM 2811 C C . LEU A 1 355 ? 2.695 -0.926 -0.252 1.00 81.50 355 LEU A C 1
ATOM 2813 O O . LEU A 1 355 ? 3.026 -0.877 0.928 1.00 81.50 355 LEU A O 1
ATOM 2817 N N . THR A 1 356 ? 1.811 -1.825 -0.689 1.00 69.69 356 THR A N 1
ATOM 2818 C CA . THR A 1 356 ? 1.083 -2.767 0.179 1.00 69.69 356 THR A CA 1
ATOM 2819 C C . THR A 1 356 ? 1.518 -4.218 -0.014 1.00 69.69 356 THR A C 1
ATOM 2821 O O . THR A 1 356 ? 0.842 -5.142 0.441 1.00 69.69 356 THR A O 1
ATOM 2824 N N . ARG A 1 357 ? 2.648 -4.441 -0.705 1.00 73.88 357 ARG A N 1
ATOM 2825 C CA . ARG A 1 357 ? 3.112 -5.766 -1.146 1.00 73.88 357 ARG A CA 1
ATOM 2826 C C . ARG A 1 357 ? 2.034 -6.553 -1.898 1.00 73.88 357 ARG A C 1
ATOM 2828 O O . ARG A 1 357 ? 1.744 -7.715 -1.600 1.00 73.88 357 ARG A O 1
ATOM 2835 N N . SER A 1 358 ? 1.496 -5.929 -2.939 1.00 74.44 358 SER A N 1
ATOM 2836 C CA . SER A 1 358 ? 0.543 -6.562 -3.850 1.00 74.44 358 SER A CA 1
ATOM 2837 C C . SER A 1 358 ? 1.130 -7.750 -4.621 1.00 74.44 358 SER A C 1
ATOM 2839 O O . SER A 1 358 ? 2.328 -7.824 -4.900 1.00 74.44 358 SER A O 1
ATOM 2841 N N . SER A 1 359 ? 0.263 -8.705 -4.962 1.00 83.62 359 SER A N 1
ATOM 2842 C CA . SER A 1 359 ? 0.580 -9.823 -5.855 1.00 83.62 359 SER A CA 1
ATOM 2843 C C . SER A 1 359 ? 0.251 -9.472 -7.306 1.00 83.62 359 SER A C 1
ATOM 2845 O O . SER A 1 359 ? -0.514 -8.544 -7.575 1.00 83.62 359 SER A O 1
ATOM 2847 N N . VAL A 1 360 ? 0.767 -10.264 -8.251 1.00 84.31 360 VAL A N 1
ATOM 2848 C CA . VAL A 1 360 ? 0.402 -10.136 -9.673 1.00 84.31 360 VAL A CA 1
ATOM 2849 C C . VAL A 1 360 ? -1.106 -10.306 -9.869 1.00 84.31 360 VAL A C 1
ATOM 2851 O O . VAL A 1 360 ? -1.701 -9.568 -10.645 1.00 84.31 360 VAL A O 1
ATOM 2854 N N . ALA A 1 361 ? -1.732 -11.231 -9.133 1.00 78.56 361 ALA A N 1
ATOM 2855 C CA . ALA A 1 361 ? -3.175 -11.439 -9.186 1.00 78.56 361 ALA A CA 1
ATOM 2856 C C . ALA A 1 361 ? -3.969 -10.198 -8.755 1.00 78.56 361 ALA A C 1
ATOM 2858 O O . ALA A 1 361 ? -4.867 -9.782 -9.476 1.00 78.56 361 ALA A O 1
ATOM 2859 N N . ARG A 1 362 ? -3.587 -9.567 -7.638 1.00 81.50 362 ARG A N 1
ATOM 2860 C CA . ARG A 1 362 ? -4.256 -8.356 -7.141 1.00 81.50 362 ARG A CA 1
ATOM 2861 C C . ARG A 1 362 ? -4.059 -7.164 -8.078 1.00 81.50 362 ARG A C 1
ATOM 2863 O O . ARG A 1 362 ? -4.983 -6.388 -8.292 1.00 81.50 362 ARG A O 1
ATOM 2870 N N . LEU A 1 363 ? -2.863 -7.027 -8.654 1.00 85.69 363 LEU A N 1
ATOM 2871 C CA . LEU A 1 363 ? -2.599 -5.999 -9.659 1.00 85.69 363 LEU A CA 1
ATOM 2872 C C . LEU A 1 363 ? -3.466 -6.212 -10.909 1.00 85.69 363 LEU A C 1
ATOM 2874 O O . LEU A 1 363 ? -4.033 -5.256 -11.423 1.00 85.69 363 LEU A O 1
ATOM 2878 N N . ALA A 1 364 ? -3.588 -7.455 -11.382 1.00 81.81 364 ALA A N 1
ATOM 2879 C CA . ALA A 1 364 ? -4.419 -7.784 -12.535 1.00 81.81 364 ALA A CA 1
ATOM 2880 C C . ALA A 1 364 ? -5.905 -7.496 -12.260 1.00 81.81 364 ALA A C 1
ATOM 2882 O O . ALA A 1 364 ? -6.534 -6.800 -13.050 1.00 81.81 364 ALA A O 1
ATOM 2883 N N . GLU A 1 365 ? -6.416 -7.926 -11.104 1.00 82.62 365 GLU A N 1
ATOM 2884 C CA . GLU A 1 365 ? -7.778 -7.639 -10.636 1.00 82.62 365 GLU A CA 1
ATOM 2885 C C . GLU A 1 365 ? -8.066 -6.132 -10.630 1.00 82.62 365 GLU A C 1
ATOM 2887 O O . GLU A 1 365 ? -9.050 -5.687 -11.213 1.00 82.62 365 GLU A O 1
ATOM 2892 N N . LYS A 1 366 ? -7.158 -5.320 -10.070 1.00 80.44 366 LYS A N 1
ATOM 2893 C CA . LYS A 1 366 ? -7.309 -3.857 -10.042 1.00 80.44 366 LYS A CA 1
ATOM 2894 C C . LYS A 1 366 ? -7.328 -3.225 -11.437 1.00 80.44 366 LYS A C 1
ATOM 2896 O O . LYS A 1 366 ? -7.948 -2.186 -11.638 1.00 80.44 366 LYS A O 1
ATOM 2901 N N . LEU A 1 367 ? -6.634 -3.837 -12.391 1.00 82.88 367 LEU A N 1
ATOM 2902 C CA . LEU A 1 367 ? -6.616 -3.410 -13.787 1.00 82.88 367 LEU A CA 1
ATOM 2903 C C . LEU A 1 367 ? -7.819 -3.942 -14.589 1.00 82.88 367 LEU A C 1
ATOM 2905 O O . LEU A 1 367 ? -7.912 -3.635 -15.775 1.00 82.88 367 LEU A O 1
ATOM 2909 N N . GLY A 1 368 ? -8.705 -4.747 -13.988 1.00 81.25 368 GLY A N 1
ATOM 2910 C CA . GLY A 1 368 ? -9.793 -5.426 -14.699 1.00 81.25 368 GLY A CA 1
ATOM 2911 C C . GLY A 1 368 ? -9.290 -6.492 -15.680 1.00 81.25 368 GLY A C 1
ATOM 2912 O O . GLY A 1 368 ? -9.897 -6.717 -16.723 1.00 81.25 368 GLY A O 1
ATOM 2913 N N . LEU A 1 369 ? -8.141 -7.112 -15.391 1.00 82.38 369 LEU A N 1
ATOM 2914 C CA . LEU A 1 369 ? -7.473 -8.086 -16.254 1.00 82.38 369 LEU A CA 1
ATOM 2915 C C . LEU A 1 369 ? -7.263 -9.418 -15.532 1.00 82.38 369 LEU A C 1
ATOM 2917 O O . LEU A 1 369 ? -7.096 -9.484 -14.317 1.00 82.38 369 LEU A O 1
ATOM 2921 N N . THR A 1 370 ? -7.132 -10.497 -16.303 1.00 81.94 370 THR A N 1
ATOM 2922 C CA . THR A 1 370 ? -6.578 -11.746 -15.767 1.00 81.94 370 THR A CA 1
ATOM 2923 C C . THR A 1 370 ? -5.049 -11.642 -15.648 1.00 81.94 370 THR A C 1
ATOM 2925 O O . THR A 1 370 ? -4.412 -10.918 -16.426 1.00 81.94 370 THR A O 1
ATOM 2928 N N . PRO A 1 371 ? -4.399 -12.402 -14.744 1.00 83.50 371 PRO A N 1
ATOM 2929 C CA . PRO A 1 371 ? -2.936 -12.433 -14.652 1.00 83.50 371 PRO A CA 1
ATOM 2930 C C . PRO A 1 371 ? -2.253 -12.834 -15.967 1.00 83.50 371 PRO A C 1
ATOM 2932 O O . PRO A 1 371 ? -1.185 -12.318 -16.301 1.00 83.50 371 PRO A O 1
ATOM 2935 N N . ARG A 1 372 ? -2.893 -13.722 -16.743 1.00 78.44 372 ARG A N 1
ATOM 2936 C CA . ARG A 1 372 ? -2.424 -14.127 -18.075 1.00 78.44 372 ARG A CA 1
ATOM 2937 C C . ARG A 1 372 ? -2.468 -12.957 -19.053 1.00 78.44 372 ARG A C 1
ATOM 2939 O O . ARG A 1 372 ? -1.470 -12.701 -19.725 1.00 78.44 372 ARG A O 1
ATOM 2946 N N . THR A 1 373 ? -3.580 -12.220 -19.096 1.00 80.56 373 THR A N 1
ATOM 2947 C CA . THR A 1 373 ? -3.725 -11.025 -19.940 1.00 80.56 373 THR A CA 1
ATOM 2948 C C . THR A 1 373 ? -2.713 -9.952 -19.553 1.00 80.56 373 THR A C 1
ATOM 2950 O O . THR A 1 373 ? -2.057 -9.397 -20.429 1.00 80.56 373 THR A O 1
ATOM 2953 N N . LEU A 1 374 ? -2.501 -9.717 -18.256 1.00 83.88 374 LEU A N 1
ATOM 2954 C CA . LEU A 1 374 ? -1.495 -8.773 -17.772 1.00 83.88 374 LEU A CA 1
ATOM 2955 C C . LEU A 1 374 ? -0.078 -9.155 -18.239 1.00 83.88 374 LEU A C 1
ATOM 2957 O O . LEU A 1 374 ? 0.643 -8.326 -18.793 1.00 83.88 374 LEU A O 1
ATOM 2961 N N . ALA A 1 375 ? 0.312 -10.424 -18.090 1.00 83.88 375 ALA A N 1
ATOM 2962 C CA . ALA A 1 375 ? 1.604 -10.913 -18.568 1.00 83.88 375 ALA A CA 1
ATOM 2963 C C . ALA A 1 375 ? 1.730 -10.855 -20.102 1.00 83.88 375 ALA A C 1
ATOM 2965 O O . ALA A 1 375 ? 2.802 -10.541 -20.625 1.00 83.88 375 ALA A O 1
ATOM 2966 N N . ARG A 1 376 ? 0.646 -11.134 -20.837 1.00 83.19 376 ARG A N 1
ATOM 2967 C CA . ARG A 1 376 ? 0.586 -10.975 -22.298 1.00 83.19 376 ARG A CA 1
ATOM 2968 C C . ARG A 1 376 ? 0.785 -9.517 -22.704 1.00 83.19 376 ARG A C 1
ATOM 2970 O O . ARG A 1 376 ? 1.572 -9.270 -23.613 1.00 83.19 376 ARG A O 1
ATOM 2977 N N . ASN A 1 377 ? 0.149 -8.569 -22.020 1.00 84.62 377 ASN A N 1
ATOM 2978 C CA . ASN A 1 377 ? 0.301 -7.139 -22.293 1.00 84.62 377 ASN A CA 1
ATOM 2979 C C . ASN A 1 377 ? 1.752 -6.692 -22.069 1.00 84.62 377 ASN A C 1
ATOM 2981 O O . ASN A 1 377 ? 2.336 -6.075 -22.958 1.00 84.62 377 ASN A O 1
ATOM 2985 N N . CYS A 1 378 ? 2.374 -7.098 -20.953 1.00 87.69 378 CYS A N 1
ATOM 2986 C CA . CYS A 1 378 ? 3.800 -6.853 -20.717 1.00 87.69 378 CYS A CA 1
ATOM 2987 C C . CYS A 1 378 ? 4.667 -7.402 -21.859 1.00 87.69 378 CYS A C 1
ATOM 2989 O O . CYS A 1 378 ? 5.456 -6.655 -22.426 1.00 87.69 378 CYS A O 1
ATOM 2991 N N . ARG A 1 379 ? 4.484 -8.672 -22.257 1.00 87.94 379 ARG A N 1
ATOM 2992 C CA . ARG A 1 379 ? 5.253 -9.288 -23.358 1.00 87.94 379 ARG A CA 1
ATOM 2993 C C . ARG A 1 379 ? 5.053 -8.573 -24.694 1.00 87.94 379 ARG A C 1
ATOM 2995 O O . ARG A 1 379 ? 6.027 -8.294 -25.385 1.00 87.94 379 ARG A O 1
ATOM 3002 N N . THR A 1 380 ? 3.807 -8.248 -25.032 1.00 86.50 380 THR A N 1
ATOM 3003 C CA . THR A 1 380 ? 3.437 -7.569 -26.287 1.00 86.50 380 THR A CA 1
ATOM 3004 C C . THR A 1 380 ? 4.134 -6.216 -26.407 1.00 86.50 380 THR A C 1
ATOM 3006 O O . THR A 1 380 ? 4.642 -5.865 -27.468 1.00 86.50 380 THR A O 1
ATOM 3009 N N . HIS A 1 381 ? 4.227 -5.486 -25.295 1.00 84.38 381 HIS A N 1
ATOM 3010 C CA . HIS A 1 381 ? 4.915 -4.198 -25.218 1.00 84.38 381 HIS A CA 1
ATOM 3011 C C . HIS A 1 381 ? 6.384 -4.309 -24.783 1.00 84.38 381 HIS A C 1
ATOM 3013 O O . HIS A 1 381 ? 7.001 -3.290 -24.481 1.00 84.38 381 HIS A O 1
ATOM 3019 N N . ARG A 1 382 ? 6.942 -5.532 -24.755 1.00 84.75 382 ARG A N 1
ATOM 3020 C CA . ARG A 1 382 ? 8.320 -5.850 -24.336 1.00 84.75 382 ARG A CA 1
ATOM 3021 C C . ARG A 1 382 ? 8.715 -5.255 -22.979 1.00 84.75 382 ARG A C 1
ATOM 3023 O O . ARG A 1 382 ? 9.879 -4.961 -22.730 1.00 84.75 382 ARG A O 1
ATOM 3030 N N . LEU A 1 383 ? 7.743 -5.084 -22.094 1.00 89.12 383 LEU A N 1
ATOM 3031 C CA . LEU A 1 383 ? 7.966 -4.663 -20.722 1.00 89.12 383 LEU A CA 1
ATOM 3032 C C . LEU A 1 383 ? 8.478 -5.845 -19.886 1.00 89.12 383 LEU A C 1
ATOM 3034 O O . LEU A 1 383 ? 8.183 -7.005 -20.205 1.00 89.12 383 LEU A O 1
ATOM 3038 N N . PRO A 1 384 ? 9.169 -5.574 -18.767 1.00 90.75 384 PRO A N 1
ATOM 3039 C CA . PRO A 1 384 ? 9.467 -6.597 -17.777 1.00 90.75 384 PRO A CA 1
ATOM 3040 C C . PRO A 1 384 ? 8.200 -7.314 -17.299 1.00 90.75 384 PRO A C 1
ATOM 3042 O O . PRO A 1 384 ? 7.085 -6.789 -17.370 1.00 90.75 384 PRO A O 1
ATOM 3045 N N . THR A 1 385 ? 8.367 -8.531 -16.779 1.00 90.12 385 THR A N 1
ATOM 3046 C CA . THR A 1 385 ? 7.231 -9.307 -16.268 1.00 90.12 385 THR A CA 1
ATOM 3047 C C . THR A 1 385 ? 6.517 -8.550 -15.138 1.00 90.12 385 THR A C 1
ATOM 3049 O O . THR A 1 385 ? 7.169 -7.822 -14.385 1.00 90.12 385 THR A O 1
ATOM 3052 N N . PRO A 1 386 ? 5.201 -8.751 -14.928 1.00 90.25 386 PRO A N 1
ATOM 3053 C CA . PRO A 1 386 ? 4.472 -8.075 -13.849 1.00 90.25 386 PRO A CA 1
ATOM 3054 C C . PRO A 1 386 ? 5.129 -8.266 -12.475 1.00 90.25 386 PRO A C 1
ATOM 3056 O O . PRO A 1 386 ? 5.239 -7.341 -11.675 1.00 90.25 386 PRO A O 1
ATOM 3059 N N . LYS A 1 387 ? 5.655 -9.470 -12.230 1.00 88.88 387 LYS A N 1
ATOM 3060 C CA . LYS A 1 387 ? 6.398 -9.821 -11.018 1.00 88.88 387 LYS A CA 1
ATOM 3061 C C . LYS A 1 387 ? 7.699 -9.027 -10.877 1.00 88.88 387 LYS A C 1
ATOM 3063 O O . LYS A 1 387 ? 8.049 -8.627 -9.766 1.00 88.88 387 LYS A O 1
ATOM 3068 N N . ARG A 1 388 ? 8.414 -8.796 -11.983 1.00 91.56 388 ARG A N 1
ATOM 3069 C CA . ARG A 1 388 ? 9.632 -7.979 -12.021 1.00 91.56 388 ARG A CA 1
ATOM 3070 C C . ARG A 1 388 ? 9.319 -6.513 -11.740 1.00 91.56 388 ARG A C 1
ATOM 3072 O O . ARG A 1 388 ? 9.969 -5.929 -10.879 1.00 91.56 388 ARG A O 1
ATOM 3079 N N . LEU A 1 389 ? 8.290 -5.970 -12.388 1.00 92.69 389 LEU A N 1
ATOM 3080 C CA . LEU A 1 389 ? 7.827 -4.596 -12.181 1.00 92.69 389 LEU A CA 1
ATOM 3081 C C . LEU A 1 389 ? 7.416 -4.351 -10.723 1.00 92.69 389 LEU A C 1
ATOM 3083 O O . LEU A 1 389 ? 7.900 -3.407 -10.107 1.00 92.69 389 LEU A O 1
ATOM 3087 N N . LEU A 1 390 ? 6.616 -5.251 -10.139 1.00 91.88 390 LEU A N 1
ATOM 3088 C CA . LEU A 1 390 ? 6.250 -5.185 -8.721 1.00 91.88 390 LEU A CA 1
ATOM 3089 C C . LEU A 1 390 ? 7.475 -5.274 -7.805 1.00 91.88 390 LEU A C 1
ATOM 3091 O O . LEU A 1 390 ? 7.555 -4.537 -6.830 1.00 91.88 390 LEU A O 1
ATOM 3095 N N . SER A 1 391 ? 8.443 -6.145 -8.110 1.00 92.19 391 SER A N 1
ATOM 3096 C CA . SER A 1 391 ? 9.660 -6.277 -7.294 1.00 92.19 391 SER A CA 1
ATOM 3097 C C . SER A 1 391 ? 10.481 -4.986 -7.294 1.00 92.19 391 SER A C 1
ATOM 3099 O O . SER A 1 391 ? 10.891 -4.532 -6.231 1.00 92.19 391 SER A O 1
ATOM 3101 N N . LEU A 1 392 ? 10.688 -4.374 -8.465 1.00 94.62 392 LEU A N 1
ATOM 3102 C CA . LEU A 1 392 ? 11.402 -3.100 -8.590 1.00 94.62 392 LEU A CA 1
ATOM 3103 C C . LEU A 1 392 ? 10.667 -1.965 -7.871 1.00 94.62 392 LEU A C 1
ATOM 3105 O O . LEU A 1 392 ? 11.302 -1.204 -7.149 1.00 94.62 392 LEU A O 1
ATOM 3109 N N . ALA A 1 393 ? 9.342 -1.897 -8.010 1.00 94.69 393 ALA A N 1
ATOM 3110 C CA . ALA A 1 393 ? 8.517 -0.886 -7.358 1.00 94.69 393 ALA A CA 1
ATOM 3111 C C . ALA A 1 393 ? 8.541 -1.013 -5.820 1.00 94.69 393 ALA A C 1
ATOM 3113 O O . ALA A 1 393 ? 8.741 -0.024 -5.123 1.00 94.69 393 ALA A O 1
ATOM 3114 N N . VAL A 1 394 ? 8.450 -2.236 -5.278 1.00 93.56 394 VAL A N 1
ATOM 3115 C CA . VAL A 1 394 ? 8.590 -2.475 -3.828 1.00 93.56 394 VAL A CA 1
ATOM 3116 C C . VAL A 1 394 ? 9.970 -2.041 -3.326 1.00 93.56 394 VAL A C 1
ATOM 3118 O O . VAL A 1 394 ? 10.063 -1.392 -2.289 1.00 93.56 394 VAL A O 1
ATOM 3121 N N . ILE A 1 395 ? 11.047 -2.396 -4.039 1.00 94.75 395 ILE A N 1
ATOM 3122 C CA . ILE A 1 395 ? 12.412 -2.017 -3.639 1.00 94.75 395 ILE A CA 1
ATOM 3123 C C . ILE A 1 395 ? 12.590 -0.497 -3.691 1.00 94.75 395 ILE A C 1
ATOM 3125 O O . ILE A 1 395 ? 13.184 0.070 -2.776 1.00 94.75 395 ILE A O 1
ATOM 3129 N N . PHE A 1 396 ? 12.053 0.159 -4.724 1.00 95.81 396 PHE A N 1
ATOM 3130 C CA . PHE A 1 396 ? 12.071 1.614 -4.849 1.00 95.81 396 PHE A CA 1
ATOM 3131 C C . PHE A 1 396 ? 11.448 2.276 -3.616 1.00 95.81 396 PHE A C 1
ATOM 3133 O O . PHE A 1 396 ? 12.108 3.095 -2.980 1.00 95.81 396 PHE A O 1
ATOM 3140 N N . HIS A 1 397 ? 10.245 1.848 -3.219 1.00 94.12 397 HIS A N 1
ATOM 3141 C CA . HIS A 1 397 ? 9.555 2.399 -2.049 1.00 94.12 397 HIS A CA 1
ATOM 3142 C C . HIS A 1 397 ? 10.312 2.166 -0.747 1.00 94.12 397 HIS A C 1
ATOM 3144 O O . HIS A 1 397 ? 10.447 3.095 0.043 1.00 94.12 397 HIS A O 1
ATOM 3150 N N . VAL A 1 398 ? 10.858 0.964 -0.523 1.00 93.62 398 VAL A N 1
ATOM 3151 C CA . VAL A 1 398 ? 11.640 0.681 0.695 1.00 93.62 398 VAL A CA 1
ATOM 3152 C C . VAL A 1 398 ? 12.887 1.566 0.768 1.00 93.62 398 VAL A C 1
ATOM 3154 O O . VAL A 1 398 ? 13.135 2.171 1.808 1.00 93.62 398 VAL A O 1
ATOM 3157 N N . GLU A 1 399 ? 13.678 1.661 -0.307 1.00 94.56 399 GLU A N 1
ATOM 3158 C CA . GLU A 1 399 ? 14.896 2.486 -0.303 1.00 94.56 399 GLU A CA 1
ATOM 3159 C C . GLU A 1 399 ? 14.580 3.978 -0.189 1.00 94.56 399 GLU A C 1
ATOM 3161 O O . GLU A 1 399 ? 15.298 4.712 0.492 1.00 94.56 399 GLU A O 1
ATOM 3166 N N . ARG A 1 400 ? 13.500 4.430 -0.828 1.00 93.94 400 ARG A N 1
ATOM 3167 C CA . ARG A 1 400 ? 13.069 5.823 -0.778 1.00 93.94 400 ARG A CA 1
ATOM 3168 C C . ARG A 1 400 ? 12.587 6.208 0.614 1.00 93.94 400 ARG A C 1
ATOM 3170 O O . ARG A 1 400 ? 13.065 7.201 1.153 1.00 93.94 400 ARG A O 1
ATOM 3177 N N . LEU A 1 401 ? 11.696 5.414 1.205 1.00 91.88 401 LEU A N 1
ATOM 3178 C CA . LEU A 1 401 ? 11.161 5.664 2.542 1.00 91.88 401 LEU A CA 1
ATOM 3179 C C . LEU A 1 401 ? 12.241 5.581 3.616 1.00 91.88 401 LEU A C 1
ATOM 3181 O O . LEU A 1 401 ? 12.277 6.442 4.485 1.00 91.88 401 LEU A O 1
ATOM 3185 N N . ALA A 1 402 ? 13.163 4.619 3.516 1.00 91.00 402 ALA A N 1
ATOM 3186 C CA . ALA A 1 402 ? 14.289 4.516 4.441 1.00 91.00 402 ALA A CA 1
ATOM 3187 C C . ALA A 1 402 ? 15.233 5.727 4.337 1.00 91.00 402 ALA A C 1
ATOM 3189 O O . ALA A 1 402 ? 15.782 6.173 5.341 1.00 91.00 402 ALA A O 1
ATOM 3190 N N . ARG A 1 403 ? 15.427 6.272 3.125 1.00 91.56 403 ARG A N 1
ATOM 3191 C CA . ARG A 1 403 ? 16.196 7.508 2.924 1.00 91.56 403 ARG A CA 1
ATOM 3192 C C . ARG A 1 403 ? 15.468 8.721 3.498 1.00 91.56 403 ARG A C 1
ATOM 3194 O O . ARG A 1 403 ? 16.114 9.544 4.130 1.00 91.56 403 ARG A O 1
ATOM 3201 N N . TRP A 1 404 ? 14.164 8.830 3.251 1.00 90.12 404 TRP A N 1
ATOM 3202 C CA . TRP A 1 404 ? 13.346 9.961 3.686 1.00 90.12 404 TRP A CA 1
ATOM 3203 C C . TRP A 1 404 ? 13.233 10.028 5.210 1.00 90.12 404 TRP A C 1
ATOM 3205 O O . TRP A 1 404 ? 13.559 11.053 5.787 1.00 90.12 404 TRP A O 1
ATOM 3215 N N . SER A 1 405 ? 12.877 8.925 5.870 1.00 85.75 405 SER A N 1
ATOM 3216 C CA . SER A 1 405 ? 12.686 8.909 7.325 1.00 85.75 405 SER A CA 1
ATOM 3217 C C . SER A 1 405 ? 13.983 8.765 8.127 1.00 85.75 405 SER A C 1
ATOM 3219 O O . SER A 1 405 ? 13.936 8.711 9.353 1.00 85.75 405 SER A O 1
ATOM 3221 N N . GLY A 1 406 ? 15.130 8.563 7.470 1.00 85.31 406 GLY A N 1
ATOM 3222 C CA . GLY A 1 406 ? 16.401 8.226 8.124 1.00 85.31 406 GLY A CA 1
ATOM 3223 C C . GLY A 1 406 ? 16.433 6.847 8.806 1.00 85.31 406 GLY A C 1
ATOM 3224 O O . GLY A 1 406 ? 17.457 6.460 9.379 1.00 85.31 406 GLY A O 1
ATOM 3225 N N . HIS A 1 407 ? 15.346 6.071 8.743 1.00 84.69 407 HIS A N 1
ATOM 3226 C CA . HIS A 1 407 ? 15.252 4.769 9.392 1.00 84.69 407 HIS A CA 1
ATOM 3227 C C . HIS A 1 407 ? 16.022 3.679 8.637 1.00 84.69 407 HIS A C 1
ATOM 3229 O O . HIS A 1 407 ? 16.304 3.735 7.438 1.00 84.69 407 HIS A O 1
ATOM 3235 N N . LYS A 1 408 ? 16.328 2.587 9.345 1.00 86.75 408 LYS A N 1
ATOM 3236 C CA . LYS A 1 408 ? 16.905 1.395 8.714 1.00 86.75 408 LYS A CA 1
ATOM 3237 C C . LYS A 1 408 ? 15.890 0.755 7.750 1.00 86.75 408 LYS A C 1
ATOM 3239 O O . LYS A 1 408 ? 14.684 0.701 8.000 1.00 86.75 408 LYS A O 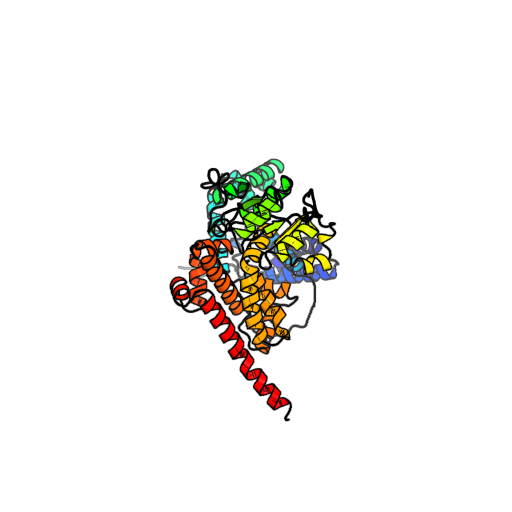1
ATOM 3244 N N . ARG A 1 409 ? 16.409 0.156 6.675 1.00 90.50 409 ARG A N 1
ATOM 3245 C CA . ARG A 1 409 ? 15.622 -0.526 5.626 1.00 90.50 409 ARG A CA 1
ATOM 3246 C C . ARG A 1 409 ? 14.796 -1.699 6.147 1.00 90.50 409 ARG A C 1
ATOM 3248 O O . ARG A 1 409 ? 13.706 -1.935 5.653 1.00 90.50 409 ARG A O 1
ATOM 3255 N N . GLY A 1 410 ? 15.302 -2.427 7.145 1.00 85.94 410 GLY A N 1
ATOM 3256 C CA . GLY A 1 410 ? 14.581 -3.542 7.768 1.00 85.94 410 GLY A CA 1
ATOM 3257 C C . GLY A 1 410 ? 13.244 -3.098 8.374 1.00 85.94 410 GLY A C 1
ATOM 3258 O O . GLY A 1 410 ? 12.208 -3.546 7.895 1.00 85.94 410 GLY A O 1
ATOM 3259 N N . PRO A 1 411 ? 13.246 -2.180 9.358 1.00 82.44 411 PRO A N 1
ATOM 3260 C CA . PRO A 1 411 ? 12.029 -1.562 9.889 1.00 82.44 411 PRO A CA 1
ATOM 3261 C C . PRO A 1 411 ? 11.111 -0.972 8.808 1.00 82.44 411 PRO A C 1
ATOM 3263 O O . PRO A 1 411 ? 9.915 -1.245 8.816 1.00 82.44 411 PRO A O 1
ATOM 3266 N N . THR A 1 412 ? 11.673 -0.274 7.815 1.00 88.12 412 THR A N 1
ATOM 3267 C CA . THR A 1 412 ? 10.903 0.279 6.683 1.00 88.12 412 THR A CA 1
ATOM 3268 C C . THR A 1 412 ? 10.217 -0.813 5.852 1.00 88.12 412 THR A C 1
ATOM 3270 O O . THR A 1 412 ? 9.054 -0.690 5.471 1.00 88.12 412 THR A O 1
ATOM 3273 N N . ALA A 1 413 ? 10.901 -1.925 5.585 1.00 87.19 413 ALA A N 1
ATOM 3274 C CA . ALA A 1 413 ? 10.310 -3.060 4.889 1.00 87.19 413 ALA A CA 1
ATOM 3275 C C . ALA A 1 413 ? 9.170 -3.679 5.711 1.00 87.19 413 ALA A C 1
ATOM 3277 O O . ALA A 1 413 ? 8.119 -4.012 5.165 1.00 87.19 413 ALA A O 1
ATOM 3278 N N . LEU A 1 414 ? 9.331 -3.799 7.028 1.00 82.12 414 LEU A N 1
ATOM 3279 C CA . LEU A 1 414 ? 8.262 -4.292 7.898 1.00 82.12 414 LEU A CA 1
ATOM 3280 C C . LEU A 1 414 ? 7.045 -3.348 7.866 1.00 82.12 414 LEU A C 1
ATOM 3282 O O . LEU A 1 414 ? 5.916 -3.820 7.713 1.00 82.12 414 LEU A O 1
ATOM 3286 N N . ALA A 1 415 ? 7.274 -2.028 7.846 1.00 80.69 415 ALA A N 1
ATOM 3287 C CA . ALA A 1 415 ? 6.236 -1.012 7.651 1.00 80.69 415 ALA A CA 1
ATOM 3288 C C . ALA A 1 415 ? 5.482 -1.186 6.323 1.00 80.69 415 ALA A C 1
ATOM 3290 O O . ALA A 1 415 ? 4.259 -1.059 6.278 1.00 80.69 415 ALA A O 1
ATOM 3291 N N . LEU A 1 416 ? 6.170 -1.567 5.248 1.00 84.00 416 LEU A N 1
ATOM 3292 C CA . LEU A 1 416 ? 5.559 -1.890 3.950 1.00 84.00 416 LEU A CA 1
ATOM 3293 C C . LEU A 1 416 ? 4.968 -3.311 3.885 1.00 84.00 416 LEU A C 1
ATOM 3295 O O . LEU A 1 416 ? 4.529 -3.777 2.834 1.00 84.00 416 LEU A O 1
ATOM 3299 N N . GLY A 1 417 ? 4.904 -4.004 5.021 1.00 79.06 417 GLY A N 1
ATOM 3300 C CA . GLY A 1 417 ? 4.179 -5.253 5.185 1.00 79.06 417 GLY A CA 1
ATOM 3301 C C . GLY A 1 417 ? 5.019 -6.506 4.985 1.00 79.06 417 GLY A C 1
ATOM 3302 O O . GLY A 1 417 ? 4.422 -7.568 4.808 1.00 79.06 417 GLY A O 1
ATOM 3303 N N . PHE A 1 418 ? 6.356 -6.426 4.983 1.00 80.44 418 PHE A N 1
ATOM 3304 C CA . PHE A 1 418 ? 7.223 -7.603 5.132 1.00 80.44 418 PHE A CA 1
ATOM 3305 C C . PHE A 1 418 ? 7.063 -8.230 6.520 1.00 80.44 418 PHE A C 1
ATOM 3307 O O . PHE A 1 418 ? 6.899 -7.521 7.503 1.00 80.44 418 PHE A O 1
ATOM 3314 N N . SER A 1 419 ? 7.117 -9.562 6.627 1.00 72.62 419 SER A N 1
ATOM 3315 C CA . SER A 1 419 ? 7.171 -10.208 7.951 1.00 72.62 419 SER A CA 1
ATOM 3316 C C . SER A 1 419 ? 8.546 -10.135 8.594 1.00 72.62 419 SER A C 1
ATOM 3318 O O . SER A 1 419 ? 8.654 -10.319 9.799 1.00 72.62 419 SER A O 1
ATOM 3320 N N . ASP A 1 420 ? 9.590 -10.016 7.771 1.00 76.56 420 ASP A N 1
ATOM 3321 C CA . ASP A 1 420 ? 10.988 -10.084 8.181 1.00 76.56 420 ASP A CA 1
ATOM 3322 C C . ASP A 1 420 ? 11.844 -9.211 7.250 1.00 76.56 420 ASP A C 1
ATOM 3324 O O . ASP A 1 420 ? 11.659 -9.219 6.028 1.00 76.56 420 ASP A O 1
ATOM 3328 N N . ALA A 1 421 ? 12.805 -8.493 7.826 1.00 80.75 421 ALA A N 1
ATOM 3329 C CA . ALA A 1 421 ? 13.817 -7.736 7.102 1.00 80.75 421 ALA A CA 1
ATOM 3330 C C . ALA A 1 421 ? 14.691 -8.632 6.200 1.00 80.75 421 ALA A C 1
ATOM 3332 O O . ALA A 1 421 ? 15.114 -8.195 5.127 1.00 80.75 421 ALA A O 1
ATOM 3333 N N . ALA A 1 422 ? 14.921 -9.895 6.574 1.00 78.81 422 ALA A N 1
ATOM 3334 C CA . ALA A 1 422 ? 15.662 -10.850 5.748 1.00 78.81 422 ALA A CA 1
ATOM 3335 C C . ALA A 1 422 ? 14.956 -11.125 4.407 1.00 78.81 422 ALA A C 1
ATOM 3337 O O . ALA A 1 422 ? 15.604 -11.212 3.363 1.00 78.81 422 ALA A O 1
ATOM 3338 N N . ASN A 1 423 ? 13.618 -11.170 4.404 1.00 81.19 423 ASN A N 1
ATOM 3339 C CA . ASN A 1 423 ? 12.834 -11.359 3.179 1.00 81.19 423 ASN A CA 1
ATOM 3340 C C . ASN A 1 423 ? 13.000 -10.183 2.209 1.00 81.19 423 ASN A C 1
ATOM 3342 O O . ASN A 1 423 ? 12.993 -10.383 0.994 1.00 81.19 423 ASN A O 1
ATOM 3346 N N . TYR A 1 424 ? 13.185 -8.966 2.727 1.00 88.88 424 TYR A N 1
ATOM 3347 C CA . TYR A 1 424 ? 13.531 -7.817 1.894 1.00 88.88 424 TYR A CA 1
ATOM 3348 C C . TYR A 1 424 ? 14.927 -7.972 1.285 1.00 88.88 424 TYR A C 1
ATOM 3350 O O . TYR A 1 424 ? 15.083 -7.834 0.074 1.00 88.88 424 TYR A O 1
ATOM 3358 N N . ALA A 1 425 ? 15.932 -8.345 2.081 1.00 87.62 425 ALA A N 1
ATOM 3359 C CA . ALA A 1 425 ? 17.284 -8.566 1.568 1.00 87.62 425 ALA A CA 1
ATOM 3360 C C . ALA A 1 425 ? 17.326 -9.647 0.469 1.00 87.62 425 ALA A C 1
ATOM 3362 O O . ALA A 1 425 ? 18.004 -9.471 -0.546 1.00 87.62 425 ALA A O 1
ATOM 3363 N N . HIS A 1 426 ? 16.557 -10.730 0.622 1.00 87.31 426 HIS A N 1
ATOM 3364 C CA . HIS A 1 426 ? 16.407 -11.763 -0.406 1.00 87.31 426 HIS A CA 1
ATOM 3365 C C . HIS A 1 426 ? 15.738 -11.236 -1.678 1.00 87.31 426 HIS A C 1
ATOM 3367 O O . HIS A 1 426 ? 16.218 -11.527 -2.778 1.00 87.31 426 HIS A O 1
ATOM 3373 N N . LEU A 1 427 ? 14.686 -10.418 -1.550 1.00 88.56 427 LEU A N 1
ATOM 3374 C CA . LEU A 1 427 ? 14.045 -9.765 -2.692 1.00 88.56 427 LEU A CA 1
ATOM 3375 C C . LEU A 1 427 ? 15.046 -8.896 -3.462 1.00 88.56 427 LEU A C 1
ATOM 3377 O O . LEU A 1 427 ? 15.118 -9.007 -4.688 1.00 88.56 427 LEU A O 1
ATOM 3381 N N . VAL A 1 428 ? 15.834 -8.070 -2.763 1.00 91.06 428 VAL A N 1
ATOM 3382 C CA . VAL A 1 428 ? 16.845 -7.198 -3.383 1.00 91.06 428 VAL A CA 1
ATOM 3383 C C . VAL A 1 428 ? 17.920 -8.028 -4.078 1.00 91.06 428 VAL A C 1
ATOM 3385 O O . VAL A 1 428 ? 18.175 -7.804 -5.259 1.00 91.06 428 VAL A O 1
ATOM 3388 N N . LYS A 1 429 ? 18.474 -9.049 -3.414 1.00 89.62 429 LYS A N 1
ATOM 3389 C CA . LYS A 1 429 ? 19.501 -9.922 -4.004 1.00 89.62 429 LYS A CA 1
ATOM 3390 C C . LYS A 1 429 ? 18.994 -10.640 -5.252 1.00 89.62 429 LYS A C 1
ATOM 3392 O O . LYS A 1 429 ? 19.681 -10.676 -6.265 1.00 89.62 429 LYS A O 1
ATOM 3397 N N . ARG A 1 430 ? 17.769 -11.166 -5.213 1.00 90.00 430 ARG A N 1
ATOM 3398 C CA . ARG A 1 430 ? 17.138 -11.865 -6.343 1.00 90.00 430 ARG A CA 1
ATOM 3399 C C . ARG A 1 430 ? 16.781 -10.929 -7.497 1.00 90.00 430 ARG A C 1
ATOM 3401 O O . ARG A 1 430 ? 16.796 -11.347 -8.650 1.00 90.00 430 ARG A O 1
ATOM 3408 N N . THR A 1 431 ? 16.419 -9.685 -7.195 1.00 90.50 431 THR A N 1
ATOM 3409 C CA . THR A 1 431 ? 15.966 -8.721 -8.205 1.00 90.50 431 THR A CA 1
ATOM 3410 C C . THR A 1 431 ? 17.155 -7.972 -8.811 1.00 90.50 431 THR A C 1
ATOM 3412 O O . THR A 1 431 ? 17.313 -7.923 -10.026 1.00 90.50 431 THR A O 1
ATOM 3415 N N . LEU A 1 432 ? 18.033 -7.412 -7.992 1.00 92.06 432 LEU A N 1
ATOM 3416 C CA . LEU A 1 432 ? 19.104 -6.519 -8.438 1.00 92.06 432 LEU A CA 1
ATOM 3417 C C . LEU A 1 432 ? 20.501 -7.146 -8.353 1.00 92.06 432 LEU A C 1
ATOM 3419 O O . LEU A 1 432 ? 21.471 -6.491 -8.722 1.00 92.06 432 LEU A O 1
ATOM 3423 N N . GLY A 1 433 ? 20.625 -8.390 -7.875 1.00 91.00 433 GLY A N 1
ATOM 3424 C CA . GLY A 1 433 ? 21.921 -9.066 -7.750 1.00 91.00 433 GLY A CA 1
ATOM 3425 C C . GLY A 1 433 ? 22.831 -8.461 -6.678 1.00 91.00 433 GLY A C 1
ATOM 3426 O O . GLY A 1 433 ? 24.027 -8.723 -6.688 1.00 91.00 433 GLY A O 1
ATOM 3427 N N . ALA A 1 434 ? 22.285 -7.641 -5.776 1.00 91.62 434 ALA A N 1
ATOM 3428 C CA . ALA A 1 434 ? 23.035 -6.890 -4.775 1.00 91.62 434 ALA A CA 1
ATOM 3429 C C . ALA A 1 434 ? 22.337 -6.935 -3.409 1.00 91.62 434 ALA A C 1
ATOM 3431 O O . ALA A 1 434 ? 21.160 -7.273 -3.295 1.00 91.62 434 ALA A O 1
ATOM 3432 N N . THR A 1 435 ? 23.062 -6.589 -2.356 1.00 91.62 435 THR A N 1
ATOM 3433 C CA . THR A 1 435 ? 22.527 -6.413 -1.005 1.00 91.62 435 THR A CA 1
ATOM 3434 C C . THR A 1 435 ? 21.896 -5.025 -0.837 1.00 91.62 435 THR A C 1
ATOM 3436 O O . THR A 1 435 ? 22.286 -4.085 -1.534 1.00 91.62 435 THR A O 1
ATOM 3439 N N . PRO A 1 436 ? 20.968 -4.834 0.120 1.00 91.62 436 PRO A N 1
ATOM 3440 C CA . PRO A 1 436 ? 20.407 -3.509 0.405 1.00 91.62 436 PRO A CA 1
ATOM 3441 C C . PRO A 1 436 ? 21.470 -2.432 0.692 1.00 91.62 436 PRO A C 1
ATOM 3443 O O . PRO A 1 436 ? 21.341 -1.290 0.261 1.00 91.62 436 PRO A O 1
ATOM 3446 N N . THR A 1 437 ? 22.562 -2.800 1.369 1.00 91.38 437 THR A N 1
ATOM 3447 C CA . THR A 1 437 ? 23.682 -1.889 1.660 1.00 91.38 437 THR A CA 1
ATOM 3448 C C . THR A 1 437 ? 24.421 -1.458 0.392 1.00 91.38 437 THR A C 1
ATOM 3450 O O . THR A 1 437 ? 24.819 -0.302 0.270 1.00 91.38 437 THR A O 1
ATOM 3453 N N . GLU A 1 438 ? 24.596 -2.356 -0.576 1.00 92.81 438 GLU A N 1
ATOM 3454 C CA . GLU A 1 438 ? 25.208 -2.018 -1.865 1.00 92.81 438 GLU A CA 1
ATOM 3455 C C . GLU A 1 438 ? 24.289 -1.142 -2.717 1.00 92.81 438 GLU A C 1
ATOM 3457 O O . GLU A 1 438 ? 24.769 -0.196 -3.338 1.00 92.81 438 GLU A O 1
ATOM 3462 N N . ILE A 1 439 ? 22.976 -1.403 -2.711 1.00 94.44 439 ILE A N 1
ATOM 3463 C CA . ILE A 1 439 ? 21.992 -0.540 -3.382 1.00 94.44 439 ILE A CA 1
ATOM 3464 C C . ILE A 1 439 ? 22.058 0.881 -2.822 1.00 94.44 439 ILE A C 1
ATOM 3466 O O . ILE A 1 439 ? 22.147 1.834 -3.594 1.00 94.44 439 ILE A O 1
ATOM 3470 N N . ALA A 1 440 ? 22.118 1.024 -1.497 1.00 90.88 440 ALA A N 1
ATOM 3471 C CA . ALA A 1 440 ? 22.286 2.315 -0.840 1.00 90.88 440 ALA A CA 1
ATOM 3472 C C . ALA A 1 440 ? 23.529 3.072 -1.333 1.00 90.88 440 ALA A C 1
ATOM 3474 O O . ALA A 1 440 ? 23.429 4.234 -1.719 1.00 90.88 440 ALA A O 1
ATOM 3475 N N . ARG A 1 441 ? 24.688 2.397 -1.385 1.00 93.81 441 ARG A N 1
ATOM 3476 C CA . ARG A 1 441 ? 25.951 2.986 -1.871 1.00 93.81 441 ARG A CA 1
ATOM 3477 C C . ARG A 1 441 ? 25.898 3.394 -3.343 1.00 93.81 441 ARG A C 1
ATOM 3479 O O . ARG A 1 441 ? 26.606 4.307 -3.740 1.00 93.81 441 ARG A O 1
ATOM 3486 N N . ARG A 1 442 ? 25.063 2.735 -4.151 1.00 94.75 442 ARG A N 1
ATOM 3487 C CA . ARG A 1 442 ? 24.876 3.046 -5.578 1.00 94.75 442 ARG A CA 1
ATOM 3488 C C . ARG A 1 442 ? 23.880 4.182 -5.838 1.00 94.75 442 ARG A C 1
ATOM 3490 O O . ARG A 1 442 ? 23.613 4.470 -6.999 1.00 94.75 442 ARG A O 1
ATOM 3497 N N . GLY A 1 443 ? 23.333 4.814 -4.796 1.00 91.94 443 GLY A N 1
ATOM 3498 C CA . GLY A 1 443 ? 22.346 5.897 -4.909 1.00 91.94 443 GLY A CA 1
ATOM 3499 C C . GLY A 1 443 ? 20.938 5.522 -4.437 1.00 91.94 443 GLY A C 1
ATOM 3500 O O . GLY A 1 443 ? 20.007 6.305 -4.611 1.00 91.94 443 GLY A O 1
ATOM 3501 N N . GLY A 1 444 ? 20.754 4.337 -3.844 1.00 93.25 444 GLY A N 1
ATOM 3502 C CA . GLY A 1 444 ? 19.503 3.921 -3.210 1.00 93.25 444 GLY A CA 1
ATOM 3503 C C . GLY A 1 444 ? 18.311 3.958 -4.176 1.00 93.25 444 GLY A C 1
ATOM 3504 O O . GLY A 1 444 ? 18.345 3.268 -5.199 1.00 93.25 444 GLY A O 1
ATOM 3505 N N . PRO A 1 445 ? 17.261 4.749 -3.898 1.00 94.56 445 PRO A N 1
ATOM 3506 C CA . PRO A 1 445 ? 16.073 4.799 -4.751 1.00 94.56 445 PRO A CA 1
ATOM 3507 C C . PRO A 1 445 ? 16.363 5.339 -6.159 1.00 94.56 445 PRO A C 1
ATOM 3509 O O . PRO A 1 445 ? 15.745 4.870 -7.114 1.00 94.56 445 PRO A O 1
ATOM 3512 N N . ASP A 1 446 ? 17.335 6.243 -6.332 1.00 95.50 446 ASP A N 1
ATOM 3513 C CA . ASP A 1 446 ? 17.679 6.794 -7.651 1.00 95.50 446 ASP A CA 1
ATOM 3514 C C . ASP A 1 446 ? 18.305 5.734 -8.560 1.00 95.50 446 ASP A C 1
ATOM 3516 O O . ASP A 1 446 ? 18.006 5.667 -9.757 1.00 95.50 446 ASP A O 1
ATOM 3520 N N . PHE A 1 447 ? 19.113 4.845 -7.976 1.00 95.88 447 PHE A N 1
ATOM 3521 C CA . PHE A 1 447 ? 19.652 3.680 -8.670 1.00 95.88 447 PHE A CA 1
ATOM 3522 C C . PHE A 1 447 ? 18.538 2.729 -9.110 1.00 95.88 447 PHE A C 1
ATOM 3524 O O . PHE A 1 447 ? 18.517 2.285 -10.258 1.00 95.88 447 PHE A O 1
ATOM 3531 N N . VAL A 1 448 ? 17.583 2.442 -8.220 1.00 96.00 448 VAL A N 1
ATOM 3532 C CA . VAL A 1 448 ? 16.452 1.551 -8.522 1.00 96.00 448 VAL A CA 1
ATOM 3533 C C . VAL A 1 448 ? 15.565 2.152 -9.617 1.00 96.00 448 VAL A C 1
ATOM 3535 O O . VAL A 1 448 ? 15.213 1.455 -10.569 1.00 96.00 448 VAL A O 1
ATOM 3538 N N . ALA A 1 449 ? 15.269 3.451 -9.541 1.00 95.75 449 ALA A N 1
ATOM 3539 C CA . ALA A 1 449 ? 14.533 4.185 -10.567 1.00 95.75 449 ALA A CA 1
ATOM 3540 C C . ALA A 1 449 ? 15.253 4.154 -11.925 1.00 95.75 449 ALA A C 1
ATOM 3542 O O . ALA A 1 449 ? 14.632 3.912 -12.960 1.00 95.75 449 ALA A O 1
ATOM 3543 N N . MET A 1 450 ? 16.573 4.359 -11.934 1.00 95.31 450 MET A N 1
ATOM 3544 C CA . MET A 1 450 ? 17.394 4.273 -13.143 1.00 95.31 450 MET A CA 1
ATOM 3545 C C . MET A 1 450 ? 17.369 2.864 -13.752 1.00 95.31 450 MET A C 1
ATOM 3547 O O . MET A 1 450 ? 17.168 2.734 -14.960 1.00 95.31 450 MET A O 1
ATOM 3551 N N . MET A 1 451 ? 17.475 1.815 -12.931 1.00 94.44 451 MET A N 1
ATOM 3552 C CA . MET A 1 451 ? 17.340 0.426 -13.382 1.00 94.44 451 MET A CA 1
ATOM 3553 C C . MET A 1 451 ? 15.955 0.145 -13.971 1.00 94.44 451 MET A C 1
ATOM 3555 O O . MET A 1 451 ? 15.858 -0.435 -15.052 1.00 94.44 451 MET A O 1
ATOM 3559 N N . MET A 1 452 ? 14.887 0.611 -13.317 1.00 94.56 452 MET A N 1
ATOM 3560 C CA . MET A 1 452 ? 13.518 0.469 -13.815 1.00 94.56 452 MET A CA 1
ATOM 3561 C C . MET A 1 452 ? 13.342 1.161 -15.173 1.00 94.56 452 MET A C 1
ATOM 3563 O O . MET A 1 452 ? 12.849 0.550 -16.118 1.00 94.56 452 MET A O 1
ATOM 3567 N N . LEU A 1 453 ? 13.809 2.405 -15.316 1.00 93.62 453 LEU A N 1
ATOM 3568 C CA . LEU A 1 453 ? 13.751 3.142 -16.582 1.00 93.62 453 LEU A CA 1
ATOM 3569 C C . LEU A 1 453 ? 14.578 2.475 -17.686 1.00 93.62 453 LEU A C 1
ATOM 3571 O O . LEU A 1 453 ? 14.143 2.447 -18.836 1.00 93.62 453 LEU A O 1
ATOM 3575 N N . ARG A 1 454 ? 15.749 1.920 -17.355 1.00 91.62 454 ARG A N 1
ATOM 3576 C CA . ARG A 1 454 ? 16.586 1.176 -18.305 1.00 91.62 454 ARG A CA 1
ATOM 3577 C C . ARG A 1 454 ? 15.861 -0.063 -18.826 1.00 91.62 454 ARG A C 1
ATOM 3579 O O . ARG A 1 454 ? 15.789 -0.247 -20.038 1.00 91.62 454 ARG A O 1
ATOM 3586 N N . GLU A 1 455 ? 15.286 -0.869 -17.934 1.00 90.44 455 GLU A N 1
ATOM 3587 C CA . GLU A 1 455 ? 14.528 -2.070 -18.310 1.00 90.44 455 GLU A CA 1
ATOM 3588 C C . GLU A 1 455 ? 13.296 -1.729 -19.171 1.00 90.44 455 GLU A C 1
ATOM 3590 O O . GLU A 1 455 ? 13.000 -2.438 -20.131 1.00 90.44 455 GLU A O 1
ATOM 3595 N N . LEU A 1 456 ? 12.620 -0.607 -18.898 1.00 89.19 456 LEU A N 1
ATOM 3596 C CA . LEU A 1 456 ? 11.487 -0.132 -19.703 1.00 89.19 456 LEU A CA 1
ATOM 3597 C C . LEU A 1 456 ? 11.9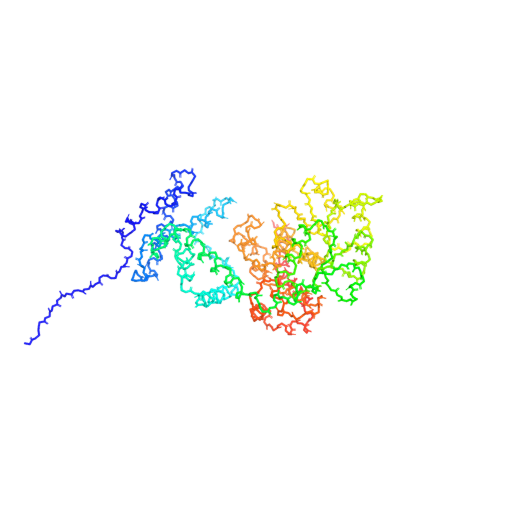14 0.388 -21.091 1.00 89.19 456 LEU A C 1
ATOM 3599 O O . LEU A 1 456 ? 11.226 0.140 -22.081 1.00 89.19 456 LEU A O 1
ATOM 3603 N N . ARG A 1 457 ? 13.061 1.075 -21.194 1.00 80.69 457 ARG A N 1
ATOM 3604 C CA . ARG A 1 457 ? 13.589 1.614 -22.465 1.00 80.69 457 ARG A CA 1
ATOM 3605 C C . ARG A 1 457 ? 14.114 0.534 -23.404 1.00 80.69 457 ARG A C 1
ATOM 3607 O O . ARG A 1 457 ? 13.858 0.613 -24.604 1.00 80.69 457 ARG A O 1
ATOM 3614 N N . CYS A 1 458 ? 14.809 -0.476 -22.878 1.00 61.69 458 CYS A N 1
ATOM 3615 C CA . CYS A 1 458 ? 15.277 -1.613 -23.676 1.00 61.69 458 CYS A CA 1
ATOM 3616 C C . CYS A 1 458 ? 14.112 -2.396 -24.312 1.00 61.69 458 CYS A C 1
ATOM 3618 O O . CYS A 1 458 ? 14.283 -2.979 -25.377 1.00 61.69 458 CYS A O 1
ATOM 3620 N N . GLY A 1 459 ? 12.915 -2.354 -23.715 1.00 54.88 459 GLY A N 1
ATOM 3621 C CA . GLY A 1 459 ? 11.689 -2.866 -24.332 1.00 54.88 459 GLY A CA 1
ATOM 3622 C C . GLY A 1 459 ? 11.107 -1.965 -25.432 1.00 54.88 459 GLY A C 1
ATOM 3623 O O . GLY A 1 459 ? 10.578 -2.463 -26.426 1.00 54.88 459 GLY A O 1
ATOM 3624 N N . GLY A 1 460 ? 11.211 -0.639 -25.276 1.00 44.69 460 GLY A N 1
ATOM 3625 C CA . GLY A 1 460 ? 10.555 0.356 -26.135 1.00 44.69 460 GLY A CA 1
ATOM 3626 C C . GLY A 1 460 ? 11.312 0.780 -27.403 1.00 44.69 460 GLY A C 1
ATOM 3627 O O . GLY A 1 460 ? 10.666 1.091 -28.405 1.00 44.69 460 GLY A O 1
ATOM 3628 N N . ALA A 1 461 ? 12.651 0.780 -27.402 1.00 44.91 461 ALA A N 1
ATOM 3629 C CA . ALA A 1 461 ? 13.461 1.300 -28.519 1.00 44.91 461 ALA A CA 1
ATOM 3630 C C . ALA A 1 461 ? 13.245 0.544 -29.851 1.00 44.91 461 ALA A C 1
ATOM 3632 O O . ALA A 1 461 ? 13.208 1.150 -30.921 1.00 44.91 461 ALA A O 1
ATOM 3633 N N . ASP A 1 462 ? 12.984 -0.762 -29.794 1.00 42.78 462 ASP A N 1
ATOM 3634 C CA . ASP A 1 462 ? 12.725 -1.582 -30.985 1.00 42.78 462 ASP A CA 1
ATOM 3635 C C . ASP A 1 462 ? 11.316 -1.394 -31.581 1.00 42.78 462 ASP A C 1
ATOM 3637 O O . ASP A 1 462 ? 11.078 -1.733 -32.743 1.00 42.78 462 ASP A O 1
ATOM 3641 N N . ALA A 1 463 ? 10.361 -0.861 -30.810 1.00 40.00 463 ALA A N 1
ATOM 3642 C CA . ALA A 1 463 ? 8.985 -0.658 -31.267 1.00 40.00 463 ALA A CA 1
ATOM 3643 C C . ALA A 1 463 ? 8.847 0.577 -32.177 1.00 40.00 463 ALA A C 1
ATOM 3645 O O . ALA A 1 463 ? 8.073 0.550 -33.138 1.00 40.00 463 ALA A O 1
ATOM 3646 N N . ALA A 1 464 ? 9.628 1.634 -31.922 1.00 43.53 464 ALA A N 1
ATOM 3647 C CA . ALA A 1 464 ? 9.681 2.822 -32.779 1.00 43.53 464 ALA A CA 1
ATOM 3648 C C . ALA A 1 464 ? 10.286 2.497 -34.157 1.00 43.53 464 ALA A C 1
ATOM 3650 O O . ALA A 1 464 ? 9.763 2.927 -35.184 1.00 43.53 464 ALA A O 1
ATOM 3651 N N . ASN A 1 465 ? 11.309 1.636 -34.189 1.00 44.88 465 ASN A N 1
ATOM 3652 C CA . ASN A 1 465 ? 11.993 1.247 -35.422 1.00 44.88 465 ASN A CA 1
ATOM 3653 C C . ASN A 1 465 ? 11.147 0.311 -36.320 1.00 44.88 465 ASN A C 1
ATOM 3655 O O . ASN A 1 465 ? 11.342 0.254 -37.530 1.00 44.88 465 ASN A O 1
ATOM 3659 N N . ARG A 1 466 ? 10.157 -0.406 -35.758 1.00 41.88 466 ARG A N 1
ATOM 3660 C CA . ARG A 1 466 ? 9.204 -1.225 -36.541 1.00 41.88 466 ARG A CA 1
ATOM 3661 C C . ARG A 1 466 ? 8.000 -0.443 -37.060 1.00 41.88 466 ARG A C 1
ATOM 3663 O O . ARG A 1 466 ? 7.519 -0.761 -38.141 1.00 41.88 466 ARG A O 1
ATOM 3670 N N . ARG A 1 467 ? 7.532 0.594 -36.352 1.00 45.12 467 ARG A N 1
ATOM 3671 C CA . ARG A 1 467 ? 6.470 1.476 -36.879 1.00 45.12 467 ARG A CA 1
ATOM 3672 C C . ARG A 1 467 ? 6.931 2.271 -38.101 1.00 45.12 467 ARG A C 1
ATOM 3674 O O . ARG A 1 467 ? 6.133 2.464 -39.004 1.00 45.12 467 ARG A O 1
ATOM 3681 N N . SER A 1 468 ? 8.212 2.638 -38.160 1.00 45.81 468 SER A N 1
ATOM 3682 C CA . SER A 1 468 ? 8.826 3.240 -39.352 1.00 45.81 468 SER A CA 1
ATOM 3683 C C . SER A 1 468 ? 8.943 2.261 -40.531 1.00 45.81 468 SER A C 1
ATOM 3685 O O . SER A 1 468 ? 8.819 2.686 -41.673 1.00 45.81 468 SER A O 1
ATOM 3687 N N . LYS A 1 469 ? 9.139 0.958 -40.280 1.00 44.66 469 LYS A N 1
ATOM 3688 C CA . LYS A 1 469 ? 9.210 -0.058 -41.347 1.00 44.66 469 LYS A CA 1
ATOM 3689 C C . LYS A 1 469 ? 7.839 -0.510 -41.857 1.00 44.66 469 LYS A C 1
ATOM 3691 O O . LYS A 1 469 ? 7.715 -0.796 -43.036 1.00 44.66 469 LYS A O 1
ATOM 3696 N N . ASN A 1 470 ? 6.816 -0.522 -41.002 1.00 41.25 470 ASN A N 1
ATOM 3697 C CA . ASN A 1 470 ? 5.448 -0.901 -41.384 1.00 41.25 470 ASN A CA 1
ATOM 3698 C C . ASN A 1 470 ? 4.605 0.256 -41.955 1.00 41.25 470 ASN A C 1
ATOM 3700 O O . ASN A 1 470 ? 3.460 0.019 -42.313 1.00 41.25 470 ASN A O 1
ATOM 3704 N N . SER A 1 471 ? 5.117 1.492 -42.003 1.00 44.38 471 SER A N 1
ATOM 3705 C CA . SER A 1 471 ? 4.494 2.585 -42.774 1.00 44.38 471 SER A CA 1
ATOM 3706 C C . SER A 1 471 ? 5.213 2.857 -44.101 1.00 44.38 471 SER A C 1
ATOM 3708 O O . SER A 1 471 ? 4.892 3.834 -44.771 1.00 44.38 471 SER A O 1
ATOM 3710 N N . ALA A 1 472 ? 6.227 2.053 -44.427 1.00 44.59 472 ALA A N 1
ATOM 3711 C CA . ALA A 1 472 ? 7.028 2.135 -45.649 1.00 44.59 472 ALA A CA 1
ATOM 3712 C C . ALA A 1 472 ? 6.925 0.851 -46.501 1.00 44.59 472 ALA A C 1
ATOM 3714 O O . ALA A 1 472 ? 7.670 0.694 -47.466 1.00 44.59 472 ALA A O 1
ATOM 3715 N N . ALA A 1 473 ? 6.016 -0.051 -46.127 1.00 37.22 473 ALA A N 1
ATOM 3716 C CA . ALA A 1 473 ? 5.566 -1.221 -46.873 1.00 37.22 473 ALA A CA 1
ATOM 3717 C C . ALA A 1 473 ? 4.039 -1.159 -46.925 1.00 37.22 473 ALA A C 1
ATOM 3719 O O . ALA A 1 473 ? 3.481 -1.554 -47.969 1.00 37.22 473 ALA A O 1
#

Foldseek 3Di:
DDDDDDDDPDDQDQVDPVVLVVLLVLLLVLLVVLDPDVVSSVVLSVVLSVVLNVVPVVDRCVVPPDSNLVSSVSSNVVSVVVSVVDDDDDDDDDPPDDDPCLDADPLVVVVVVVVVVVLVVQLVVDDPLLSQLCCVCPVSPDDLVVSCVVVVHDSVVSVVSPVVSVVSSVCVVDPPVPPPCPPQQEEEFPVNDDALAQAEEEEPDPPVLSVLLQLQQVPFLNVLQHSHYYYYPDLVRSLVNCVRNPLHEYEYAQCPDDDPDRSLVSLLVSCVVRVLHAYEHEEACPDPCVDPVNCVSSVHQYYHHPPPQSHSNSSNLSRLSSSCVPVLVVLLVLLPVQADPVCSVLLNLLLSVLLQSDTLQVSQVVVVHGSSVQQVVCVVLVAPGSSLSSLLSNQLSLQVSCVSRVGDSFSSNVSSPRPGSVSNQVSCCVRVVDGQVVCVVVPGNVSSSVVNSVRSNVSHPVVVVVVVVVVVD